Protein AF-A0A0K8PNS8-F1 (afdb_monomer)

Solvent-accessible surface area (backbone atoms only — not comparable to full-atom values): 30138 Å² total; per-residue (Å²): 143,80,75,57,78,74,36,60,70,41,68,29,70,86,8,56,53,12,18,63,29,20,33,17,57,90,58,46,83,38,71,58,72,56,70,67,72,65,56,41,35,29,40,21,40,28,71,42,43,46,58,61,46,48,50,50,52,48,34,74,49,35,30,79,59,27,63,41,48,80,43,61,38,68,50,62,66,28,46,67,71,12,61,88,32,63,40,40,35,37,41,60,56,47,48,51,49,50,53,47,39,56,42,27,68,30,79,44,65,60,47,51,44,51,49,69,50,29,48,54,53,53,45,46,24,15,46,36,33,87,81,43,39,60,66,55,29,44,53,53,36,54,70,56,58,77,45,43,66,81,82,78,63,90,88,65,69,82,88,46,59,59,60,46,51,50,53,46,52,39,50,47,45,56,71,73,50,80,81,69,89,83,68,59,44,63,57,52,45,51,52,50,51,50,52,54,53,70,73,40,54,74,69,54,41,51,54,45,32,59,55,30,9,66,32,87,90,14,86,61,35,29,71,52,13,47,52,48,38,31,48,26,37,51,70,36,73,71,45,19,53,53,33,52,33,49,43,52,49,29,47,49,52,28,53,38,51,52,42,70,34,76,68,19,56,76,42,43,58,58,30,42,34,44,32,31,27,51,17,72,28,74,56,21,44,49,57,51,50,33,53,37,52,41,44,72,72,67,53,72,53,65,67,42,40,37,30,31,18,31,20,84,86,59,46,73,81,30,45,75,80,58,56,75,92,77,52,78,79,51,53,70,36,48,72,87,78,54,76,78,68,92,77,76,67,75,81,62,93,66,65,92,72,66,47,50,32,50,41,34,33,39,34,44,55,61,63,42,49,74,67,56,48,48,50,51,37,50,64,43,31,69,80,39,84,96,72,59,75,66,62,52,52,51,51,53,50,29,42,48,60,50,28,69,28,27,49,44,47,38,50,52,48,26,57,13,48,27,80,49,78,79,58,96,86,56,58,64,68,59,60,36,64,18,57,28,76,55,92,89,52,81,89,58,66,39,36,36,41,62,54,48,49,38,66,49,41,69,75,50,59,46,89,84,58,58,77,91,46,62,88,48,44,67,58,53,51,23,68,36,35,77,18,42,37,60,66,49,26,38,54,51,41,58,61,75,46,61,92,52,96,74,83,74,49,36,68,56,51,52,50,44,41,41,59,42,21,51,53,79,42,92,72,21,53,50,30,38,66,31,61,27,52,49,24,43,53,47,28,34,66,72,30,77,94,24,48,50,44,54,49,54,51,50,56,60,69,76,102

Mean predicted aligned error: 8.62 Å

Radius of gyration: 27.16 Å; Cα contacts (8 Å, |Δi|>4): 884; chains: 1; bounding box: 78×51×81 Å

Sequence (559 aa):
MCEELGFEKLLGEEGFFARLLGRAPSGAGRDLLYGPDLPVVLLTGGPGMGKGRLLRAVRDRFAAKVPVIHLDCASPVYADRADPEPDARSAATEALVEVARRLCTWQGTGGSFAFPRLFAGLAVIATGVAEGTPEAVATEAERYEDLPQKQRLRGLGAGDFWRGVLRGTIRNLLTTLGQALDPYSAAVSNALLDALFESLAPRGRAELGRIYGAYPGAAGQPRIGLRILAADFRAGGEAREVAESFLFRALREDLEAAYAAPIGWLRRVGRPGLLLDHAESPLGEQLLRAVLTDRRGGQRDRVVIVGTARRPDGGAFLHGGLPPDEVTPPAEYRPADGAPPAWSRRTDEAADRAPLADGVLLLRMPLLTGDQLRRETVRRQQRAEPEGGTNRRRIDAAVARLSGGRPHTVVRLAEAAAAFRMPPDANDRDILDAPLRLPGDGTLERPVADVLLRELILDQLPVRLPTEHHAHWLDLLTHLSVAHDTECADVLLRHHQQGHLHHLTAHHVSRLLTDTGWPSCERHFIGDFGLRQLLVHRLYGLRPDGAAWYADHHLLRDH

Organism: Streptomyces azureus (NCBI:txid146537)

Foldseek 3Di:
DLLCQQCCQQQAQQHPLCQCQQAHLVRDGHHHLDDLQAFFEAAEFFFLLNQVSVLVSSCVSCCQNFPADEDALPDCVLVVVCVQFVQLGHSLLSRLLVSLLSQQCRCHWLHHFAQLQLLLLSLLSLCRGPVNALVSSLVSSVVSLSRPNPPDPVPDDGSVLSVPLSCVLNVVCCVVPVPDDDDRSVVSSVSSLVSSLVSDDPVSNVVLLVLQLPAVPNVSPNSSSSVQLSVLCNVDDPSVLSSSLSSLVSSQVSVQCSCPDPSNVVTHGTAHEYEYEPLVAPSNVSNLCSVLVCVLVVDTGRYHHYYYAHFQQRDPQQQVPDDPVPDDGAAEDEVVVPDGDRADQDDDVVSPRDGSSSSYYYYYSDFRDLVSLLVLLVVLQVVDDDDDPVQSVLLSVLLCQLCVRSSRSSNLLSNLVNPDGADPPHDSLVSQQRWHDDPPPPPDTGRSLVVCCCSNDLVQPQSPDDPVCSVCVLVLVLLLLPAQDQVLSQLSQCVVCPPPPDGDGLVNVLVSCNSSNQDDDNGGSRRDSNVSSSSPVVCCVVDPNSVSVVVSVVSSVVD

Nearest PDB structures (foldseek):
  5lu4-assembly2_A-3  TM=1.992E-01  e=4.095E+00  Flaveria trinervia
  5lu4-assembly2_B  TM=2.039E-01  e=7.007E+00  Flaveria trinervia
  1vbg-assembly1_A-2  TM=2.053E-01  e=9.585E+00  Zea mays

Structure (mmCIF, N/CA/C/O backbone):
data_AF-A0A0K8PNS8-F1
#
_entry.id   AF-A0A0K8PNS8-F1
#
loop_
_atom_site.group_PDB
_atom_site.id
_atom_site.type_symbol
_atom_site.label_atom_id
_atom_site.label_alt_id
_atom_site.label_comp_id
_atom_site.label_asym_id
_atom_site.label_entity_id
_atom_site.label_seq_id
_atom_site.pdbx_PDB_ins_code
_atom_site.Cartn_x
_atom_site.Cartn_y
_atom_site.Cartn_z
_atom_site.occupancy
_atom_site.B_iso_or_equiv
_atom_site.auth_seq_id
_atom_site.auth_comp_id
_atom_site.auth_asym_id
_atom_site.auth_atom_id
_atom_site.pdbx_PDB_model_num
ATOM 1 N N . MET A 1 1 ? 10.132 0.534 22.304 1.00 37.97 1 MET A N 1
ATOM 2 C CA . MET A 1 1 ? 9.988 -0.917 22.021 1.00 37.97 1 MET A CA 1
ATOM 3 C C . MET A 1 1 ? 8.564 -1.423 22.316 1.00 37.97 1 MET A C 1
ATOM 5 O O . MET A 1 1 ? 8.352 -2.192 23.253 1.00 37.97 1 MET A O 1
ATOM 9 N N . CYS A 1 2 ? 7.574 -0.968 21.537 1.00 46.12 2 CYS A N 1
ATOM 10 C CA . CYS A 1 2 ? 6.165 -1.420 21.544 1.00 46.12 2 CYS A CA 1
ATOM 11 C C . CYS A 1 2 ? 5.735 -1.864 20.120 1.00 46.12 2 CYS A C 1
ATOM 13 O O . CYS A 1 2 ? 4.564 -2.053 19.819 1.00 46.12 2 CYS A O 1
ATOM 15 N N . GLU A 1 3 ? 6.700 -2.006 19.206 1.00 55.62 3 GLU A N 1
ATOM 16 C CA . GLU A 1 3 ? 6.431 -2.013 17.763 1.00 55.62 3 GLU A CA 1
ATOM 17 C C . GLU A 1 3 ? 6.097 -3.400 17.192 1.00 55.62 3 GLU A C 1
ATOM 19 O O . GLU A 1 3 ? 5.656 -3.512 16.052 1.00 55.62 3 GLU A O 1
ATOM 24 N N . GLU A 1 4 ? 6.234 -4.459 17.990 1.00 66.81 4 GLU A N 1
ATOM 25 C CA . GLU A 1 4 ? 6.239 -5.843 17.490 1.00 66.81 4 GLU A CA 1
ATOM 26 C C . GLU A 1 4 ? 5.140 -6.731 18.084 1.00 66.81 4 GLU A C 1
ATOM 28 O O . GLU A 1 4 ? 5.115 -7.935 17.835 1.00 66.81 4 GLU A O 1
ATOM 33 N N . LEU A 1 5 ? 4.226 -6.150 18.866 1.00 72.62 5 LEU A N 1
ATOM 34 C CA . LEU A 1 5 ? 3.132 -6.888 19.493 1.00 72.62 5 LEU A CA 1
ATOM 35 C C . LEU A 1 5 ? 2.286 -7.597 18.422 1.00 72.62 5 LEU A C 1
ATOM 37 O O . LEU A 1 5 ? 1.712 -6.934 17.552 1.00 72.62 5 LEU A O 1
ATOM 41 N N . GLY A 1 6 ? 2.216 -8.930 18.498 1.00 76.00 6 GLY A N 1
ATOM 42 C CA . GLY A 1 6 ? 1.474 -9.769 17.552 1.00 76.00 6 GLY A CA 1
ATOM 43 C C . GLY A 1 6 ? 2.266 -10.238 16.326 1.00 76.00 6 GLY A C 1
ATOM 44 O O . GLY A 1 6 ? 1.699 -10.915 15.469 1.00 76.00 6 GLY A O 1
ATOM 45 N N . PHE A 1 7 ? 3.554 -9.892 16.204 1.00 86.06 7 PHE A N 1
ATOM 46 C CA . PHE A 1 7 ? 4.388 -10.224 15.038 1.00 86.06 7 PHE A CA 1
ATOM 47 C C . PHE A 1 7 ? 5.442 -11.305 15.313 1.00 86.06 7 PHE A C 1
ATOM 49 O O . PHE A 1 7 ? 6.325 -11.537 14.485 1.00 86.06 7 PHE A O 1
ATOM 56 N N . GLU A 1 8 ? 5.359 -12.003 16.445 1.00 84.56 8 GLU A N 1
ATOM 57 C CA . GLU A 1 8 ? 6.403 -12.912 16.928 1.00 84.56 8 GLU A CA 1
ATOM 58 C C . GLU A 1 8 ? 6.688 -14.048 15.929 1.00 84.56 8 GLU A C 1
ATOM 60 O O . GLU A 1 8 ? 7.844 -14.321 15.601 1.00 84.56 8 GLU A O 1
ATOM 65 N N . LYS A 1 9 ? 5.637 -14.650 15.354 1.00 84.50 9 LYS A N 1
ATOM 66 C CA . LYS A 1 9 ? 5.754 -15.703 14.324 1.00 84.50 9 LYS A CA 1
ATOM 67 C C . LYS A 1 9 ? 6.232 -15.189 12.957 1.00 84.50 9 LYS A C 1
ATOM 69 O O . LYS A 1 9 ? 6.630 -15.976 12.100 1.00 84.50 9 LYS A O 1
ATOM 74 N N . LEU A 1 10 ? 6.182 -13.878 12.727 1.00 90.69 10 LEU A N 1
ATOM 75 C CA . LEU A 1 10 ? 6.576 -13.257 11.461 1.00 90.69 10 LEU A CA 1
ATOM 76 C C . LEU A 1 10 ? 8.044 -12.818 11.486 1.00 90.69 10 LEU A C 1
ATOM 78 O O . LEU A 1 10 ? 8.768 -13.065 10.523 1.00 90.69 10 LEU A O 1
ATOM 82 N N . LEU A 1 11 ? 8.475 -12.206 12.594 1.00 90.62 11 LEU A N 1
ATOM 83 C CA . LEU A 1 11 ? 9.781 -11.552 12.753 1.00 90.62 11 LEU A CA 1
ATOM 84 C C . LEU A 1 11 ? 10.828 -12.387 13.505 1.00 90.62 11 LEU A C 1
ATOM 86 O O . LEU A 1 11 ? 11.959 -11.926 13.669 1.00 90.62 11 LEU A O 1
ATOM 90 N N . GLY A 1 12 ? 10.454 -13.562 14.018 1.00 87.31 12 GLY A N 1
ATOM 91 C CA . GLY A 1 12 ? 11.359 -14.450 14.746 1.00 87.31 12 GLY A CA 1
ATOM 92 C C . GLY A 1 12 ? 12.493 -15.023 13.888 1.00 87.31 12 GLY A C 1
ATOM 93 O O . GLY A 1 12 ? 12.503 -14.904 12.664 1.00 87.31 12 GLY A O 1
ATOM 94 N N . GLU A 1 13 ? 13.436 -15.701 14.543 1.00 88.75 13 GLU A N 1
ATOM 95 C CA . GLU A 1 13 ? 14.604 -16.333 13.905 1.00 88.75 13 GLU A CA 1
ATOM 96 C C . GLU A 1 13 ? 14.235 -17.368 12.832 1.00 88.75 13 GLU A C 1
ATOM 98 O O . GLU A 1 13 ? 14.899 -17.442 11.800 1.00 88.75 13 GLU A O 1
ATOM 103 N N . GLU A 1 14 ? 13.154 -18.114 13.066 1.00 87.75 14 GLU A N 1
ATOM 104 C CA . GLU A 1 14 ? 12.537 -19.067 12.126 1.00 87.75 14 GLU A CA 1
ATOM 105 C C . GLU A 1 14 ? 11.239 -18.511 11.512 1.00 87.75 14 GLU A C 1
ATOM 107 O O . GLU A 1 14 ? 10.415 -19.248 10.969 1.00 87.75 14 GLU A O 1
ATOM 112 N N . GLY A 1 15 ? 11.013 -17.203 11.657 1.00 90.12 15 GLY A N 1
ATOM 113 C CA . GLY A 1 15 ? 9.784 -16.545 11.241 1.00 90.12 15 GLY A CA 1
ATOM 114 C C . GLY A 1 15 ? 9.609 -16.514 9.725 1.00 90.12 15 GLY A C 1
ATOM 115 O O . GLY A 1 15 ? 10.541 -16.742 8.948 1.00 90.12 15 GLY A O 1
ATOM 116 N N . PHE A 1 16 ? 8.396 -16.168 9.296 1.00 93.69 16 PHE A N 1
ATOM 117 C CA . PHE A 1 16 ? 8.040 -16.070 7.878 1.00 93.69 16 PHE A CA 1
ATOM 118 C C . PHE A 1 16 ? 9.038 -15.223 7.068 1.00 93.69 16 PHE A C 1
ATOM 120 O O . PHE A 1 16 ? 9.544 -15.682 6.043 1.00 93.69 16 PHE A O 1
ATOM 127 N N . PHE A 1 17 ? 9.388 -14.021 7.545 1.00 95.00 17 PHE A N 1
ATOM 128 C CA . PHE A 1 17 ? 10.302 -13.129 6.820 1.00 95.00 17 PHE A CA 1
ATOM 129 C C . PHE A 1 17 ? 11.744 -13.639 6.801 1.00 95.00 17 PHE A C 1
ATOM 131 O O . PHE A 1 17 ? 12.435 -13.449 5.802 1.00 95.00 17 PHE A O 1
ATOM 138 N N . ALA A 1 18 ? 12.178 -14.346 7.848 1.00 94.06 18 ALA A N 1
ATOM 139 C CA . ALA A 1 18 ? 13.510 -14.936 7.893 1.00 94.06 18 ALA A CA 1
ATOM 140 C C . ALA A 1 18 ? 13.700 -15.989 6.789 1.00 94.06 18 ALA A C 1
ATOM 142 O O . ALA A 1 18 ? 14.723 -16.001 6.103 1.00 94.06 18 ALA A O 1
ATOM 143 N N . ARG A 1 19 ? 12.682 -16.827 6.561 1.00 93.69 19 ARG A N 1
ATOM 144 C CA . ARG A 1 19 ? 12.676 -17.845 5.495 1.00 93.69 19 ARG A CA 1
ATOM 145 C C . ARG A 1 19 ? 12.390 -17.260 4.113 1.00 93.69 19 ARG A C 1
ATOM 147 O O . ARG A 1 19 ? 12.910 -17.752 3.116 1.00 93.69 19 ARG A O 1
ATOM 154 N N . LEU A 1 20 ? 11.596 -16.193 4.028 1.00 94.88 20 LEU A N 1
ATOM 155 C CA . LEU A 1 20 ? 11.323 -15.512 2.761 1.00 94.88 20 LEU A CA 1
ATOM 156 C C . LEU A 1 20 ? 12.578 -14.807 2.219 1.00 94.88 20 LEU A C 1
ATOM 158 O O . LEU A 1 20 ? 12.888 -14.930 1.034 1.00 94.88 20 LEU A O 1
ATOM 162 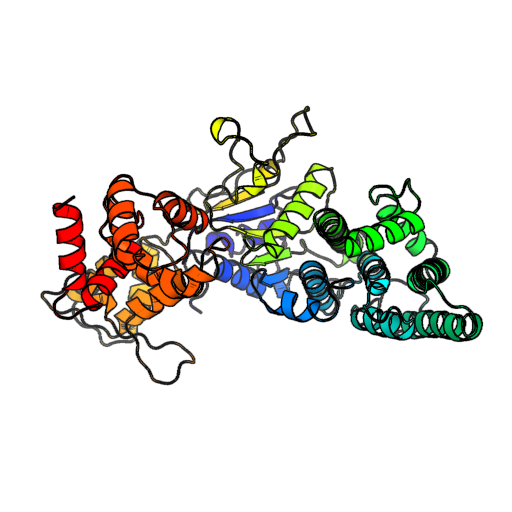N N . LEU A 1 21 ? 13.320 -14.125 3.099 1.00 94.94 21 LEU A N 1
ATOM 163 C CA . LEU A 1 21 ? 14.568 -13.424 2.778 1.00 94.94 21 LEU A CA 1
ATOM 164 C C . LEU A 1 21 ? 15.802 -14.344 2.808 1.00 94.94 21 LEU A C 1
ATOM 166 O O . LEU A 1 21 ? 16.870 -13.938 2.355 1.00 94.94 21 LEU A O 1
ATOM 170 N N . GLY A 1 22 ? 15.686 -15.569 3.334 1.00 93.62 22 GLY A N 1
ATOM 171 C CA . GLY A 1 22 ? 16.794 -16.528 3.471 1.00 93.62 22 GLY A CA 1
ATOM 172 C C . GLY A 1 22 ? 17.839 -16.144 4.524 1.00 93.62 22 GLY A C 1
ATOM 173 O O . GLY A 1 22 ? 18.978 -16.622 4.495 1.00 93.62 22 GLY A O 1
ATOM 174 N N . ARG A 1 23 ? 17.485 -15.237 5.437 1.00 93.00 23 ARG A N 1
ATOM 175 C CA . 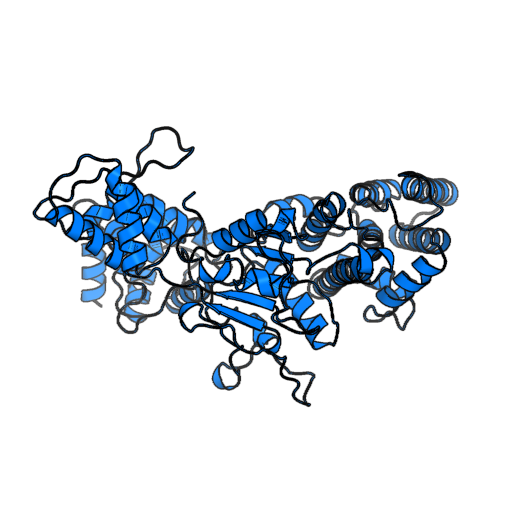ARG A 1 23 ? 18.367 -14.741 6.492 1.00 93.00 23 ARG A CA 1
ATOM 176 C C . ARG A 1 23 ? 17.553 -14.387 7.720 1.00 93.00 23 ARG A C 1
ATOM 178 O O . ARG A 1 23 ? 16.556 -13.695 7.593 1.00 93.00 23 ARG A O 1
ATOM 185 N N . ALA A 1 24 ? 17.995 -14.822 8.891 1.00 91.75 24 ALA A N 1
ATOM 186 C CA . ALA A 1 24 ? 17.377 -14.472 10.161 1.00 91.75 24 ALA A CA 1
ATOM 187 C C . ALA A 1 24 ? 17.759 -13.051 10.624 1.00 91.75 24 ALA A C 1
ATOM 189 O O . ALA A 1 24 ? 18.770 -12.519 10.150 1.00 91.75 24 ALA A O 1
ATOM 190 N N . PRO A 1 25 ? 17.020 -12.449 11.577 1.00 87.44 25 PRO A N 1
ATOM 191 C CA . PRO A 1 25 ? 17.380 -11.162 12.181 1.00 87.44 25 PRO A CA 1
ATOM 192 C C . PRO A 1 25 ? 18.780 -11.160 12.815 1.00 87.44 25 PRO A C 1
ATOM 194 O O . PRO A 1 25 ? 19.540 -10.207 12.637 1.00 87.44 25 PRO A O 1
ATOM 197 N N . SER A 1 26 ? 19.168 -12.259 13.477 1.00 88.00 26 SER A N 1
ATOM 198 C CA . SER A 1 26 ? 20.537 -12.485 13.973 1.00 88.00 26 SER A CA 1
ATOM 199 C C . SER A 1 26 ? 21.604 -12.429 12.874 1.00 88.00 26 SER A C 1
ATOM 201 O O . SER A 1 26 ? 22.790 -12.232 13.141 1.00 88.00 26 SER A O 1
ATOM 203 N N . GLY A 1 27 ? 21.193 -12.591 11.617 1.00 86.19 27 GLY A N 1
ATOM 204 C CA . GLY A 1 27 ? 22.072 -12.774 10.485 1.00 86.19 27 GLY A CA 1
ATOM 205 C C . GLY A 1 27 ? 22.487 -14.227 10.288 1.00 86.19 27 GLY A C 1
ATOM 206 O O . GLY A 1 27 ? 23.449 -14.433 9.562 1.00 86.19 27 GLY A O 1
ATOM 207 N N . ALA A 1 28 ? 21.821 -15.224 10.877 1.00 90.19 28 ALA A N 1
ATOM 208 C CA . ALA A 1 28 ? 22.003 -16.631 10.504 1.00 90.19 28 ALA A CA 1
ATOM 209 C C . ALA A 1 28 ? 21.381 -16.936 9.124 1.00 90.19 28 ALA A C 1
ATOM 211 O O . ALA A 1 28 ? 20.411 -16.296 8.715 1.00 90.19 28 ALA A O 1
ATOM 212 N N . GLY A 1 29 ? 21.945 -17.892 8.380 1.00 90.56 29 GLY A N 1
ATOM 213 C CA . GLY A 1 29 ? 21.342 -18.383 7.132 1.00 90.56 29 GLY A CA 1
ATOM 214 C C . GLY A 1 29 ? 20.057 -19.165 7.404 1.00 90.56 29 GLY A C 1
ATOM 215 O O . GLY A 1 29 ? 19.969 -19.844 8.424 1.00 90.56 29 GLY A O 1
ATOM 216 N N . ARG A 1 30 ? 19.070 -19.062 6.508 1.00 92.69 30 ARG A N 1
ATOM 217 C CA . ARG A 1 30 ? 17.800 -19.794 6.611 1.00 92.69 30 ARG A CA 1
ATOM 218 C C . ARG A 1 30 ? 17.403 -20.411 5.284 1.00 92.69 30 ARG A C 1
ATOM 220 O O . ARG A 1 30 ? 17.629 -19.812 4.232 1.00 92.69 30 ARG A O 1
ATOM 227 N N . ASP A 1 31 ? 16.757 -21.567 5.368 1.00 90.81 31 ASP A N 1
ATOM 228 C CA . ASP A 1 31 ? 16.188 -22.229 4.204 1.00 90.81 31 ASP A CA 1
ATOM 229 C C . ASP A 1 31 ? 15.064 -21.388 3.610 1.00 90.81 31 ASP A C 1
ATOM 231 O O . ASP A 1 31 ? 14.189 -20.864 4.312 1.00 90.81 31 ASP A O 1
ATOM 235 N N . LEU A 1 32 ? 15.114 -21.267 2.288 1.00 92.56 32 LEU A N 1
ATOM 236 C CA . LEU A 1 32 ? 14.182 -20.454 1.530 1.00 92.56 32 LEU A CA 1
ATOM 237 C C . LEU A 1 32 ? 12.792 -21.084 1.568 1.00 92.56 32 LEU A C 1
ATOM 239 O O . LEU A 1 32 ? 12.631 -22.275 1.315 1.00 92.56 32 LEU A O 1
ATOM 243 N N . LEU A 1 33 ? 11.784 -20.264 1.866 1.00 90.50 33 LEU A N 1
ATOM 244 C CA . LEU A 1 33 ? 10.399 -20.731 1.951 1.00 90.50 33 LEU A CA 1
ATOM 245 C C . LEU A 1 33 ? 9.842 -21.171 0.589 1.00 90.50 33 LEU A C 1
ATOM 247 O O . LEU A 1 33 ? 9.098 -22.142 0.505 1.00 90.50 33 LEU A O 1
ATOM 251 N N . TYR A 1 34 ? 10.224 -20.453 -0.467 1.00 91.75 34 TYR A N 1
ATOM 252 C CA . TYR A 1 34 ? 9.772 -20.676 -1.839 1.00 91.75 34 TYR A CA 1
ATOM 253 C C . TYR A 1 34 ? 10.963 -20.765 -2.788 1.00 91.75 34 TYR A C 1
ATOM 255 O O . TYR A 1 34 ? 12.011 -20.153 -2.537 1.00 91.75 34 TYR A O 1
ATOM 263 N N . GLY A 1 35 ? 10.778 -21.507 -3.882 1.00 86.94 35 GLY A N 1
ATOM 264 C CA . GLY A 1 35 ? 11.757 -21.696 -4.952 1.00 86.94 35 GLY A CA 1
ATOM 265 C C . GLY A 1 35 ? 12.047 -20.418 -5.760 1.00 86.94 35 GLY A C 1
ATOM 266 O O . GLY A 1 35 ? 11.922 -19.312 -5.237 1.00 86.94 35 GLY A O 1
ATOM 267 N N . PRO A 1 36 ? 12.499 -20.533 -7.020 1.00 84.94 36 PRO A N 1
ATOM 268 C CA . PRO A 1 36 ? 12.822 -19.370 -7.852 1.00 84.94 36 PRO A CA 1
ATOM 269 C C . PRO A 1 36 ? 11.584 -18.602 -8.345 1.00 84.94 36 PRO A C 1
ATOM 271 O O . PRO A 1 36 ? 11.699 -17.421 -8.655 1.00 84.94 36 PRO A O 1
ATOM 274 N N . ASP A 1 37 ? 10.410 -19.242 -8.413 1.00 90.12 37 ASP A N 1
ATOM 275 C CA . ASP A 1 37 ? 9.138 -18.527 -8.562 1.00 90.12 37 ASP A CA 1
ATOM 276 C C . ASP A 1 37 ? 8.706 -18.009 -7.192 1.00 90.12 37 ASP A C 1
ATOM 278 O O . ASP A 1 37 ? 8.431 -18.798 -6.286 1.00 90.12 37 ASP A O 1
ATOM 282 N N . LEU A 1 38 ? 8.688 -16.686 -7.034 1.00 93.62 38 LEU A N 1
ATOM 283 C CA . LEU A 1 38 ? 8.305 -16.036 -5.789 1.00 93.62 38 LEU A CA 1
ATOM 284 C C . LEU A 1 38 ? 6.884 -15.483 -5.881 1.00 93.62 38 LEU A C 1
ATOM 286 O O . LEU A 1 38 ? 6.576 -14.766 -6.846 1.00 93.62 38 LEU A O 1
ATOM 290 N N . PRO A 1 39 ? 6.046 -15.706 -4.852 1.00 95.56 39 PRO A N 1
ATOM 291 C CA . PRO A 1 39 ? 4.811 -14.960 -4.731 1.00 95.56 39 PRO A CA 1
ATOM 292 C C . PRO A 1 39 ? 5.119 -13.492 -4.439 1.00 95.56 39 PRO A C 1
ATOM 294 O O . PRO A 1 39 ? 6.137 -13.149 -3.827 1.00 95.56 39 PRO A O 1
ATOM 297 N N . VAL A 1 40 ? 4.203 -12.620 -4.840 1.00 97.06 40 VAL A N 1
ATOM 298 C CA . VAL A 1 40 ? 4.063 -11.312 -4.202 1.00 97.06 40 VAL A CA 1
ATOM 299 C C . VAL A 1 40 ? 3.256 -11.520 -2.927 1.00 97.06 40 VAL A C 1
ATOM 301 O O . VAL A 1 40 ? 2.165 -12.089 -2.965 1.00 97.06 40 VAL A O 1
ATOM 304 N N . VAL A 1 41 ? 3.797 -11.102 -1.785 1.00 97.69 41 VAL A N 1
ATOM 305 C CA . VAL A 1 41 ? 3.115 -11.264 -0.497 1.00 97.69 41 VAL A CA 1
ATOM 306 C C . VAL A 1 41 ? 2.298 -10.011 -0.213 1.00 97.69 41 VAL A C 1
ATOM 308 O O . VAL A 1 41 ? 2.863 -8.926 -0.123 1.00 97.69 41 VAL A O 1
ATOM 311 N N . LEU A 1 42 ? 0.985 -10.145 -0.038 1.00 97.75 42 LEU A N 1
ATOM 312 C CA . LEU A 1 42 ? 0.125 -9.029 0.357 1.00 97.75 42 LEU A CA 1
ATOM 313 C C . LEU A 1 42 ? -0.281 -9.169 1.821 1.00 97.75 42 LEU A C 1
ATOM 315 O O . LEU A 1 42 ? -0.967 -10.117 2.205 1.00 97.75 42 LEU A O 1
ATOM 319 N N . LEU A 1 43 ? 0.137 -8.210 2.645 1.00 96.94 43 LEU A N 1
ATOM 320 C CA . LEU A 1 43 ? -0.311 -8.069 4.025 1.00 96.94 43 LEU A CA 1
ATOM 321 C C . LEU A 1 43 ? -1.736 -7.525 4.010 1.00 96.94 43 LEU A C 1
ATOM 323 O O . LEU A 1 43 ? -1.942 -6.350 3.717 1.00 96.94 43 LEU A O 1
ATOM 327 N N . THR A 1 44 ? -2.714 -8.362 4.328 1.00 94.69 44 THR A N 1
ATOM 328 C CA . THR A 1 44 ? -4.133 -7.991 4.263 1.00 94.69 44 THR A CA 1
ATOM 329 C C . THR A 1 44 ? -4.707 -7.710 5.643 1.00 94.69 44 THR A C 1
ATOM 331 O O . THR A 1 44 ? -4.449 -8.430 6.611 1.00 94.69 44 THR A O 1
ATOM 334 N N . GLY A 1 45 ? -5.516 -6.659 5.731 1.00 91.81 45 GLY A N 1
ATOM 335 C CA . GLY A 1 45 ? -6.270 -6.310 6.929 1.00 91.81 45 GLY A CA 1
ATOM 336 C C . GLY A 1 45 ? -6.685 -4.844 6.921 1.00 91.81 45 GLY A C 1
ATOM 337 O O . GLY A 1 45 ? -6.007 -4.009 6.322 1.00 91.81 45 GLY A O 1
ATOM 338 N N . GLY A 1 46 ? -7.772 -4.522 7.620 1.00 90.56 46 GLY A N 1
ATOM 339 C CA . GLY A 1 46 ? -8.298 -3.160 7.704 1.00 90.56 46 GLY A CA 1
ATOM 340 C C . GLY A 1 46 ? -7.396 -2.159 8.447 1.00 90.56 46 GLY A C 1
ATOM 341 O O . GLY A 1 46 ? -6.245 -2.462 8.810 1.00 90.56 46 GLY A O 1
ATOM 342 N N . PRO A 1 47 ? -7.906 -0.944 8.700 1.00 90.88 47 PRO A N 1
ATOM 343 C CA . PRO A 1 47 ? -7.183 0.091 9.430 1.00 90.88 47 PRO A CA 1
ATOM 344 C C . PRO A 1 47 ? -6.825 -0.372 10.846 1.00 90.88 47 PRO A C 1
ATOM 346 O O . PRO A 1 47 ? -7.583 -1.082 11.508 1.00 90.88 47 PRO A O 1
ATOM 349 N N . GLY A 1 48 ? -5.635 -0.013 11.321 1.00 89.38 48 GLY A N 1
ATOM 350 C CA . GLY A 1 48 ? -5.180 -0.367 12.671 1.00 89.38 48 GLY A CA 1
ATOM 351 C C . GLY A 1 48 ? -4.659 -1.803 12.857 1.00 89.38 48 GLY A C 1
ATOM 352 O O . GLY A 1 48 ? -4.262 -2.169 13.963 1.00 89.38 48 GLY A O 1
ATOM 353 N N . MET A 1 49 ? -4.570 -2.603 11.787 1.00 92.12 49 MET A N 1
ATOM 354 C CA . MET A 1 49 ? -3.969 -3.951 11.828 1.00 92.12 49 MET A CA 1
ATOM 355 C C . MET A 1 49 ? -2.430 -3.957 11.909 1.00 92.12 49 MET A C 1
ATOM 357 O O . MET A 1 49 ? -1.810 -5.010 12.018 1.00 92.12 49 MET A O 1
ATOM 361 N N . GLY A 1 50 ? -1.784 -2.786 11.846 1.00 90.62 50 GLY A N 1
ATOM 362 C CA . GLY A 1 50 ? -0.331 -2.662 11.997 1.00 90.62 50 GLY A CA 1
ATOM 363 C C . GLY A 1 50 ? 0.491 -3.101 10.778 1.00 90.62 50 GLY A C 1
ATOM 364 O O . GLY A 1 50 ? 1.660 -3.432 10.942 1.00 90.62 50 GLY A O 1
ATOM 365 N N . LYS A 1 51 ? -0.085 -3.082 9.567 1.00 93.75 51 LYS A N 1
ATOM 366 C CA . LYS A 1 51 ? 0.591 -3.464 8.308 1.00 93.75 51 LYS A CA 1
ATOM 367 C C . LYS A 1 51 ? 1.901 -2.695 8.072 1.00 93.75 51 LYS A C 1
ATOM 369 O O . LYS A 1 51 ? 2.966 -3.304 8.047 1.00 93.75 51 LYS A O 1
ATOM 374 N N . GLY A 1 52 ? 1.844 -1.362 8.007 1.00 92.25 52 GLY A N 1
ATOM 375 C CA . GLY A 1 52 ? 3.038 -0.523 7.834 1.00 92.25 52 GLY A CA 1
ATOM 376 C C . GLY A 1 52 ? 4.032 -0.629 8.998 1.00 92.25 52 GLY A C 1
ATOM 377 O O . GLY A 1 52 ? 5.245 -0.590 8.809 1.00 92.25 52 GLY A O 1
ATOM 378 N N . ARG A 1 53 ? 3.539 -0.868 10.224 1.00 91.50 53 ARG A N 1
ATOM 379 C CA . ARG A 1 53 ? 4.395 -1.138 11.394 1.00 91.50 53 ARG A CA 1
ATOM 380 C C . ARG A 1 53 ? 5.189 -2.432 11.219 1.00 91.50 53 ARG A C 1
ATOM 382 O O . ARG A 1 53 ? 6.377 -2.448 11.519 1.00 91.50 53 ARG A O 1
ATOM 389 N N . LEU A 1 54 ? 4.555 -3.491 10.711 1.00 94.19 54 LEU A N 1
ATOM 390 C CA . LEU A 1 54 ? 5.235 -4.740 10.385 1.00 94.19 54 LEU A CA 1
ATOM 391 C C . LEU A 1 54 ? 6.296 -4.518 9.302 1.00 94.19 54 LEU A C 1
ATOM 393 O O . LEU A 1 54 ? 7.423 -4.960 9.488 1.00 94.19 54 LEU A O 1
ATOM 397 N N . LEU A 1 55 ? 5.985 -3.799 8.217 1.00 95.88 55 LEU A N 1
ATOM 398 C CA . LEU A 1 55 ? 6.971 -3.514 7.165 1.00 95.88 55 LEU A CA 1
ATOM 399 C C . LEU A 1 55 ? 8.175 -2.723 7.691 1.00 95.88 55 LEU A C 1
ATOM 401 O O . LEU A 1 55 ? 9.318 -3.075 7.395 1.00 95.88 55 LEU A O 1
ATOM 405 N N . ARG A 1 56 ? 7.948 -1.702 8.524 1.00 94.25 56 ARG A N 1
ATOM 406 C CA . ARG A 1 56 ? 9.033 -0.969 9.193 1.00 94.25 56 ARG A CA 1
ATOM 407 C C . ARG A 1 56 ? 9.855 -1.873 10.109 1.00 94.25 56 ARG A C 1
ATOM 409 O O . ARG A 1 56 ? 11.074 -1.862 10.006 1.00 94.25 56 ARG A O 1
ATOM 416 N N . ALA A 1 57 ? 9.214 -2.734 10.900 1.00 93.31 57 ALA A N 1
ATOM 417 C CA . ALA A 1 57 ? 9.915 -3.698 11.748 1.00 93.31 57 ALA A CA 1
ATOM 418 C C . ALA A 1 57 ? 10.743 -4.715 10.934 1.00 93.31 57 ALA A C 1
ATOM 420 O O . ALA A 1 57 ? 11.858 -5.058 11.328 1.00 93.31 57 ALA A O 1
ATOM 421 N N . VAL A 1 58 ? 10.246 -5.166 9.774 1.00 94.75 58 VAL A N 1
ATOM 422 C CA . VAL A 1 58 ? 11.020 -6.001 8.840 1.00 94.75 58 VAL A CA 1
ATOM 423 C C . VAL A 1 58 ? 12.227 -5.224 8.316 1.00 94.75 58 VAL A C 1
ATOM 425 O O . VAL A 1 58 ? 13.347 -5.724 8.371 1.00 94.75 58 VAL A O 1
ATOM 428 N N . ARG A 1 59 ? 12.048 -3.985 7.849 1.00 94.12 59 ARG A N 1
ATOM 429 C CA . ARG A 1 59 ? 13.183 -3.154 7.425 1.00 94.12 59 ARG A CA 1
ATOM 430 C C . ARG A 1 59 ? 14.207 -3.023 8.553 1.00 94.12 59 ARG A C 1
ATOM 432 O O . ARG A 1 59 ? 15.372 -3.327 8.340 1.00 94.12 59 ARG A O 1
ATOM 439 N N . ASP A 1 60 ? 13.789 -2.625 9.745 1.00 92.38 60 ASP A N 1
ATOM 440 C CA . ASP A 1 60 ? 14.708 -2.283 10.833 1.00 92.38 60 ASP A CA 1
ATOM 441 C C . ASP A 1 60 ? 15.493 -3.501 11.339 1.00 92.38 60 ASP A C 1
ATOM 443 O O . ASP A 1 60 ? 16.682 -3.392 11.643 1.00 92.38 60 ASP A O 1
ATOM 447 N N . ARG A 1 61 ? 14.875 -4.690 11.350 1.00 90.50 61 ARG A N 1
ATOM 448 C CA . ARG A 1 61 ? 15.550 -5.934 11.749 1.00 90.50 61 ARG A CA 1
ATOM 449 C C . ARG A 1 61 ? 16.440 -6.534 10.668 1.00 90.50 61 ARG A C 1
ATOM 451 O O . ARG A 1 61 ? 17.497 -7.076 10.985 1.00 90.50 61 ARG A O 1
ATOM 458 N N . PHE A 1 62 ? 16.007 -6.491 9.410 1.00 91.44 62 PHE A N 1
ATOM 459 C CA . PHE A 1 62 ? 16.660 -7.245 8.340 1.00 91.44 62 PHE A CA 1
ATOM 460 C C . PHE A 1 62 ? 17.568 -6.389 7.463 1.00 91.44 62 PHE A C 1
ATOM 462 O O . PHE A 1 62 ? 18.511 -6.951 6.904 1.00 91.44 62 PHE A O 1
ATOM 469 N N . ALA A 1 63 ? 17.354 -5.067 7.375 1.00 89.12 63 ALA A N 1
ATOM 470 C CA . ALA A 1 63 ? 18.107 -4.197 6.474 1.00 89.12 63 ALA A CA 1
ATOM 471 C C . ALA A 1 63 ? 19.605 -4.393 6.672 1.00 89.12 63 ALA A C 1
ATOM 473 O O . ALA A 1 63 ? 20.279 -4.738 5.722 1.00 89.12 63 ALA A O 1
ATOM 474 N N . ALA A 1 64 ? 20.125 -4.353 7.904 1.00 87.19 64 ALA A N 1
ATOM 475 C CA . ALA A 1 64 ? 21.555 -4.548 8.182 1.00 87.19 64 ALA A CA 1
ATOM 476 C C . ALA A 1 64 ? 22.167 -5.855 7.622 1.00 87.19 64 ALA A C 1
ATOM 478 O O . ALA A 1 64 ? 23.391 -5.963 7.534 1.00 87.19 64 ALA A O 1
ATOM 479 N N . LYS A 1 65 ? 21.351 -6.866 7.298 1.00 88.75 65 LYS A N 1
ATOM 480 C CA . LYS A 1 65 ? 21.783 -8.209 6.875 1.00 88.75 65 LYS A CA 1
ATOM 481 C C . LYS A 1 65 ? 21.482 -8.491 5.406 1.00 88.75 65 LYS A C 1
ATOM 483 O O . LYS A 1 65 ? 22.265 -9.174 4.751 1.00 88.75 65 LYS A O 1
ATOM 488 N N . VAL A 1 66 ? 20.370 -7.973 4.900 1.00 91.88 66 VAL A N 1
ATOM 489 C CA . VAL A 1 66 ? 19.906 -8.140 3.522 1.00 91.88 66 VAL A CA 1
ATOM 490 C C . VAL A 1 66 ? 19.366 -6.808 2.998 1.00 91.88 66 VAL A C 1
ATOM 492 O O . VAL A 1 66 ? 18.743 -6.068 3.753 1.00 91.88 66 VAL A O 1
ATOM 495 N N . PRO A 1 67 ? 19.575 -6.480 1.712 1.00 93.31 67 PRO A N 1
ATOM 496 C CA . PRO A 1 67 ? 19.123 -5.212 1.149 1.00 93.31 67 PRO A CA 1
ATOM 497 C C . PRO A 1 67 ? 17.590 -5.169 1.105 1.00 93.31 67 PRO A C 1
ATOM 499 O O . PRO A 1 67 ? 16.969 -5.760 0.224 1.00 93.31 67 PRO A O 1
ATOM 502 N N . VAL A 1 68 ? 16.989 -4.487 2.079 1.00 94.94 68 VAL A N 1
ATOM 503 C CA . VAL A 1 68 ? 15.536 -4.349 2.234 1.00 94.94 68 VAL A CA 1
ATOM 504 C C . VAL A 1 68 ? 15.171 -2.874 2.185 1.00 94.94 68 VAL A C 1
ATOM 506 O O . VAL A 1 68 ? 15.613 -2.088 3.022 1.00 94.94 68 VAL A O 1
ATOM 509 N N . ILE A 1 69 ? 14.351 -2.503 1.205 1.00 95.88 69 ILE A N 1
ATOM 510 C CA . ILE A 1 69 ? 13.891 -1.132 0.999 1.00 95.88 69 ILE A CA 1
ATOM 511 C C . ILE A 1 69 ? 12.417 -1.030 1.365 1.00 95.88 69 ILE A C 1
ATOM 513 O O . ILE A 1 69 ? 11.604 -1.811 0.892 1.00 95.88 69 ILE A O 1
ATOM 517 N N . HIS A 1 70 ? 12.088 -0.040 2.191 1.00 96.88 70 HIS A N 1
ATOM 518 C CA . HIS A 1 70 ? 10.715 0.356 2.489 1.00 96.88 70 HIS A CA 1
ATOM 519 C C . HIS A 1 70 ? 10.340 1.596 1.681 1.00 96.88 70 HIS A C 1
ATOM 521 O O . HIS A 1 70 ? 11.000 2.632 1.826 1.00 96.88 70 HIS A O 1
ATOM 527 N N . LEU A 1 71 ? 9.274 1.498 0.896 1.00 96.69 71 LEU A N 1
ATOM 528 C CA . LEU A 1 71 ? 8.682 2.575 0.112 1.00 96.69 71 LEU A CA 1
ATOM 529 C C . LEU A 1 71 ? 7.268 2.845 0.638 1.00 96.69 71 LEU A C 1
ATOM 531 O O . LEU A 1 71 ? 6.514 1.900 0.844 1.00 96.69 71 LEU A O 1
ATOM 535 N N . ASP A 1 72 ? 6.918 4.109 0.856 1.00 96.12 72 ASP A N 1
ATOM 536 C CA . ASP A 1 72 ? 5.544 4.501 1.177 1.00 96.12 72 ASP A CA 1
ATOM 537 C C . ASP A 1 72 ? 4.846 4.984 -0.097 1.00 96.12 72 ASP A C 1
ATOM 539 O O . ASP A 1 72 ? 5.066 6.110 -0.537 1.00 96.12 72 ASP A O 1
ATOM 543 N N . CYS A 1 73 ? 4.017 4.135 -0.703 1.00 96.06 73 CYS A N 1
ATOM 544 C CA . CYS A 1 73 ? 3.413 4.417 -2.004 1.00 96.06 73 CYS A CA 1
ATOM 545 C C . CYS A 1 73 ? 2.336 5.512 -1.949 1.00 96.06 73 CYS A C 1
ATOM 547 O O . CYS A 1 73 ? 1.882 5.954 -3.004 1.00 96.06 73 CYS A O 1
ATOM 549 N N . ALA A 1 74 ? 1.901 5.938 -0.759 1.00 92.69 74 ALA A N 1
ATOM 550 C CA . ALA A 1 74 ? 0.974 7.057 -0.584 1.00 92.69 74 ALA A CA 1
ATOM 551 C C . ALA A 1 74 ? 1.694 8.394 -0.336 1.00 92.69 74 ALA A C 1
ATOM 553 O O . ALA A 1 74 ? 1.036 9.423 -0.193 1.00 92.69 74 ALA A O 1
ATOM 554 N N . SER A 1 75 ? 3.032 8.402 -0.279 1.00 94.00 75 SER A N 1
ATOM 555 C CA . SER A 1 75 ? 3.790 9.627 -0.040 1.00 94.00 75 SER A CA 1
ATOM 556 C C . SER A 1 75 ? 3.623 10.620 -1.201 1.00 94.00 75 SER A C 1
ATOM 558 O O . SER A 1 75 ? 3.945 10.267 -2.342 1.00 94.00 75 SER A O 1
ATOM 560 N N . PRO A 1 76 ? 3.207 11.876 -0.937 1.00 92.62 76 PRO A N 1
ATOM 561 C CA . PRO A 1 76 ? 3.058 12.890 -1.985 1.00 92.62 76 PRO A CA 1
ATOM 562 C C . PRO A 1 76 ? 4.404 13.280 -2.607 1.00 92.62 76 PRO A C 1
ATOM 564 O O . PRO A 1 76 ? 4.454 13.691 -3.758 1.00 92.62 76 PRO A O 1
ATOM 567 N N . VAL A 1 77 ? 5.512 13.027 -1.899 1.00 95.06 77 VAL A N 1
ATOM 568 C CA . VAL A 1 77 ? 6.877 13.370 -2.317 1.00 95.06 77 VAL A CA 1
ATOM 569 C C . VAL A 1 77 ? 7.220 12.852 -3.718 1.00 95.06 77 VAL A C 1
ATOM 571 O O . VAL A 1 77 ? 7.986 13.497 -4.432 1.00 95.06 77 VAL A O 1
ATOM 574 N N . TYR A 1 78 ? 6.694 11.693 -4.128 1.00 95.31 78 TYR A N 1
ATOM 575 C CA . TYR A 1 78 ? 6.954 11.155 -5.467 1.00 95.31 78 TYR A CA 1
ATOM 576 C C . TYR A 1 78 ? 6.219 11.927 -6.562 1.00 95.31 78 TYR A C 1
ATOM 578 O O . TYR A 1 78 ? 6.796 12.157 -7.621 1.00 95.31 78 TYR A O 1
ATOM 586 N N . ALA A 1 79 ? 4.979 12.342 -6.302 1.00 93.31 79 ALA A N 1
ATOM 587 C CA . ALA A 1 79 ? 4.228 13.195 -7.215 1.00 93.31 79 ALA A CA 1
ATOM 588 C C . ALA A 1 79 ? 4.850 14.599 -7.264 1.00 93.31 79 ALA A C 1
ATOM 590 O O . ALA A 1 79 ? 5.161 15.077 -8.349 1.00 93.31 79 ALA A O 1
ATOM 591 N N . ASP A 1 80 ? 5.165 15.187 -6.107 1.00 94.69 80 ASP A N 1
ATOM 592 C CA . ASP A 1 80 ? 5.757 16.528 -5.996 1.00 94.69 80 ASP A CA 1
ATOM 593 C C . ASP A 1 80 ? 7.109 16.642 -6.726 1.00 94.69 80 ASP A C 1
ATOM 595 O O . ASP A 1 80 ? 7.441 17.677 -7.298 1.00 94.69 80 ASP A O 1
ATOM 599 N N . ARG A 1 81 ? 7.922 15.576 -6.722 1.00 92.44 81 ARG A N 1
ATOM 600 C CA . ARG A 1 81 ? 9.202 15.531 -7.459 1.00 92.44 81 ARG A CA 1
ATOM 601 C C . ARG A 1 81 ? 9.024 15.353 -8.968 1.00 92.44 81 ARG A C 1
ATOM 603 O O . ARG A 1 81 ? 9.912 15.752 -9.730 1.00 92.44 81 ARG A O 1
ATOM 610 N N . ALA A 1 82 ? 7.931 14.719 -9.385 1.00 92.81 82 ALA A N 1
ATOM 611 C CA . ALA A 1 82 ? 7.622 14.463 -10.786 1.00 92.81 82 ALA A CA 1
ATOM 612 C C . ALA A 1 82 ? 6.944 15.662 -11.466 1.00 92.81 82 ALA A C 1
ATOM 614 O O . ALA A 1 82 ? 7.218 15.911 -12.636 1.00 92.81 82 ALA A O 1
ATOM 615 N N . ASP A 1 83 ? 6.136 16.420 -10.718 1.00 92.19 83 ASP A N 1
ATOM 616 C CA . ASP A 1 83 ? 5.335 17.560 -11.188 1.00 92.19 83 ASP A CA 1
ATOM 617 C C . ASP A 1 83 ? 6.096 18.592 -12.044 1.00 92.19 83 ASP A C 1
ATOM 619 O O . ASP A 1 83 ? 5.544 19.024 -13.054 1.00 92.19 83 ASP A O 1
ATOM 623 N N . PRO A 1 84 ? 7.369 18.944 -11.758 1.00 90.56 84 PRO A N 1
ATOM 624 C CA . PRO A 1 84 ? 8.081 19.922 -12.578 1.00 90.56 84 PRO A CA 1
ATOM 625 C C . PRO A 1 84 ? 8.336 19.484 -14.028 1.00 90.56 84 PRO A C 1
ATOM 627 O O . PRO A 1 84 ? 8.530 20.341 -14.879 1.00 90.56 84 PRO A O 1
ATOM 630 N N . GLU A 1 85 ? 8.390 18.178 -14.311 1.00 90.56 85 GLU A N 1
ATOM 631 C CA . GLU A 1 85 ? 8.722 17.641 -15.641 1.00 90.56 85 GLU A CA 1
ATOM 632 C C . GLU A 1 85 ? 7.863 16.400 -15.951 1.00 90.56 85 GLU A C 1
ATOM 634 O O . GLU A 1 85 ? 8.382 15.279 -16.004 1.00 90.56 85 GLU A O 1
ATOM 639 N N . PRO A 1 86 ? 6.541 16.552 -16.147 1.00 89.38 86 PRO A N 1
ATOM 640 C CA . PRO A 1 86 ? 5.608 15.428 -16.235 1.00 89.38 86 PRO A CA 1
ATOM 641 C C . PRO A 1 86 ? 5.846 14.531 -17.455 1.00 89.38 86 PRO A C 1
ATOM 643 O O . PRO A 1 86 ? 5.442 13.372 -17.427 1.00 89.38 86 PRO A O 1
ATOM 646 N N . ASP A 1 87 ? 6.535 15.010 -18.491 1.00 89.25 87 ASP A N 1
ATOM 647 C CA . ASP A 1 87 ? 6.879 14.242 -19.697 1.00 89.25 87 ASP A CA 1
ATOM 648 C C . ASP A 1 87 ? 8.228 13.502 -19.585 1.00 89.25 87 ASP A C 1
ATOM 650 O O . ASP A 1 87 ? 8.538 12.638 -20.408 1.00 89.25 87 ASP A O 1
ATOM 654 N N . ALA A 1 88 ? 9.016 13.783 -18.539 1.00 89.62 88 ALA A N 1
ATOM 655 C CA . ALA A 1 88 ? 10.292 13.119 -18.238 1.00 89.62 88 ALA A CA 1
ATOM 656 C C . ALA A 1 88 ? 10.304 12.394 -16.878 1.00 89.62 88 ALA A C 1
ATOM 658 O O . ALA A 1 88 ? 11.188 11.573 -16.617 1.00 89.62 88 ALA A O 1
ATOM 659 N N . ARG A 1 89 ? 9.319 12.668 -16.013 1.00 93.25 89 ARG A N 1
ATOM 660 C CA . ARG A 1 89 ? 9.220 12.150 -14.646 1.00 93.25 89 ARG A CA 1
ATOM 661 C C . ARG A 1 89 ? 7.797 11.733 -14.306 1.00 93.25 89 ARG A C 1
ATOM 663 O O . ARG A 1 89 ? 6.827 12.350 -14.722 1.00 93.25 89 ARG A O 1
ATOM 670 N N . SER A 1 90 ? 7.692 10.690 -13.496 1.00 95.38 90 SER A N 1
ATOM 671 C CA . SER A 1 90 ? 6.457 10.171 -12.910 1.00 95.38 90 SER A CA 1
ATOM 672 C C . SER A 1 90 ? 6.697 9.787 -11.453 1.00 95.38 90 SER A C 1
ATOM 674 O O . SER A 1 90 ? 7.835 9.525 -11.051 1.00 95.38 90 SER A O 1
ATOM 676 N N . ALA A 1 91 ? 5.629 9.649 -10.667 1.00 95.81 91 ALA A N 1
ATOM 677 C CA . ALA A 1 91 ? 5.744 9.112 -9.312 1.00 95.81 91 ALA A CA 1
ATOM 678 C C . ALA A 1 91 ? 6.414 7.720 -9.298 1.00 95.81 91 ALA A C 1
ATOM 680 O O . ALA A 1 91 ? 7.210 7.422 -8.404 1.00 95.81 91 ALA A O 1
ATOM 681 N N . ALA A 1 92 ? 6.157 6.892 -10.320 1.00 96.62 92 ALA A N 1
ATOM 682 C CA . ALA A 1 92 ? 6.792 5.589 -10.484 1.00 96.62 92 ALA A CA 1
ATOM 683 C C . ALA A 1 92 ? 8.306 5.711 -10.694 1.00 96.62 92 ALA A C 1
ATOM 685 O O . ALA A 1 92 ? 9.079 5.078 -9.974 1.00 96.62 92 ALA A O 1
ATOM 686 N N . THR A 1 93 ? 8.762 6.559 -11.618 1.00 95.56 93 THR A N 1
ATOM 687 C CA . THR A 1 93 ? 10.199 6.750 -11.869 1.00 95.56 93 THR A CA 1
ATOM 688 C C . THR A 1 93 ? 10.908 7.351 -10.660 1.00 95.56 93 THR A C 1
ATOM 690 O O . THR A 1 93 ? 11.997 6.893 -10.322 1.00 95.56 93 THR A O 1
ATOM 693 N N . GLU A 1 94 ? 10.285 8.294 -9.945 1.00 95.88 94 GLU A N 1
ATOM 694 C CA . GLU A 1 94 ? 10.843 8.860 -8.708 1.00 95.88 94 GLU A CA 1
ATOM 695 C C . GLU A 1 94 ? 10.988 7.808 -7.599 1.00 95.88 94 GLU A C 1
ATOM 697 O O . GLU A 1 94 ? 12.014 7.759 -6.910 1.00 95.88 94 GLU A O 1
ATOM 702 N N . ALA A 1 95 ? 10.005 6.917 -7.453 1.00 96.81 95 ALA A N 1
ATOM 703 C CA . ALA A 1 95 ? 10.087 5.794 -6.527 1.00 96.81 95 ALA A CA 1
ATOM 704 C C . ALA A 1 95 ? 11.215 4.818 -6.906 1.00 96.81 95 ALA A C 1
ATOM 706 O O . ALA A 1 95 ? 11.997 4.409 -6.043 1.00 96.81 95 ALA A O 1
ATOM 707 N N . LEU A 1 96 ? 11.358 4.477 -8.193 1.00 96.44 96 LEU A N 1
ATOM 708 C CA . LEU A 1 96 ? 12.437 3.608 -8.682 1.00 96.44 96 LEU A CA 1
ATOM 709 C C . LEU A 1 96 ? 13.822 4.230 -8.461 1.00 96.44 96 LEU A C 1
ATOM 711 O O . LEU A 1 96 ? 14.745 3.534 -8.031 1.00 96.44 96 LEU A O 1
ATOM 715 N N . VAL A 1 97 ? 13.964 5.535 -8.699 1.00 93.75 97 VAL A N 1
ATOM 716 C CA . VAL A 1 97 ? 15.196 6.293 -8.433 1.00 93.75 97 VAL A CA 1
ATOM 717 C C . VAL A 1 97 ? 15.528 6.275 -6.945 1.00 93.75 97 VAL A C 1
ATOM 719 O O . VAL A 1 97 ? 16.685 6.075 -6.575 1.00 93.75 97 VAL A O 1
ATOM 722 N N . GLU A 1 98 ? 14.535 6.423 -6.068 1.00 94.31 98 GLU A N 1
ATOM 723 C CA . GLU A 1 98 ? 14.746 6.337 -4.625 1.00 94.31 98 GLU A CA 1
ATOM 724 C C . GLU A 1 98 ? 15.200 4.939 -4.179 1.00 94.31 98 GLU A C 1
ATOM 726 O O . GLU A 1 98 ? 16.147 4.820 -3.392 1.00 94.31 98 GLU A O 1
ATOM 731 N N . VAL A 1 99 ? 14.582 3.880 -4.710 1.00 95.19 99 VAL A N 1
ATOM 732 C CA . VAL A 1 99 ? 15.002 2.490 -4.464 1.00 95.19 99 VAL A CA 1
ATOM 733 C C . VAL A 1 99 ? 16.443 2.284 -4.927 1.00 95.19 99 VAL A C 1
ATOM 735 O O . VAL A 1 99 ? 17.278 1.807 -4.151 1.00 95.19 99 VAL A O 1
ATOM 738 N N . ALA A 1 100 ? 16.754 2.685 -6.161 1.00 93.25 100 ALA A N 1
ATOM 739 C CA . ALA A 1 100 ? 18.086 2.558 -6.731 1.00 93.25 100 ALA A CA 1
ATOM 740 C C . ALA A 1 100 ? 19.121 3.327 -5.895 1.00 93.25 100 ALA A C 1
ATOM 742 O O . ALA A 1 100 ? 20.133 2.746 -5.509 1.00 93.25 100 ALA A O 1
ATOM 743 N N . ARG A 1 101 ? 18.836 4.575 -5.495 1.00 90.75 101 ARG A N 1
ATOM 744 C CA . ARG A 1 101 ? 19.725 5.409 -4.666 1.00 90.75 101 ARG A CA 1
ATOM 745 C C . ARG A 1 101 ? 20.037 4.756 -3.318 1.00 90.75 101 ARG A C 1
ATOM 747 O O . ARG A 1 101 ? 21.198 4.713 -2.912 1.00 90.75 101 ARG A O 1
ATOM 754 N N . ARG A 1 102 ? 19.031 4.198 -2.637 1.00 91.62 102 ARG A N 1
ATOM 755 C CA . ARG A 1 102 ? 19.222 3.510 -1.345 1.00 91.62 102 ARG A CA 1
ATOM 756 C C . ARG A 1 102 ? 20.032 2.216 -1.481 1.00 91.62 102 ARG A C 1
ATOM 758 O O . ARG A 1 102 ? 20.835 1.894 -0.610 1.00 91.62 102 ARG A O 1
ATOM 765 N N . LEU A 1 103 ? 19.855 1.471 -2.570 1.00 91.00 103 LEU A N 1
ATOM 766 C CA . LEU A 1 103 ? 20.613 0.238 -2.831 1.00 91.00 103 LEU A CA 1
ATOM 767 C C . LEU A 1 103 ? 22.041 0.525 -3.306 1.00 91.00 103 LEU A C 1
ATOM 769 O O . LEU A 1 103 ? 22.987 -0.204 -3.014 1.00 91.00 103 LEU A O 1
ATOM 773 N N . CYS A 1 104 ? 22.227 1.632 -4.000 1.00 86.94 104 CYS A N 1
ATOM 774 C CA . CYS A 1 104 ? 23.519 2.144 -4.402 1.00 86.94 104 CYS A CA 1
ATOM 775 C C . CYS A 1 104 ? 24.416 2.550 -3.223 1.00 86.94 104 CYS A C 1
ATOM 777 O O . CYS A 1 104 ? 25.635 2.401 -3.297 1.00 86.94 104 CYS A O 1
ATOM 779 N N . THR A 1 105 ? 23.838 3.034 -2.126 1.00 85.94 105 THR A N 1
ATOM 780 C CA . THR A 1 105 ? 24.572 3.366 -0.894 1.00 85.94 105 THR A CA 1
ATOM 781 C C . THR A 1 105 ? 24.632 2.201 0.093 1.00 85.94 105 THR A C 1
ATOM 783 O O . THR A 1 105 ? 25.153 2.353 1.196 1.00 85.94 105 THR A O 1
ATOM 786 N N . TRP A 1 106 ? 24.147 1.019 -0.301 1.00 87.31 106 TRP A N 1
ATOM 787 C CA . TRP A 1 106 ? 24.123 -0.168 0.543 1.00 87.31 106 TRP A CA 1
ATOM 788 C C . TRP A 1 106 ? 25.533 -0.655 0.910 1.00 87.31 106 TRP A C 1
ATOM 790 O O . TRP A 1 106 ? 26.346 -0.957 0.035 1.00 87.31 106 TRP A O 1
ATOM 800 N N . GLN A 1 107 ? 25.808 -0.787 2.211 1.00 83.38 107 GLN A N 1
ATOM 801 C CA . GLN A 1 107 ? 27.123 -1.184 2.746 1.00 83.38 107 GLN A CA 1
ATOM 802 C C . GLN A 1 107 ? 27.150 -2.603 3.342 1.00 83.38 107 GLN A C 1
ATOM 804 O O . GLN A 1 107 ? 28.153 -3.014 3.921 1.00 83.38 107 GLN A O 1
ATOM 809 N N . GLY A 1 108 ? 26.061 -3.367 3.213 1.00 82.00 108 GLY A N 1
ATOM 810 C CA . GLY A 1 108 ? 25.991 -4.740 3.713 1.00 82.00 108 GLY A CA 1
ATOM 811 C C . GLY A 1 108 ? 26.780 -5.749 2.869 1.00 82.00 108 GLY A C 1
ATOM 812 O O . GLY A 1 108 ? 27.571 -5.406 1.987 1.00 82.00 108 GLY A O 1
ATOM 813 N N . THR A 1 109 ? 26.550 -7.039 3.120 1.00 78.50 109 THR A N 1
ATOM 814 C CA . THR A 1 109 ? 27.297 -8.124 2.470 1.00 78.50 109 THR A CA 1
ATOM 815 C C . THR A 1 109 ? 27.139 -8.088 0.941 1.00 78.50 109 THR A C 1
ATOM 817 O O . THR A 1 109 ? 26.032 -8.079 0.401 1.00 78.50 109 THR A O 1
ATOM 820 N N . GLY A 1 110 ? 28.271 -8.037 0.234 1.00 76.19 110 GLY A N 1
ATOM 821 C CA . GLY A 1 110 ? 28.334 -7.891 -1.224 1.00 76.19 110 GLY A CA 1
ATOM 822 C C . GLY A 1 110 ? 28.330 -6.449 -1.747 1.00 76.19 110 GLY A C 1
ATOM 823 O O . GLY A 1 110 ? 28.502 -6.269 -2.951 1.00 76.19 110 GLY A O 1
ATOM 824 N N . GLY A 1 111 ? 28.210 -5.448 -0.869 1.00 82.81 111 GLY A N 1
ATOM 825 C CA . GLY A 1 111 ? 28.379 -4.030 -1.190 1.00 82.81 111 GLY A CA 1
ATOM 826 C C . GLY A 1 111 ? 27.260 -3.429 -2.042 1.00 82.81 111 GLY A C 1
ATOM 827 O O . GLY A 1 111 ? 26.188 -4.027 -2.213 1.00 82.81 111 GLY A O 1
ATOM 828 N N . SER A 1 112 ? 27.538 -2.248 -2.590 1.00 85.31 112 SER A N 1
ATOM 829 C CA . SER A 1 112 ? 26.592 -1.435 -3.353 1.00 85.31 112 SER A CA 1
ATOM 830 C C . SER A 1 112 ? 26.084 -2.113 -4.625 1.00 85.31 112 SER A C 1
ATOM 832 O O . SER A 1 112 ? 26.699 -3.038 -5.171 1.00 85.31 112 SER A O 1
ATOM 834 N N . PHE A 1 113 ? 24.931 -1.647 -5.095 1.00 85.75 113 PHE A N 1
ATOM 835 C CA . PHE A 1 113 ? 24.328 -2.057 -6.359 1.00 85.75 113 PHE A CA 1
ATOM 836 C C . PHE A 1 113 ? 24.610 -1.034 -7.464 1.00 85.75 113 PHE A C 1
ATOM 838 O O . PHE A 1 113 ? 24.833 0.144 -7.189 1.00 85.75 113 PHE A O 1
ATOM 845 N N . ALA A 1 114 ? 24.608 -1.510 -8.708 1.00 83.81 114 ALA A N 1
ATOM 846 C CA . ALA A 1 114 ? 24.704 -0.689 -9.908 1.00 83.81 114 ALA A CA 1
ATOM 847 C C . ALA A 1 114 ? 23.488 -0.981 -10.787 1.00 83.81 114 ALA A C 1
ATOM 849 O O . ALA A 1 114 ? 23.064 -2.135 -10.861 1.00 83.81 114 ALA A O 1
ATOM 850 N N . PHE A 1 115 ? 22.972 0.051 -11.452 1.00 87.00 115 PHE A N 1
ATOM 851 C CA . PHE A 1 115 ? 21.704 -0.010 -12.182 1.00 87.00 115 PHE A CA 1
ATOM 852 C C . PHE A 1 115 ? 21.837 0.451 -13.643 1.00 87.00 115 PHE A C 1
ATOM 854 O O . PHE A 1 115 ? 21.207 1.432 -14.036 1.00 87.00 115 PHE A O 1
ATOM 861 N N . PRO A 1 116 ? 22.706 -0.181 -14.454 1.00 84.62 116 PRO A N 1
ATOM 862 C CA . PRO A 1 116 ? 22.955 0.262 -15.823 1.00 84.62 116 PRO A CA 1
ATOM 863 C C . PRO A 1 116 ? 21.733 0.131 -16.741 1.00 84.62 116 PRO A C 1
ATOM 865 O O . PRO A 1 116 ? 21.588 0.950 -17.646 1.00 84.62 116 PRO A O 1
ATOM 868 N N . ARG A 1 117 ? 20.862 -0.871 -16.534 1.00 89.81 117 ARG A N 1
ATOM 869 C CA . ARG A 1 117 ? 19.653 -1.039 -17.354 1.00 89.81 117 ARG A CA 1
ATOM 870 C C . ARG A 1 117 ? 18.661 0.050 -17.004 1.00 89.81 117 ARG A C 1
ATOM 872 O O . ARG A 1 117 ? 18.302 0.818 -17.882 1.00 89.81 117 ARG A O 1
ATOM 879 N N . LEU A 1 118 ? 18.297 0.174 -15.727 1.00 92.06 118 LEU A N 1
ATOM 880 C CA . LEU A 1 118 ? 17.371 1.217 -15.280 1.00 92.06 118 LEU A CA 1
ATOM 881 C C . LEU A 1 118 ? 17.855 2.612 -15.696 1.00 92.06 118 LEU A C 1
ATOM 883 O O . LEU A 1 118 ? 17.074 3.385 -16.241 1.00 92.06 118 LEU A O 1
ATOM 887 N N . PHE A 1 119 ? 19.140 2.909 -15.484 1.00 87.31 119 PHE A N 1
ATOM 888 C CA . PHE A 1 119 ? 19.723 4.195 -15.854 1.00 87.31 119 PHE A CA 1
ATOM 889 C C . PHE A 1 119 ? 19.564 4.490 -17.351 1.00 87.31 119 PHE A C 1
ATOM 891 O O . PHE A 1 119 ? 19.188 5.600 -17.703 1.00 87.31 119 PHE A O 1
ATOM 898 N N . ALA A 1 120 ? 19.804 3.515 -18.237 1.00 86.88 120 ALA A N 1
ATOM 899 C CA . ALA A 1 120 ? 19.642 3.712 -19.679 1.00 86.88 120 ALA A CA 1
ATOM 900 C C . ALA A 1 120 ? 18.205 4.113 -20.052 1.00 86.88 120 ALA A C 1
ATOM 902 O O . ALA A 1 120 ? 18.009 5.012 -20.865 1.00 86.88 120 ALA A O 1
ATOM 903 N N . GLY A 1 121 ? 17.206 3.486 -19.428 1.00 91.75 121 GLY A N 1
ATOM 904 C CA . GLY A 1 121 ? 15.805 3.863 -19.608 1.00 91.75 121 GLY A CA 1
ATOM 905 C C . GLY A 1 121 ? 15.494 5.260 -19.069 1.00 91.75 121 GLY A C 1
ATOM 906 O O . GLY A 1 121 ? 14.894 6.058 -19.783 1.00 91.75 121 GLY A O 1
ATOM 907 N N . LEU A 1 122 ? 15.961 5.577 -17.855 1.00 91.44 122 LEU A N 1
ATOM 908 C CA . LEU A 1 122 ? 15.793 6.898 -17.231 1.00 91.44 122 LEU A CA 1
ATOM 909 C C . LEU A 1 122 ? 16.450 8.023 -18.053 1.00 91.44 122 LEU A C 1
ATOM 911 O O . LEU A 1 122 ? 15.874 9.093 -18.225 1.00 91.44 122 LEU A O 1
ATOM 915 N N . ALA A 1 123 ? 17.632 7.772 -18.614 1.00 84.75 123 ALA A N 1
ATOM 916 C CA . ALA A 1 123 ? 18.329 8.732 -19.463 1.00 84.75 123 ALA A CA 1
ATOM 917 C C . ALA A 1 123 ? 17.564 9.012 -20.766 1.00 84.75 123 ALA A C 1
ATOM 919 O O . ALA A 1 123 ? 17.549 10.142 -21.241 1.00 84.75 123 ALA A O 1
ATOM 920 N N . VAL A 1 124 ? 16.905 8.007 -21.351 1.00 87.62 124 VAL A N 1
ATOM 921 C CA . VAL A 1 124 ? 16.154 8.200 -22.599 1.00 87.62 124 VAL A CA 1
ATOM 922 C C . VAL A 1 124 ? 14.813 8.900 -22.355 1.00 87.62 124 VAL A C 1
ATOM 924 O O . VAL A 1 124 ? 14.448 9.760 -23.156 1.00 87.62 124 VAL A O 1
ATOM 927 N N . ILE A 1 125 ? 14.118 8.646 -21.239 1.00 91.50 125 ILE A N 1
ATOM 928 C CA . ILE A 1 125 ? 12.914 9.432 -20.886 1.00 91.50 125 ILE A CA 1
ATOM 929 C C . ILE A 1 125 ? 13.246 10.884 -20.518 1.00 91.50 125 ILE A C 1
ATOM 931 O O . ILE A 1 125 ? 12.425 11.761 -20.759 1.00 91.50 125 ILE A O 1
ATOM 935 N N . ALA A 1 126 ? 14.466 11.175 -20.043 1.00 86.88 126 ALA A N 1
ATOM 936 C CA . ALA A 1 126 ? 14.929 12.546 -19.800 1.00 86.88 126 ALA A CA 1
ATOM 937 C C . ALA A 1 126 ? 14.910 13.423 -21.069 1.00 86.88 126 ALA A C 1
ATOM 939 O O . ALA A 1 126 ? 14.902 14.643 -20.979 1.00 86.88 126 ALA A O 1
ATOM 940 N N . THR A 1 127 ? 14.841 12.826 -22.266 1.00 84.06 127 THR A N 1
ATOM 941 C CA . THR A 1 127 ? 14.631 13.568 -23.525 1.00 84.06 127 THR A CA 1
ATOM 942 C C . THR A 1 127 ? 13.233 14.187 -23.655 1.00 84.06 127 THR A C 1
ATOM 944 O O . THR A 1 127 ? 12.966 14.897 -24.625 1.00 84.06 127 THR A O 1
ATOM 947 N N . GLY A 1 128 ? 12.331 13.897 -22.714 1.00 83.81 128 GLY A N 1
ATOM 948 C CA . GLY A 1 128 ? 10.994 14.473 -22.613 1.00 83.81 128 GLY A CA 1
ATOM 949 C C . GLY A 1 128 ? 10.893 15.745 -21.775 1.00 83.81 128 GLY A C 1
ATOM 950 O O . GLY A 1 128 ? 9.778 16.188 -21.554 1.00 83.81 128 GLY A O 1
ATOM 951 N N . VAL A 1 129 ? 12.001 16.328 -21.302 1.00 86.00 129 VAL A N 1
ATOM 952 C CA . VAL A 1 129 ? 11.961 17.611 -20.570 1.00 86.00 129 VAL A CA 1
ATOM 953 C C . VAL A 1 129 ? 11.307 18.714 -21.402 1.00 86.00 129 VAL A C 1
ATOM 955 O O . VAL A 1 129 ? 11.534 18.790 -22.614 1.00 86.00 129 VAL A O 1
ATOM 958 N N . ALA A 1 130 ? 10.537 19.587 -20.751 1.00 82.62 130 ALA A N 1
ATOM 959 C CA . ALA A 1 130 ? 9.707 20.590 -21.418 1.00 82.62 130 ALA A CA 1
ATOM 960 C C . ALA A 1 130 ? 10.517 21.556 -22.298 1.00 82.62 130 ALA A C 1
ATOM 962 O O . ALA A 1 130 ? 10.093 21.912 -23.398 1.00 82.62 130 ALA A O 1
ATOM 963 N N . GLU A 1 131 ? 11.711 21.950 -21.843 1.00 78.50 131 GLU A N 1
ATOM 964 C CA . GLU A 1 131 ? 12.599 22.832 -22.608 1.00 78.50 131 GLU A CA 1
ATOM 965 C C . GLU A 1 131 ? 13.156 22.161 -23.873 1.00 78.50 131 GLU A C 1
ATOM 967 O O . GLU A 1 131 ? 13.513 22.848 -24.829 1.00 78.50 131 GLU A O 1
ATOM 972 N N . GLY A 1 132 ? 13.270 20.827 -23.887 1.00 70.38 132 GLY A N 1
ATOM 973 C CA . GLY A 1 132 ? 13.787 20.049 -25.018 1.00 70.38 132 GLY A CA 1
ATOM 974 C C . GLY A 1 132 ? 15.224 20.383 -25.445 1.00 70.38 132 GLY A C 1
ATOM 975 O O . GLY A 1 132 ? 15.691 19.867 -26.465 1.00 70.38 132 GLY A O 1
ATOM 976 N N . THR A 1 133 ? 15.929 21.241 -24.698 1.00 72.94 133 THR A N 1
ATOM 977 C CA . THR A 1 133 ? 17.306 21.643 -24.992 1.00 72.94 133 THR A CA 1
ATOM 978 C C . THR A 1 133 ? 18.279 20.537 -24.591 1.00 72.94 133 THR A C 1
ATOM 980 O O . THR A 1 133 ? 18.036 19.813 -23.618 1.00 72.94 133 THR A O 1
ATOM 983 N N . PRO A 1 134 ? 19.410 20.388 -25.303 1.00 69.50 134 PRO A N 1
ATOM 984 C CA . PRO A 1 134 ? 20.452 19.455 -24.901 1.00 69.50 134 PRO A CA 1
ATOM 985 C C . PRO A 1 134 ? 20.902 19.659 -23.444 1.00 69.50 134 PRO A C 1
ATOM 987 O O . PRO A 1 134 ? 21.119 18.684 -22.737 1.00 69.50 134 PRO A O 1
ATOM 990 N N . GLU A 1 135 ? 20.996 20.897 -22.959 1.00 73.88 135 GLU A N 1
ATOM 991 C CA . GLU A 1 135 ? 21.379 21.236 -21.585 1.00 73.88 135 GLU A CA 1
ATOM 992 C C . GLU A 1 135 ? 20.323 20.848 -20.544 1.00 73.88 135 GLU A C 1
ATOM 994 O O . GLU A 1 135 ? 20.682 20.364 -19.469 1.00 73.88 135 GLU A O 1
ATOM 999 N N . ALA A 1 136 ? 19.034 21.010 -20.848 1.00 78.19 136 ALA A N 1
ATOM 1000 C CA . ALA A 1 136 ? 17.956 20.561 -19.969 1.00 78.19 136 ALA A CA 1
ATOM 1001 C C . ALA A 1 136 ? 17.927 19.032 -19.872 1.00 78.19 136 ALA A C 1
ATOM 1003 O O . ALA A 1 136 ? 17.868 18.478 -18.773 1.00 78.19 136 ALA A O 1
ATOM 1004 N N . VAL A 1 137 ? 18.081 18.340 -21.009 1.00 77.00 137 VAL A N 1
ATOM 1005 C CA . VAL A 1 137 ? 18.226 16.876 -21.043 1.00 77.00 137 VAL A CA 1
ATOM 1006 C C . VAL A 1 137 ? 19.473 16.450 -20.272 1.00 77.00 137 VAL A C 1
ATOM 1008 O O . VAL A 1 137 ? 19.438 15.452 -19.552 1.00 77.00 137 VAL A O 1
ATOM 1011 N N . ALA A 1 138 ? 20.564 17.218 -20.380 1.00 73.69 138 ALA A N 1
ATOM 1012 C CA . ALA A 1 138 ? 21.774 16.964 -19.615 1.00 73.69 138 ALA A CA 1
ATOM 1013 C C . ALA A 1 138 ? 21.519 17.040 -18.121 1.00 73.69 138 ALA A C 1
ATOM 1015 O O . ALA A 1 138 ? 21.845 16.111 -17.396 1.00 73.69 138 ALA A O 1
ATOM 1016 N N . THR A 1 139 ? 20.903 18.131 -17.685 1.00 81.25 139 THR A N 1
ATOM 1017 C CA . THR A 1 139 ? 20.610 18.406 -16.280 1.00 81.25 139 THR A CA 1
ATOM 1018 C C . THR A 1 139 ? 19.691 17.334 -15.698 1.00 81.25 139 THR A C 1
ATOM 1020 O O . THR A 1 139 ? 19.922 16.845 -14.591 1.00 81.25 139 THR A O 1
ATOM 1023 N N . GLU A 1 140 ? 18.685 16.905 -16.463 1.00 83.75 140 GLU A N 1
ATOM 1024 C CA . GLU A 1 140 ? 17.775 15.848 -16.030 1.00 83.75 140 GLU A CA 1
ATOM 1025 C C . GLU A 1 140 ? 18.450 14.475 -15.975 1.00 83.75 140 GLU A C 1
ATOM 1027 O O . GLU A 1 140 ? 18.243 13.727 -15.021 1.00 83.75 140 GLU A O 1
ATOM 1032 N N . ALA A 1 141 ? 19.306 14.141 -16.942 1.00 77.25 141 ALA A N 1
ATOM 1033 C CA . ALA A 1 141 ? 20.093 12.913 -16.890 1.00 77.25 141 ALA A CA 1
ATOM 1034 C C . ALA A 1 141 ? 21.141 12.943 -15.757 1.00 77.25 141 ALA A C 1
ATOM 1036 O O . ALA A 1 141 ? 21.351 11.928 -15.087 1.00 77.25 141 ALA A O 1
ATOM 1037 N N . GLU A 1 142 ? 21.754 14.107 -15.500 1.00 74.44 142 GLU A N 1
ATOM 1038 C CA . GLU A 1 142 ? 22.716 14.349 -14.415 1.00 74.44 142 GLU A CA 1
ATOM 1039 C C . GLU A 1 142 ? 22.070 14.110 -13.035 1.00 74.44 142 GLU A C 1
ATOM 1041 O O . GLU A 1 142 ? 22.713 13.582 -12.128 1.00 74.44 142 GLU A O 1
ATOM 1046 N N . ARG A 1 143 ? 20.761 14.356 -12.880 1.00 80.06 143 ARG A N 1
ATOM 1047 C CA . ARG A 1 143 ? 20.000 14.039 -11.653 1.00 80.06 143 ARG A CA 1
ATOM 1048 C C . ARG A 1 143 ? 20.061 12.556 -11.265 1.00 80.06 143 ARG A C 1
ATOM 1050 O O . ARG A 1 143 ? 19.947 12.208 -10.085 1.00 80.06 143 ARG A O 1
ATOM 1057 N N . TYR A 1 144 ? 20.248 11.675 -12.245 1.00 72.31 144 TYR A N 1
ATOM 1058 C CA . TYR A 1 144 ? 20.371 10.234 -12.040 1.00 72.31 144 TYR A CA 1
ATOM 1059 C C . TYR A 1 144 ? 21.828 9.771 -11.854 1.00 72.31 144 TYR A C 1
ATOM 1061 O O . TYR A 1 144 ? 22.053 8.594 -11.562 1.00 72.31 144 TYR A O 1
ATOM 1069 N N . GLU A 1 145 ? 22.827 10.656 -11.976 1.00 60.97 145 GLU A N 1
ATOM 1070 C CA . GLU A 1 145 ? 24.255 10.317 -11.820 1.00 60.97 145 GLU A CA 1
ATOM 1071 C C . GLU A 1 145 ? 24.639 9.925 -10.387 1.00 60.97 145 GLU A C 1
ATOM 1073 O O . GLU A 1 145 ? 25.586 9.157 -10.187 1.00 60.97 145 GLU A O 1
ATOM 1078 N N . ASP A 1 146 ? 23.859 10.359 -9.392 1.00 56.62 146 ASP A N 1
ATOM 1079 C CA . ASP A 1 146 ? 23.993 9.935 -7.993 1.00 56.62 146 ASP A CA 1
ATOM 1080 C C . ASP A 1 146 ? 23.723 8.433 -7.780 1.00 56.62 146 ASP A C 1
ATOM 1082 O O . ASP A 1 146 ? 23.905 7.924 -6.671 1.00 56.62 146 ASP A O 1
ATOM 1086 N N . LEU A 1 147 ? 23.304 7.698 -8.820 1.00 58.09 147 LEU A N 1
ATOM 1087 C CA . LEU A 1 147 ? 23.291 6.238 -8.853 1.00 58.09 147 LEU A CA 1
ATOM 1088 C C . LEU A 1 147 ? 24.716 5.721 -9.154 1.00 58.09 147 LEU A C 1
ATOM 1090 O O . LEU A 1 147 ? 25.107 5.652 -10.321 1.00 58.09 147 LEU A O 1
ATOM 1094 N N . PRO A 1 148 ? 25.539 5.334 -8.153 1.00 52.31 148 PRO A N 1
ATOM 1095 C CA . PRO A 1 148 ? 26.888 4.836 -8.364 1.00 52.31 148 PRO A CA 1
ATOM 1096 C C . PRO A 1 148 ? 26.928 3.680 -9.361 1.00 52.31 148 PRO A C 1
ATOM 1098 O O . PRO A 1 148 ? 26.621 2.530 -9.061 1.00 52.31 148 PRO A O 1
ATOM 1101 N N . GLN A 1 149 ? 27.503 3.971 -10.522 1.00 54.53 149 GLN A N 1
ATOM 1102 C CA . GLN A 1 149 ? 27.930 2.992 -11.528 1.00 54.53 149 GLN A CA 1
ATOM 1103 C C . GLN A 1 149 ? 29.249 2.295 -11.122 1.00 54.53 149 GLN A C 1
ATOM 1105 O O . GLN A 1 149 ? 29.906 1.621 -11.916 1.00 54.53 149 GLN A O 1
ATOM 1110 N N . LYS A 1 150 ? 29.662 2.474 -9.858 1.00 43.22 150 LYS A N 1
ATOM 1111 C CA . LYS A 1 150 ? 31.063 2.618 -9.444 1.00 43.22 150 LYS A CA 1
ATOM 1112 C C . LYS A 1 150 ? 31.963 1.388 -9.583 1.00 43.22 150 LYS A C 1
ATOM 1114 O O . LYS A 1 150 ? 33.165 1.574 -9.449 1.00 43.22 150 LYS A O 1
ATOM 1119 N N . GLN A 1 151 ? 31.486 0.157 -9.806 1.00 42.38 151 GLN A N 1
ATOM 1120 C CA . GLN A 1 151 ? 32.384 -1.002 -9.596 1.00 42.38 151 GLN A CA 1
ATOM 1121 C C . GLN A 1 151 ? 32.247 -2.238 -10.497 1.00 42.38 151 GLN A C 1
ATOM 1123 O O . GLN A 1 151 ? 32.865 -3.257 -10.189 1.00 42.38 151 GLN A O 1
ATOM 1128 N N . ARG A 1 152 ? 31.523 -2.208 -11.625 1.00 43.59 152 ARG A N 1
ATOM 1129 C CA . ARG A 1 152 ? 31.452 -3.406 -12.501 1.00 43.59 152 ARG A CA 1
ATOM 1130 C C . ARG A 1 152 ? 31.891 -3.234 -13.951 1.00 43.59 152 ARG A C 1
ATOM 1132 O O . ARG A 1 152 ? 32.114 -4.239 -14.621 1.00 43.59 152 ARG A O 1
ATOM 1139 N N . LEU A 1 153 ? 32.160 -2.011 -14.397 1.00 40.50 153 LEU A N 1
ATOM 1140 C CA . LEU A 1 153 ? 32.884 -1.755 -15.642 1.00 40.50 153 LEU A CA 1
ATOM 1141 C C . LEU A 1 153 ? 34.361 -1.520 -15.296 1.00 40.50 153 LEU A C 1
ATOM 1143 O O . LEU A 1 153 ? 34.794 -0.386 -15.114 1.00 40.50 153 LEU A O 1
ATOM 1147 N N . ARG A 1 154 ? 35.147 -2.599 -15.143 1.00 36.06 154 ARG A N 1
ATOM 1148 C CA . ARG A 1 154 ? 36.617 -2.481 -15.110 1.00 36.06 154 ARG A CA 1
ATOM 1149 C C . ARG A 1 154 ? 37.050 -1.785 -16.406 1.00 36.06 154 ARG A C 1
ATOM 1151 O O . ARG A 1 154 ? 36.962 -2.396 -17.466 1.00 36.06 154 ARG A O 1
ATOM 1158 N N . GLY A 1 155 ? 37.474 -0.527 -16.295 1.00 39.00 155 GLY A N 1
ATOM 1159 C CA . GLY A 1 155 ? 37.973 0.282 -17.410 1.00 39.00 155 GLY A CA 1
ATOM 1160 C C . GLY A 1 155 ? 37.550 1.753 -17.412 1.00 39.00 155 GLY A C 1
ATOM 1161 O O . GLY A 1 155 ? 38.104 2.508 -18.199 1.00 39.00 155 GLY A O 1
ATOM 1162 N N . LEU A 1 156 ? 36.619 2.187 -16.554 1.00 38.69 156 LEU A N 1
ATOM 1163 C CA . LEU A 1 156 ? 36.142 3.575 -16.546 1.00 38.69 156 LEU A CA 1
ATOM 1164 C C . LEU A 1 156 ? 36.436 4.252 -15.202 1.00 38.69 156 LEU A C 1
ATOM 1166 O O . LEU A 1 156 ? 36.068 3.740 -14.143 1.00 38.69 156 LEU A O 1
ATOM 1170 N N . GLY A 1 157 ? 37.142 5.385 -15.262 1.00 33.94 157 GLY A N 1
ATOM 1171 C CA . GLY A 1 157 ? 37.407 6.262 -14.124 1.00 33.94 157 GLY A CA 1
ATOM 1172 C C . GLY A 1 157 ? 36.114 6.736 -13.457 1.00 33.94 157 GLY A C 1
ATOM 1173 O O . GLY A 1 157 ? 35.062 6.841 -14.086 1.00 33.94 157 GLY A O 1
ATOM 1174 N N . ALA A 1 158 ? 36.197 6.960 -12.147 1.00 34.94 158 ALA A N 1
ATOM 1175 C CA . ALA A 1 158 ? 35.093 7.366 -11.287 1.00 34.94 158 ALA A CA 1
ATOM 1176 C C . ALA A 1 158 ? 34.368 8.613 -11.817 1.00 34.94 158 ALA A C 1
ATOM 1178 O O . ALA A 1 158 ? 35.031 9.577 -12.152 1.00 34.94 158 ALA A O 1
ATOM 1179 N N . GLY A 1 159 ? 33.030 8.624 -11.843 1.00 39.69 159 GLY A N 1
ATOM 1180 C CA . GLY A 1 159 ? 32.216 9.848 -11.997 1.00 39.69 159 GLY A CA 1
ATOM 1181 C C . GLY A 1 159 ? 32.334 10.624 -13.321 1.00 39.69 159 GLY A C 1
ATOM 1182 O O . GLY A 1 159 ? 31.495 11.476 -13.586 1.00 39.69 159 GLY A O 1
ATOM 1183 N N . ASP A 1 160 ? 33.316 10.305 -14.165 1.00 47.97 160 ASP A N 1
ATOM 1184 C CA . ASP A 1 160 ? 33.685 11.084 -15.352 1.00 47.97 160 ASP A CA 1
ATOM 1185 C C . ASP A 1 160 ? 33.077 10.547 -16.657 1.00 47.97 160 ASP A C 1
ATOM 1187 O O . ASP A 1 160 ? 33.135 11.218 -17.684 1.00 47.97 160 ASP A O 1
ATOM 1191 N N . PHE A 1 161 ? 32.473 9.352 -16.643 1.00 53.03 161 PHE A N 1
ATOM 1192 C CA . PHE A 1 161 ? 31.902 8.733 -17.844 1.00 53.03 161 PHE A CA 1
ATOM 1193 C C . PHE A 1 161 ? 30.708 9.520 -18.401 1.00 53.03 161 PHE A C 1
ATOM 1195 O O . PHE A 1 161 ? 30.770 9.955 -19.545 1.00 53.03 161 PHE A O 1
ATOM 1202 N N . TRP A 1 162 ? 29.654 9.760 -17.613 1.00 51.38 162 TRP A N 1
ATOM 1203 C CA . TRP A 1 162 ? 28.496 10.533 -18.086 1.00 51.38 162 TRP A CA 1
ATOM 1204 C C . TRP A 1 162 ? 28.815 12.021 -18.193 1.00 51.38 162 TRP A C 1
ATOM 1206 O O . TRP A 1 162 ? 28.559 12.604 -19.236 1.00 51.38 162 TRP A O 1
ATOM 1216 N N . ARG A 1 163 ? 29.552 12.609 -17.245 1.00 50.88 163 ARG A N 1
ATOM 1217 C CA . ARG A 1 163 ? 30.054 13.983 -17.394 1.00 50.88 163 ARG A CA 1
ATOM 1218 C C . ARG A 1 163 ? 30.845 14.195 -18.693 1.00 50.88 163 ARG A C 1
ATOM 1220 O O . ARG A 1 163 ? 30.721 15.248 -19.307 1.00 50.88 163 ARG A O 1
ATOM 1227 N N . GLY A 1 164 ? 31.654 13.222 -19.119 1.00 53.81 164 GLY A N 1
ATOM 1228 C CA . GLY A 1 164 ? 32.457 13.289 -20.343 1.00 53.81 164 GLY A CA 1
ATOM 1229 C C . GLY A 1 164 ? 31.679 12.956 -21.618 1.00 53.81 164 GLY A C 1
ATOM 1230 O O . GLY A 1 164 ? 31.808 13.671 -22.610 1.00 53.81 164 GLY A O 1
ATOM 1231 N N . VAL A 1 165 ? 30.855 11.904 -21.593 1.00 55.16 165 VAL A N 1
ATOM 1232 C CA . VAL A 1 165 ? 30.042 11.452 -22.734 1.00 55.16 165 VAL A CA 1
ATOM 1233 C C . VAL A 1 165 ? 28.865 12.392 -22.959 1.00 55.16 165 VAL A C 1
ATOM 1235 O O . VAL A 1 165 ? 28.663 12.848 -24.074 1.00 55.16 165 VAL A O 1
ATOM 1238 N N . LEU A 1 166 ? 28.125 12.757 -21.914 1.00 54.38 166 LEU A N 1
ATOM 1239 C CA . LEU A 1 166 ? 26.971 13.640 -22.017 1.00 54.38 166 LEU A CA 1
ATOM 1240 C C . LEU A 1 166 ? 27.414 15.065 -22.365 1.00 54.38 166 LEU A C 1
ATOM 1242 O O . LEU A 1 166 ? 26.997 15.561 -23.402 1.00 54.38 166 LEU A O 1
ATOM 1246 N N . ARG A 1 167 ? 28.354 15.691 -21.630 1.00 55.12 167 ARG A N 1
ATOM 1247 C CA . ARG A 1 167 ? 28.864 17.028 -22.022 1.00 55.12 167 ARG A CA 1
ATOM 1248 C C . ARG A 1 167 ? 29.624 17.006 -23.341 1.00 55.12 167 ARG A C 1
ATOM 1250 O O . ARG A 1 167 ? 29.639 18.018 -24.025 1.00 55.12 167 ARG A O 1
ATOM 1257 N N . GLY A 1 168 ? 30.275 15.902 -23.709 1.00 58.31 168 GLY A N 1
ATOM 1258 C CA . GLY A 1 168 ? 30.962 15.753 -24.993 1.00 58.31 168 GLY A CA 1
ATOM 1259 C C . GLY A 1 168 ? 29.987 15.704 -26.165 1.00 58.31 168 GLY A C 1
ATOM 1260 O O . GLY A 1 168 ? 30.107 16.502 -27.090 1.00 58.31 168 GLY A O 1
ATOM 1261 N N . THR A 1 169 ? 28.993 14.821 -26.092 1.00 55.66 169 THR A N 1
ATOM 1262 C CA . THR A 1 169 ? 27.978 14.616 -27.132 1.00 55.66 169 THR A CA 1
ATOM 1263 C C . THR A 1 169 ? 27.004 15.787 -27.217 1.00 55.66 169 THR A C 1
ATOM 1265 O O . THR A 1 169 ? 26.682 16.217 -28.317 1.00 55.66 169 THR A O 1
ATOM 1268 N N . ILE A 1 170 ? 26.592 16.361 -26.083 1.00 53.38 170 ILE A N 1
ATOM 1269 C CA . ILE A 1 170 ? 25.674 17.510 -26.025 1.00 53.38 170 ILE A CA 1
ATOM 1270 C C . ILE A 1 170 ? 26.360 18.781 -26.515 1.00 53.38 170 ILE A C 1
ATOM 1272 O O . ILE A 1 170 ? 25.809 19.480 -27.357 1.00 53.38 170 ILE A O 1
ATOM 1276 N N . ARG A 1 171 ? 27.608 19.035 -26.101 1.00 55.88 171 ARG A N 1
ATOM 1277 C CA . ARG A 1 171 ? 28.413 20.132 -26.658 1.00 55.88 171 ARG A CA 1
ATOM 1278 C C . ARG A 1 171 ? 28.682 19.942 -28.145 1.00 55.88 171 ARG A C 1
ATOM 1280 O O . ARG A 1 171 ? 28.596 20.915 -28.882 1.00 55.88 171 ARG A O 1
ATOM 1287 N N . ASN A 1 172 ? 28.959 18.716 -28.595 1.00 57.66 172 ASN A N 1
ATOM 1288 C CA . ASN A 1 172 ? 29.084 18.437 -30.023 1.00 57.66 172 ASN A CA 1
ATOM 1289 C C . ASN A 1 172 ? 27.767 18.735 -30.752 1.00 57.66 172 ASN A C 1
ATOM 1291 O O . ASN A 1 172 ? 27.810 19.419 -31.769 1.00 57.66 172 ASN A O 1
ATOM 1295 N N . LEU A 1 173 ? 26.612 18.350 -30.192 1.00 52.53 173 LEU A N 1
ATOM 1296 C CA . LEU A 1 173 ? 25.294 18.685 -30.739 1.00 52.53 173 LEU A CA 1
ATOM 1297 C C . LEU A 1 173 ? 25.078 20.196 -30.859 1.00 52.53 173 LEU A C 1
ATOM 1299 O O . LEU A 1 173 ? 24.677 20.667 -31.920 1.00 52.53 173 LEU A O 1
ATOM 1303 N N . LEU A 1 174 ? 25.403 20.947 -29.803 1.00 49.59 174 LEU A N 1
ATOM 1304 C CA . LEU A 1 174 ? 25.322 22.409 -29.756 1.00 49.59 174 LEU A CA 1
ATOM 1305 C C . LEU A 1 174 ? 26.240 23.067 -30.794 1.00 49.59 174 LEU A C 1
ATOM 1307 O O . LEU A 1 174 ? 25.856 24.054 -31.416 1.00 49.59 174 LEU A O 1
ATOM 1311 N N . THR A 1 175 ? 27.423 22.494 -31.047 1.00 54.91 175 THR A N 1
ATOM 1312 C CA . THR A 1 175 ? 28.317 22.975 -32.113 1.00 54.91 175 THR A CA 1
ATOM 1313 C C . THR A 1 175 ? 27.845 22.601 -33.519 1.00 54.91 175 THR A C 1
ATOM 1315 O O . THR A 1 175 ? 28.067 23.369 -34.449 1.00 54.91 175 THR A O 1
ATOM 1318 N N . THR A 1 176 ? 27.181 21.454 -33.698 1.00 50.91 176 THR A N 1
ATOM 1319 C CA . THR A 1 176 ? 26.731 20.974 -35.018 1.00 50.91 176 THR A CA 1
ATOM 1320 C C . THR A 1 176 ? 25.353 21.487 -35.437 1.00 50.91 176 THR A C 1
ATOM 1322 O O . THR A 1 176 ? 25.067 21.518 -36.629 1.00 50.91 176 THR A O 1
ATOM 1325 N N . LEU A 1 177 ? 24.493 21.885 -34.492 1.00 49.38 177 LEU A N 1
ATOM 1326 C CA . LEU A 1 177 ? 23.081 22.216 -34.745 1.00 49.38 177 LEU A CA 1
ATOM 1327 C C . LEU A 1 177 ? 22.713 23.678 -34.470 1.00 49.38 177 LEU A C 1
ATOM 1329 O O . LEU A 1 177 ? 21.539 24.032 -34.555 1.00 49.38 177 LEU A O 1
ATOM 1333 N N . GLY A 1 178 ? 23.692 24.555 -34.237 1.00 45.12 178 GLY A N 1
ATOM 1334 C CA . GLY A 1 178 ? 23.479 26.003 -34.116 1.00 45.12 178 GLY A CA 1
ATOM 1335 C C . GLY A 1 178 ? 22.895 26.704 -35.359 1.00 45.12 178 GLY A C 1
ATOM 1336 O O . GLY A 1 178 ? 22.915 27.930 -35.393 1.00 45.12 178 GLY A O 1
ATOM 1337 N N . GLN A 1 179 ? 22.402 25.978 -36.378 1.00 46.12 179 GLN A N 1
ATOM 1338 C CA . GLN A 1 179 ? 21.882 26.545 -37.633 1.00 46.12 179 GLN A CA 1
ATOM 1339 C C . GLN A 1 179 ? 20.625 25.886 -38.251 1.00 46.12 179 GLN A C 1
ATOM 1341 O O . GLN A 1 179 ? 20.291 26.229 -39.382 1.00 46.12 179 GLN A O 1
ATOM 1346 N N . ALA A 1 180 ? 19.874 25.003 -37.580 1.00 40.56 180 ALA A N 1
ATOM 1347 C CA . ALA A 1 180 ? 18.634 24.470 -38.177 1.00 40.56 180 ALA A CA 1
ATOM 1348 C C . ALA A 1 180 ? 17.478 24.350 -37.174 1.00 40.56 180 ALA A C 1
ATOM 1350 O O . ALA A 1 180 ? 17.629 23.743 -36.119 1.00 40.56 180 ALA A O 1
ATOM 1351 N N . LEU A 1 181 ? 16.335 24.941 -37.536 1.00 47.00 181 LEU A N 1
ATOM 1352 C CA . LEU A 1 181 ? 15.087 24.958 -36.774 1.00 47.00 181 LEU A CA 1
ATOM 1353 C C . LEU A 1 181 ? 14.248 23.698 -37.097 1.00 47.00 181 LEU A C 1
ATOM 1355 O O . LEU A 1 181 ? 13.823 23.540 -38.240 1.00 47.00 181 LEU A O 1
ATOM 1359 N N . ASP A 1 182 ? 13.992 22.893 -36.048 1.00 42.81 182 ASP A N 1
ATOM 1360 C CA . ASP A 1 182 ? 13.017 21.779 -35.868 1.00 42.81 182 ASP A CA 1
ATOM 1361 C C . ASP A 1 182 ? 13.447 20.331 -36.262 1.00 42.81 182 ASP A C 1
ATOM 1363 O O . ASP A 1 182 ? 14.081 20.170 -37.307 1.00 42.81 182 ASP A O 1
ATOM 1367 N N . PRO A 1 183 ? 13.110 19.224 -35.529 1.00 51.75 183 PRO A N 1
ATOM 1368 C CA . PRO A 1 183 ? 12.611 19.029 -34.155 1.00 51.75 183 PRO A CA 1
ATOM 1369 C C . PRO A 1 183 ? 13.699 18.463 -33.203 1.00 51.75 183 PRO A C 1
ATOM 1371 O O . PRO A 1 183 ? 14.191 17.337 -33.353 1.00 51.75 183 PRO A O 1
ATOM 1374 N N . TYR A 1 184 ? 14.063 19.231 -32.175 1.00 57.12 184 TYR A N 1
ATOM 1375 C CA . TYR A 1 184 ? 15.257 19.000 -31.344 1.00 57.12 184 TYR A CA 1
ATOM 1376 C C . TYR A 1 184 ? 15.252 17.682 -30.540 1.00 57.12 184 TYR A C 1
ATOM 1378 O O . TYR A 1 184 ? 16.302 17.063 -30.365 1.00 57.12 184 TYR A O 1
ATOM 1386 N N . SER A 1 185 ? 14.088 17.179 -30.119 1.00 60.06 185 SER A N 1
ATOM 1387 C CA . SER A 1 185 ? 13.992 16.017 -29.217 1.00 60.06 185 SER A CA 1
ATOM 1388 C C . SER A 1 185 ? 14.385 14.685 -29.871 1.00 60.06 185 SER A C 1
ATOM 1390 O O . SER A 1 185 ? 15.003 13.834 -29.229 1.00 60.06 185 SER A O 1
ATOM 1392 N N . ALA A 1 186 ? 14.090 14.495 -31.162 1.00 66.19 186 ALA A N 1
ATOM 1393 C CA . ALA A 1 186 ? 14.430 13.263 -31.875 1.00 66.19 186 ALA A CA 1
ATOM 1394 C C . ALA A 1 186 ? 15.931 13.184 -32.198 1.00 66.19 186 ALA A C 1
ATOM 1396 O O . ALA A 1 186 ? 16.536 12.118 -32.073 1.00 66.19 186 ALA A O 1
ATOM 1397 N N . ALA A 1 187 ? 16.542 14.313 -32.574 1.00 67.94 187 ALA A N 1
ATOM 1398 C CA . ALA A 1 187 ? 17.978 14.396 -32.835 1.00 67.94 187 ALA A CA 1
ATOM 1399 C C . ALA A 1 187 ? 18.796 14.193 -31.550 1.00 67.94 187 ALA A C 1
ATOM 1401 O O . ALA A 1 187 ? 19.738 13.399 -31.543 1.00 67.94 187 ALA A O 1
ATOM 1402 N N . VAL A 1 188 ? 18.386 14.838 -30.449 1.00 67.50 188 VAL A N 1
ATOM 1403 C CA . VAL A 1 188 ? 18.992 14.650 -29.122 1.00 67.50 188 VAL A CA 1
ATOM 1404 C C . VAL A 1 188 ? 18.854 13.198 -28.660 1.00 67.50 188 VAL A C 1
ATOM 1406 O O . VAL A 1 188 ? 19.832 12.608 -28.206 1.00 67.50 188 VAL A O 1
ATOM 1409 N N . SER A 1 189 ? 17.679 12.584 -28.838 1.00 70.44 189 SER A N 1
ATOM 1410 C CA . SER A 1 189 ? 17.451 11.175 -28.493 1.00 70.44 189 SER A CA 1
ATOM 1411 C C . SER A 1 189 ? 18.356 10.223 -29.284 1.00 70.44 189 SER A C 1
ATOM 1413 O O . SER A 1 189 ? 19.008 9.368 -28.687 1.00 70.44 189 SER A O 1
ATOM 1415 N N . ASN A 1 190 ? 18.474 10.394 -30.606 1.00 76.56 190 ASN A N 1
ATOM 1416 C CA . ASN A 1 190 ? 19.346 9.550 -31.431 1.00 76.56 190 ASN A CA 1
ATOM 1417 C C . ASN A 1 190 ? 20.822 9.687 -31.040 1.00 76.56 190 ASN A C 1
ATOM 1419 O O . ASN A 1 190 ? 21.503 8.679 -30.871 1.00 76.56 190 ASN A O 1
ATOM 1423 N N . ALA A 1 191 ? 21.301 10.912 -30.822 1.00 73.44 191 ALA A N 1
ATOM 1424 C CA . ALA A 1 191 ? 22.682 11.136 -30.416 1.00 73.44 191 ALA A CA 1
ATOM 1425 C C . ALA A 1 191 ? 22.981 10.609 -29.007 1.00 73.44 191 ALA A C 1
ATOM 1427 O O . ALA A 1 191 ? 24.055 10.056 -28.771 1.00 73.44 191 ALA A O 1
ATOM 1428 N N . LEU A 1 192 ? 22.026 10.722 -28.077 1.00 74.31 192 LEU A N 1
ATOM 1429 C CA . LEU A 1 192 ? 22.129 10.106 -26.757 1.00 74.31 192 LEU A CA 1
ATOM 1430 C C . LEU A 1 192 ? 22.205 8.580 -26.867 1.00 74.31 192 LEU A C 1
ATOM 1432 O O . LEU A 1 192 ? 23.030 7.963 -26.199 1.00 74.31 192 LEU A O 1
ATOM 1436 N N . LEU A 1 193 ? 21.379 7.968 -27.719 1.00 77.88 193 LEU A N 1
ATOM 1437 C CA . LEU A 1 193 ? 21.409 6.528 -27.972 1.00 77.88 193 LEU A CA 1
ATOM 1438 C C . LEU A 1 193 ? 22.735 6.087 -28.598 1.00 77.88 193 LEU A C 1
ATOM 1440 O O . LEU A 1 193 ? 23.306 5.086 -28.161 1.00 77.88 193 LEU A O 1
ATOM 1444 N N . ASP A 1 194 ? 23.243 6.815 -29.591 1.00 78.38 194 ASP A N 1
ATOM 1445 C CA . ASP A 1 194 ? 24.539 6.527 -30.207 1.00 78.38 194 ASP A CA 1
ATOM 1446 C C . ASP A 1 194 ? 25.658 6.611 -29.170 1.00 78.38 194 ASP A C 1
ATOM 1448 O O . ASP A 1 194 ? 26.382 5.634 -28.978 1.00 78.38 194 ASP A O 1
ATOM 1452 N N . ALA A 1 195 ? 25.709 7.698 -28.399 1.00 71.50 195 ALA A N 1
ATOM 1453 C CA . ALA A 1 195 ? 26.680 7.872 -27.328 1.00 71.50 195 ALA A CA 1
ATOM 1454 C C . ALA A 1 195 ? 26.569 6.780 -26.252 1.00 71.50 195 ALA A C 1
ATOM 1456 O O . ALA A 1 195 ? 27.584 6.228 -25.823 1.00 71.50 195 ALA A O 1
ATOM 1457 N N . LEU A 1 196 ? 25.352 6.414 -25.844 1.00 73.19 196 LEU A N 1
ATOM 1458 C CA . LEU A 1 196 ? 25.097 5.353 -24.873 1.00 73.19 196 LEU A CA 1
ATOM 1459 C C . LEU A 1 196 ? 25.614 4.007 -25.385 1.00 73.19 196 LEU A C 1
ATOM 1461 O O . LEU A 1 196 ? 26.323 3.314 -24.664 1.00 73.19 196 LEU A O 1
ATOM 1465 N N . PHE A 1 197 ? 25.324 3.625 -26.630 1.00 75.19 197 PHE A N 1
ATOM 1466 C CA . PHE A 1 197 ? 25.803 2.348 -27.156 1.00 75.19 197 PHE A CA 1
ATOM 1467 C C . PHE A 1 197 ? 27.301 2.364 -27.462 1.00 75.19 197 PHE A C 1
ATOM 1469 O O . PHE A 1 197 ? 27.974 1.394 -27.129 1.00 75.19 197 PHE A O 1
ATOM 1476 N N . GLU A 1 198 ? 27.859 3.422 -28.045 1.00 76.44 198 GLU A N 1
ATOM 1477 C CA . GLU A 1 198 ? 29.284 3.503 -28.395 1.00 76.44 198 GLU A CA 1
ATOM 1478 C C . GLU A 1 198 ? 30.197 3.488 -27.170 1.00 76.44 198 GLU A C 1
ATOM 1480 O O . GLU A 1 198 ? 31.249 2.848 -27.183 1.00 76.44 198 GLU A O 1
ATOM 1485 N N . SER A 1 199 ? 29.767 4.104 -26.076 1.00 66.25 199 SER A N 1
ATOM 1486 C CA . SER A 1 199 ? 30.562 4.226 -24.855 1.00 66.25 199 SER A CA 1
ATOM 1487 C C . SER A 1 199 ? 30.552 2.966 -23.970 1.00 66.25 199 SER A C 1
ATOM 1489 O O . SER A 1 199 ? 31.424 2.790 -23.115 1.00 66.25 199 SER A O 1
ATOM 1491 N N . LEU A 1 200 ? 29.614 2.038 -24.187 1.00 67.12 200 LEU A N 1
ATOM 1492 C CA . LEU A 1 200 ? 29.510 0.801 -23.409 1.00 67.12 200 LEU A CA 1
ATOM 1493 C C . LEU A 1 200 ? 30.513 -0.272 -23.845 1.00 67.12 200 LEU A C 1
ATOM 1495 O O . LEU A 1 200 ? 30.731 -0.523 -25.028 1.00 67.12 200 LEU A O 1
ATOM 1499 N N . ALA A 1 201 ? 31.051 -1.015 -22.876 1.00 70.06 201 ALA A N 1
ATOM 1500 C CA . ALA A 1 201 ? 31.811 -2.231 -23.159 1.00 70.06 201 ALA A CA 1
ATOM 1501 C C . ALA A 1 201 ? 30.929 -3.290 -23.866 1.00 70.06 201 ALA A C 1
ATOM 1503 O O . ALA A 1 201 ? 29.717 -3.325 -23.630 1.00 70.06 201 ALA A O 1
ATOM 1504 N N . PRO A 1 202 ? 31.501 -4.232 -24.647 1.00 74.00 202 PRO A N 1
ATOM 1505 C CA . PRO A 1 202 ? 30.732 -5.237 -25.396 1.00 74.00 202 PRO A CA 1
ATOM 1506 C C . PRO A 1 202 ? 29.729 -6.034 -24.550 1.00 74.00 202 PRO A C 1
ATOM 1508 O O . PRO A 1 202 ? 28.617 -6.307 -24.995 1.00 74.00 202 PRO A O 1
ATOM 1511 N N . ARG A 1 203 ? 30.089 -6.353 -23.298 1.00 72.38 203 ARG A N 1
ATOM 1512 C CA . ARG A 1 203 ? 29.182 -7.013 -22.344 1.00 72.38 203 ARG A CA 1
ATOM 1513 C C . ARG A 1 203 ? 27.997 -6.124 -21.955 1.00 72.38 203 ARG A C 1
ATOM 1515 O O . ARG A 1 203 ? 26.869 -6.594 -21.974 1.00 72.38 203 ARG A O 1
ATOM 1522 N N . GLY A 1 204 ? 28.237 -4.842 -21.675 1.00 71.56 204 GLY A N 1
ATOM 1523 C CA . GLY A 1 204 ? 27.179 -3.874 -21.365 1.00 71.56 204 GLY A CA 1
ATOM 1524 C C . GLY A 1 204 ? 26.234 -3.647 -22.547 1.00 71.56 204 GLY A C 1
ATOM 1525 O O . GLY A 1 204 ? 25.020 -3.637 -22.364 1.00 71.56 204 GLY A O 1
ATOM 1526 N N . ARG A 1 205 ? 26.769 -3.575 -23.775 1.00 76.50 205 ARG A N 1
ATOM 1527 C CA . ARG A 1 205 ? 25.954 -3.500 -25.001 1.00 76.50 205 ARG A CA 1
ATOM 1528 C C . ARG A 1 205 ? 25.069 -4.729 -25.182 1.00 76.50 205 ARG A C 1
ATOM 1530 O O . ARG A 1 205 ? 23.903 -4.575 -25.521 1.00 76.50 205 ARG A O 1
ATOM 1537 N N . ALA A 1 206 ? 25.596 -5.930 -24.945 1.00 82.12 206 ALA A N 1
ATOM 1538 C CA . ALA A 1 206 ? 24.815 -7.164 -25.031 1.00 82.12 206 ALA A CA 1
ATOM 1539 C C . ALA A 1 206 ? 23.711 -7.222 -23.959 1.00 82.12 206 ALA A C 1
ATOM 1541 O O . ALA A 1 206 ? 22.591 -7.641 -24.241 1.00 82.12 206 ALA A O 1
ATOM 1542 N N . GLU A 1 207 ? 24.005 -6.760 -22.741 1.00 81.44 207 GLU A N 1
ATOM 1543 C CA . GLU A 1 207 ? 23.040 -6.701 -21.642 1.00 81.44 207 GLU A CA 1
ATOM 1544 C C . GLU A 1 207 ? 21.885 -5.729 -21.918 1.00 81.44 207 GLU A C 1
ATOM 1546 O O . GLU A 1 207 ? 20.725 -6.118 -21.758 1.00 81.44 207 GLU A O 1
ATOM 1551 N N . LEU A 1 208 ? 22.190 -4.508 -22.376 1.00 83.56 208 LEU A N 1
ATOM 1552 C CA . LEU A 1 208 ? 21.172 -3.544 -22.809 1.00 83.56 208 LEU A CA 1
ATOM 1553 C C . LEU A 1 208 ? 20.441 -4.016 -24.067 1.00 83.56 208 LEU A C 1
ATOM 1555 O O . LEU A 1 208 ? 19.229 -3.846 -24.176 1.00 83.56 208 LEU A O 1
ATOM 1559 N N . GLY A 1 209 ? 21.170 -4.657 -24.982 1.00 86.25 209 GLY A N 1
ATOM 1560 C CA . GLY A 1 209 ? 20.638 -5.274 -26.190 1.00 86.25 209 GLY A CA 1
ATOM 1561 C C . GLY A 1 209 ? 19.537 -6.281 -25.889 1.00 86.25 209 GLY A C 1
ATOM 1562 O O . GLY A 1 209 ? 18.455 -6.209 -26.462 1.00 86.25 209 GLY A O 1
ATOM 1563 N N . ARG A 1 210 ? 19.793 -7.175 -24.930 1.00 89.19 210 ARG A N 1
ATOM 1564 C CA . ARG A 1 210 ? 18.843 -8.209 -24.514 1.00 89.19 210 ARG A CA 1
ATOM 1565 C C . ARG A 1 210 ? 17.582 -7.625 -23.881 1.00 89.19 210 ARG A C 1
ATOM 1567 O O . ARG A 1 210 ? 16.496 -8.081 -24.216 1.00 89.19 210 ARG A O 1
ATOM 1574 N N . ILE A 1 211 ? 17.715 -6.670 -22.956 1.00 90.75 211 ILE A N 1
ATOM 1575 C CA . ILE A 1 211 ? 16.541 -6.129 -22.258 1.00 90.75 211 ILE A CA 1
ATOM 1576 C C . ILE A 1 211 ? 15.737 -5.216 -23.184 1.00 90.75 211 ILE A C 1
ATOM 1578 O O . ILE A 1 211 ? 14.585 -5.515 -23.468 1.00 90.75 211 ILE A O 1
ATOM 1582 N N . TYR A 1 212 ? 16.342 -4.171 -23.747 1.00 93.06 212 TYR A N 1
ATOM 1583 C CA . TYR A 1 212 ? 15.610 -3.191 -24.552 1.00 93.06 212 TYR A CA 1
ATOM 1584 C C . TYR A 1 212 ? 15.227 -3.714 -25.937 1.00 93.06 212 TYR A C 1
ATOM 1586 O O . TYR A 1 212 ? 14.265 -3.228 -26.519 1.00 93.06 212 TYR A O 1
ATOM 1594 N N . GLY A 1 213 ? 15.899 -4.749 -26.449 1.00 92.31 213 GLY A N 1
ATOM 1595 C CA . GLY A 1 213 ? 15.431 -5.476 -27.631 1.00 92.31 213 GLY A CA 1
ATOM 1596 C C . GLY A 1 213 ? 14.137 -6.266 -27.388 1.00 92.31 213 GLY A C 1
ATOM 1597 O O . GLY A 1 213 ? 13.428 -6.562 -28.348 1.00 92.31 213 GLY A O 1
ATOM 1598 N N . ALA A 1 214 ? 13.810 -6.579 -26.128 1.00 92.06 214 ALA A N 1
ATOM 1599 C CA . ALA A 1 214 ? 12.571 -7.245 -25.725 1.00 92.06 214 ALA A CA 1
ATOM 1600 C C . ALA A 1 214 ? 11.443 -6.266 -25.345 1.00 92.06 214 ALA A C 1
ATOM 1602 O O . ALA A 1 214 ? 10.380 -6.710 -24.912 1.00 92.06 214 ALA A O 1
ATOM 1603 N N . TYR A 1 215 ? 11.660 -4.952 -25.482 1.00 93.94 215 TYR A N 1
ATOM 1604 C CA . TYR A 1 215 ? 10.598 -3.966 -25.289 1.00 93.94 215 TYR A CA 1
ATOM 1605 C C . TYR A 1 215 ? 9.481 -4.180 -26.334 1.00 93.94 215 TYR A C 1
ATOM 1607 O O . TYR A 1 215 ? 9.798 -4.508 -27.486 1.00 93.94 215 TYR A O 1
ATOM 1615 N N . PRO A 1 216 ? 8.190 -4.026 -25.981 1.00 92.06 216 PRO A N 1
ATOM 1616 C CA . PRO A 1 216 ? 7.091 -4.170 -26.937 1.00 92.06 216 PRO A CA 1
ATOM 1617 C C . PRO A 1 216 ? 7.316 -3.337 -28.210 1.00 92.06 216 PRO A C 1
ATOM 1619 O O . PRO A 1 216 ? 7.631 -2.155 -28.151 1.00 92.06 216 PRO A O 1
ATOM 1622 N N . GLY A 1 217 ? 7.227 -3.969 -29.384 1.00 89.56 217 GLY A N 1
ATOM 1623 C CA . GLY A 1 217 ? 7.468 -3.300 -30.672 1.00 89.56 217 GLY A CA 1
ATOM 1624 C C . GLY A 1 217 ? 8.941 -3.085 -31.060 1.00 89.56 217 GLY A C 1
ATOM 1625 O O . GLY A 1 217 ? 9.208 -2.636 -32.172 1.00 89.56 217 GLY A O 1
ATOM 1626 N N . ALA A 1 218 ? 9.916 -3.450 -30.218 1.00 90.62 218 ALA A N 1
ATOM 1627 C CA . ALA A 1 218 ? 11.342 -3.264 -30.520 1.00 90.62 218 ALA A CA 1
ATOM 1628 C C . ALA A 1 218 ? 11.909 -4.253 -31.553 1.00 90.62 218 ALA A C 1
ATOM 1630 O O . ALA A 1 218 ? 12.968 -3.997 -32.124 1.00 90.62 218 ALA A O 1
ATOM 1631 N N . ALA A 1 219 ? 11.243 -5.394 -31.777 1.00 90.44 219 ALA A N 1
ATOM 1632 C CA . ALA A 1 219 ? 11.657 -6.441 -32.722 1.00 90.44 219 ALA A CA 1
ATOM 1633 C C . ALA A 1 219 ? 13.135 -6.881 -32.571 1.00 90.44 219 ALA A C 1
ATOM 1635 O O . ALA A 1 219 ? 13.836 -7.108 -33.557 1.00 90.44 219 ALA A O 1
ATOM 1636 N N . GLY A 1 220 ? 13.639 -6.965 -31.332 1.00 88.56 220 GLY A N 1
ATOM 1637 C CA . GLY A 1 220 ? 15.030 -7.330 -31.041 1.00 88.56 220 GLY A CA 1
ATOM 1638 C C . GLY A 1 220 ? 16.042 -6.190 -31.205 1.00 88.56 220 GLY A C 1
ATOM 1639 O O . GLY A 1 220 ? 17.225 -6.387 -30.931 1.00 88.56 220 GLY A O 1
ATOM 1640 N N . GLN A 1 221 ? 15.608 -4.995 -31.617 1.00 89.69 221 GLN A N 1
ATOM 1641 C CA . GLN A 1 221 ? 16.473 -3.836 -31.828 1.00 89.69 221 GLN A CA 1
ATOM 1642 C C . GLN A 1 221 ? 16.429 -2.895 -30.614 1.00 89.69 221 GLN A C 1
ATOM 1644 O O . GLN A 1 221 ? 15.455 -2.166 -30.420 1.00 89.69 221 GLN A O 1
ATOM 1649 N N . PRO A 1 222 ? 17.490 -2.834 -29.795 1.00 88.88 222 PRO A N 1
ATOM 1650 C CA . PRO A 1 222 ? 17.433 -2.137 -28.512 1.00 88.88 222 PRO A CA 1
ATOM 1651 C C . PRO A 1 222 ? 17.345 -0.612 -28.633 1.00 88.88 222 PRO A C 1
ATOM 1653 O O . PRO A 1 222 ? 16.739 0.032 -27.782 1.00 88.88 222 PRO A O 1
ATOM 1656 N N . ARG A 1 223 ? 17.896 -0.024 -29.705 1.00 88.44 223 ARG A N 1
ATOM 1657 C CA . ARG A 1 223 ? 17.747 1.413 -29.995 1.00 88.44 223 ARG A CA 1
ATOM 1658 C C . ARG A 1 223 ? 16.293 1.774 -30.300 1.00 88.44 223 ARG A C 1
ATOM 1660 O O . ARG A 1 223 ? 15.804 2.786 -29.811 1.00 88.44 223 ARG A O 1
ATOM 1667 N N . ILE A 1 224 ? 15.598 0.923 -31.062 1.00 89.31 224 ILE A N 1
ATOM 1668 C CA . ILE A 1 224 ? 14.166 1.092 -31.325 1.00 89.31 224 ILE A CA 1
ATOM 1669 C C . ILE A 1 224 ? 13.389 0.949 -30.018 1.00 89.31 224 ILE A C 1
ATOM 1671 O O . ILE A 1 224 ? 12.570 1.811 -29.727 1.00 89.31 224 ILE A O 1
ATOM 1675 N N . GLY A 1 225 ? 13.689 -0.066 -29.203 1.00 92.69 225 GLY A N 1
ATOM 1676 C CA . GLY A 1 225 ? 13.013 -0.270 -27.919 1.00 92.69 225 GLY A CA 1
ATOM 1677 C C . GLY A 1 225 ? 13.127 0.916 -26.964 1.00 92.69 225 GLY A C 1
ATOM 1678 O O . GLY A 1 225 ? 12.120 1.352 -26.421 1.00 92.69 225 GLY A O 1
ATOM 1679 N N . LEU A 1 226 ? 14.318 1.503 -26.814 1.00 92.12 226 LEU A N 1
ATOM 1680 C CA . LEU A 1 226 ? 14.496 2.713 -26.001 1.00 92.12 226 LEU A CA 1
ATOM 1681 C C . LEU A 1 226 ? 13.733 3.923 -26.562 1.00 92.12 226 LEU A C 1
ATOM 1683 O O . LEU A 1 226 ? 13.182 4.710 -25.797 1.00 92.12 226 LEU A O 1
ATOM 1687 N N . ARG A 1 227 ? 13.665 4.065 -27.891 1.00 91.06 227 ARG A 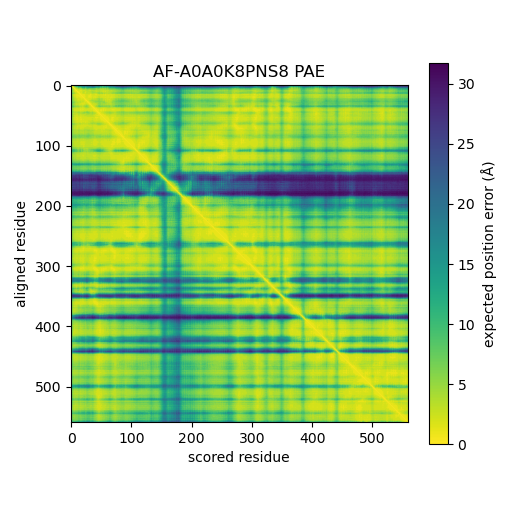N 1
ATOM 1688 C CA . ARG A 1 227 ? 12.900 5.139 -28.536 1.00 91.06 227 ARG A CA 1
ATOM 1689 C C . ARG A 1 227 ? 11.393 4.979 -28.325 1.00 91.06 227 ARG A C 1
ATOM 1691 O O . ARG A 1 227 ? 10.729 5.972 -28.049 1.00 91.06 227 ARG A O 1
ATOM 1698 N N . ILE A 1 228 ? 10.869 3.757 -28.458 1.00 94.00 228 ILE A N 1
ATOM 1699 C CA . ILE A 1 228 ? 9.455 3.466 -28.181 1.00 94.00 228 ILE A CA 1
ATOM 1700 C C . ILE A 1 228 ? 9.175 3.726 -26.701 1.00 94.00 228 ILE A C 1
ATOM 1702 O O . ILE A 1 228 ? 8.237 4.445 -26.405 1.00 94.00 228 ILE A O 1
ATOM 1706 N N . LEU A 1 229 ? 10.048 3.289 -25.788 1.00 95.62 229 LEU A N 1
ATOM 1707 C CA . LEU A 1 229 ? 9.900 3.557 -24.356 1.00 95.62 229 LEU A CA 1
ATOM 1708 C C . LEU A 1 229 ? 9.754 5.053 -24.041 1.00 95.62 229 LEU A C 1
ATOM 1710 O O . LEU A 1 229 ? 8.855 5.424 -23.292 1.00 95.62 229 LEU A O 1
ATOM 1714 N N . ALA A 1 230 ? 10.598 5.923 -24.608 1.00 92.62 230 ALA A N 1
ATOM 1715 C CA . ALA A 1 230 ? 10.447 7.370 -24.418 1.00 92.62 230 ALA A CA 1
ATOM 1716 C C . ALA A 1 230 ? 9.180 7.937 -25.071 1.00 92.62 230 ALA A C 1
ATOM 1718 O O . ALA A 1 230 ? 8.584 8.870 -24.536 1.00 92.62 230 ALA A O 1
ATOM 1719 N N . ALA A 1 231 ? 8.769 7.405 -26.223 1.00 91.81 231 ALA A N 1
ATOM 1720 C CA . ALA A 1 231 ? 7.526 7.816 -26.866 1.00 91.81 231 ALA A CA 1
ATOM 1721 C C . ALA A 1 231 ? 6.302 7.431 -26.020 1.00 91.81 231 ALA A C 1
ATOM 1723 O O . ALA A 1 231 ? 5.470 8.291 -25.752 1.00 91.81 231 ALA A O 1
ATOM 1724 N N . ASP A 1 232 ? 6.247 6.188 -25.547 1.00 95.00 232 ASP A N 1
ATOM 1725 C CA . ASP A 1 232 ? 5.174 5.644 -24.715 1.00 95.00 232 ASP A CA 1
ATOM 1726 C C . ASP A 1 232 ? 5.079 6.383 -23.376 1.00 95.00 232 ASP A C 1
ATOM 1728 O O . ASP A 1 232 ? 3.988 6.726 -22.927 1.00 95.00 232 ASP A O 1
ATOM 1732 N N . PHE A 1 233 ? 6.224 6.716 -22.770 1.00 94.94 233 PHE A N 1
ATOM 1733 C CA . PHE A 1 233 ? 6.263 7.501 -21.538 1.00 94.94 233 PHE A CA 1
ATOM 1734 C C . PHE A 1 233 ? 5.665 8.906 -21.718 1.00 94.94 233 PHE A C 1
ATOM 1736 O O . PHE A 1 233 ? 4.838 9.320 -20.906 1.00 94.94 233 PHE A O 1
ATOM 1743 N N . ARG A 1 234 ? 6.030 9.611 -22.801 1.00 91.38 234 ARG A N 1
ATOM 1744 C CA . ARG A 1 234 ? 5.481 10.942 -23.130 1.00 91.38 234 ARG A CA 1
ATOM 1745 C C . ARG A 1 234 ? 4.016 10.905 -23.550 1.00 91.38 234 ARG A C 1
ATOM 1747 O O . ARG A 1 234 ? 3.292 11.861 -23.315 1.00 91.38 234 ARG A O 1
ATOM 1754 N N . ALA A 1 235 ? 3.572 9.823 -24.188 1.00 90.69 235 ALA A N 1
ATOM 1755 C CA . ALA A 1 235 ? 2.189 9.690 -24.637 1.00 90.69 235 ALA A CA 1
ATOM 1756 C C . ALA A 1 235 ? 1.184 9.672 -23.468 1.00 90.69 235 ALA A C 1
ATOM 1758 O O . ALA A 1 235 ? 0.015 10.002 -23.665 1.00 90.69 235 ALA A O 1
ATOM 1759 N N . GLY A 1 236 ? 1.627 9.318 -22.256 1.00 90.38 236 GLY A N 1
ATOM 1760 C CA . GLY A 1 236 ? 0.762 9.240 -21.083 1.00 90.38 236 GLY A CA 1
ATOM 1761 C C . GLY A 1 236 ? -0.152 8.010 -21.091 1.00 90.38 236 GLY A C 1
ATOM 1762 O O . GLY A 1 236 ? -0.000 7.093 -21.902 1.00 90.38 236 GLY A O 1
ATOM 1763 N N . GLY A 1 237 ? -1.100 7.978 -20.150 1.00 91.25 237 GLY A N 1
ATOM 1764 C CA . GLY A 1 237 ? -2.105 6.913 -20.041 1.00 91.25 237 GLY A CA 1
ATOM 1765 C C . GLY A 1 237 ? -1.509 5.500 -19.971 1.00 91.25 237 GLY A C 1
ATOM 1766 O O . GLY A 1 237 ? -0.473 5.278 -19.348 1.00 91.25 237 GLY A O 1
ATOM 1767 N N . GLU A 1 238 ? -2.154 4.545 -20.644 1.00 91.69 238 GLU A N 1
ATOM 1768 C CA . GLU A 1 238 ? -1.742 3.132 -20.643 1.00 91.69 238 GLU A CA 1
ATOM 1769 C C . GLU A 1 238 ? -0.340 2.908 -21.239 1.00 91.69 238 GLU A C 1
ATOM 1771 O O . GLU A 1 238 ? 0.406 2.053 -20.763 1.00 91.69 238 GLU A O 1
ATOM 1776 N N . ALA A 1 239 ? 0.059 3.689 -22.253 1.00 93.50 239 ALA A N 1
ATOM 1777 C CA . ALA A 1 239 ? 1.389 3.575 -22.859 1.00 93.50 239 ALA A CA 1
ATOM 1778 C C . ALA A 1 239 ? 2.487 3.901 -21.834 1.00 93.50 239 ALA A C 1
ATOM 1780 O O . ALA A 1 239 ? 3.478 3.177 -21.690 1.00 93.50 239 ALA A O 1
ATOM 1781 N N . ARG A 1 240 ? 2.261 4.940 -21.028 1.00 94.94 240 ARG A N 1
ATOM 1782 C CA . ARG A 1 240 ? 3.165 5.313 -19.944 1.00 94.94 240 ARG A CA 1
ATOM 1783 C C . ARG A 1 240 ? 3.259 4.235 -18.869 1.00 94.94 240 ARG A C 1
ATOM 1785 O O . ARG A 1 240 ? 4.366 3.918 -18.432 1.00 94.94 240 ARG A O 1
ATOM 1792 N N . GLU A 1 241 ? 2.141 3.610 -18.503 1.00 93.81 241 GLU A N 1
ATOM 1793 C CA . GLU A 1 241 ? 2.140 2.492 -17.553 1.00 93.81 241 GLU A CA 1
ATOM 1794 C C . GLU A 1 241 ? 2.997 1.314 -18.048 1.00 93.81 241 GLU A C 1
ATOM 1796 O O . GLU A 1 241 ? 3.702 0.685 -17.250 1.00 93.81 241 GLU A O 1
ATOM 1801 N N . VAL A 1 242 ? 2.996 1.034 -19.360 1.00 94.69 242 VAL A N 1
ATOM 1802 C CA . VAL A 1 242 ? 3.865 0.018 -19.981 1.00 94.69 242 VAL A CA 1
ATOM 1803 C C . VAL A 1 242 ? 5.339 0.408 -19.854 1.00 94.69 242 VAL A C 1
ATOM 1805 O O . VAL A 1 242 ? 6.157 -0.417 -19.430 1.00 94.69 242 VAL A O 1
ATOM 1808 N N . ALA A 1 243 ? 5.694 1.657 -20.169 1.00 96.56 243 ALA A N 1
ATOM 1809 C CA . ALA A 1 243 ? 7.060 2.161 -20.024 1.00 96.56 243 ALA A CA 1
ATOM 1810 C C . ALA A 1 243 ? 7.552 2.088 -18.566 1.00 96.56 243 ALA A C 1
ATOM 1812 O O . ALA A 1 243 ? 8.639 1.572 -18.299 1.00 96.56 243 ALA A O 1
ATOM 1813 N N . GLU A 1 244 ? 6.740 2.527 -17.608 1.00 97.19 244 GLU A N 1
ATOM 1814 C CA . GLU A 1 244 ? 7.068 2.522 -16.178 1.00 97.19 244 GLU A CA 1
ATOM 1815 C C . GLU A 1 244 ? 7.184 1.098 -15.614 1.00 97.19 244 GLU A C 1
ATOM 1817 O O . GLU A 1 244 ? 8.134 0.788 -14.886 1.00 97.19 244 GLU A O 1
ATOM 1822 N N . SER A 1 245 ? 6.287 0.195 -16.021 1.00 95.88 245 SER A N 1
ATOM 1823 C CA . SER A 1 245 ? 6.371 -1.234 -15.690 1.00 95.88 245 SER A CA 1
ATOM 1824 C C . SER A 1 245 ? 7.677 -1.847 -16.199 1.00 95.88 245 SER A C 1
ATOM 1826 O O . SER A 1 245 ? 8.351 -2.596 -15.483 1.00 95.88 245 SER A O 1
ATOM 1828 N N . PHE A 1 246 ? 8.088 -1.480 -17.414 1.00 96.56 246 PHE A N 1
ATOM 1829 C CA . PHE A 1 246 ? 9.340 -1.943 -18.000 1.00 96.56 246 PHE A CA 1
ATOM 1830 C C . PHE A 1 246 ? 10.577 -1.382 -17.280 1.00 96.56 246 PHE A C 1
ATOM 1832 O O . PHE A 1 246 ? 11.563 -2.097 -17.090 1.00 96.56 246 PHE A O 1
ATOM 1839 N N . LEU A 1 247 ? 10.544 -0.128 -16.819 1.00 97.19 247 LEU A N 1
ATOM 1840 C CA . LEU A 1 247 ? 11.617 0.434 -15.989 1.00 97.19 247 LEU A CA 1
ATOM 1841 C C . LEU A 1 247 ? 11.729 -0.299 -14.647 1.00 97.19 247 LEU A C 1
ATOM 1843 O O . LEU A 1 247 ? 12.840 -0.593 -14.194 1.00 97.19 247 LEU A O 1
ATOM 1847 N N . PHE A 1 248 ? 10.604 -0.686 -14.038 1.00 97.69 248 PHE A N 1
ATOM 1848 C CA . PHE A 1 248 ? 10.641 -1.506 -12.829 1.00 97.69 248 PHE A CA 1
ATOM 1849 C C . PHE A 1 248 ? 11.246 -2.892 -13.094 1.00 97.69 248 PHE A C 1
ATOM 1851 O O . PHE A 1 248 ? 12.064 -3.378 -12.306 1.00 97.69 248 PHE A O 1
ATOM 1858 N N . ARG A 1 249 ? 10.934 -3.512 -14.238 1.00 96.31 249 ARG A N 1
ATOM 1859 C CA . ARG A 1 249 ? 11.619 -4.730 -14.693 1.00 96.31 249 ARG A CA 1
ATOM 1860 C C . ARG A 1 249 ? 13.127 -4.525 -14.826 1.00 96.31 249 ARG A C 1
ATOM 1862 O O . ARG A 1 249 ? 13.887 -5.351 -14.324 1.00 96.31 249 ARG A O 1
ATOM 1869 N N . ALA A 1 250 ? 13.565 -3.429 -15.447 1.00 95.56 250 ALA A N 1
ATOM 1870 C CA . ALA A 1 250 ? 14.983 -3.111 -15.606 1.00 95.56 250 ALA A CA 1
ATOM 1871 C C . ALA A 1 250 ? 15.712 -3.015 -14.256 1.00 95.56 250 ALA A C 1
ATOM 1873 O O . ALA A 1 250 ? 16.788 -3.598 -14.104 1.00 95.56 250 ALA A O 1
ATOM 1874 N N . LEU A 1 251 ? 15.091 -2.381 -13.252 1.00 96.00 251 LEU A N 1
ATOM 1875 C CA . LEU A 1 251 ? 15.605 -2.346 -11.878 1.00 96.00 251 LEU A CA 1
ATOM 1876 C C . LEU A 1 251 ? 15.774 -3.760 -11.300 1.00 96.00 251 LEU A C 1
ATOM 1878 O O . LEU A 1 251 ? 16.826 -4.078 -10.743 1.00 96.00 251 LEU A O 1
ATOM 1882 N N . ARG A 1 252 ? 14.763 -4.628 -11.431 1.00 96.06 252 ARG A N 1
ATOM 1883 C CA . ARG A 1 252 ? 14.808 -6.002 -10.891 1.00 96.06 252 ARG A CA 1
ATOM 1884 C C . ARG A 1 252 ? 15.841 -6.873 -11.607 1.00 96.06 252 ARG A C 1
ATOM 1886 O O . ARG A 1 252 ? 16.527 -7.654 -10.951 1.00 96.06 252 ARG A O 1
ATOM 1893 N N . GLU A 1 253 ? 16.005 -6.716 -12.920 1.00 93.81 253 GLU A N 1
ATOM 1894 C CA . GLU A 1 253 ? 17.047 -7.414 -13.681 1.00 93.81 253 GLU A CA 1
ATOM 1895 C C . GLU A 1 253 ? 18.460 -6.963 -13.281 1.00 93.81 253 GLU A C 1
ATOM 1897 O O . GLU A 1 253 ? 19.363 -7.797 -13.191 1.00 93.81 253 GLU A O 1
ATOM 1902 N N . ASP A 1 254 ? 18.660 -5.676 -12.979 1.00 91.94 254 ASP A N 1
ATOM 1903 C CA . ASP A 1 254 ? 19.929 -5.183 -12.432 1.00 91.94 254 ASP A CA 1
ATOM 1904 C C . ASP A 1 254 ? 20.224 -5.781 -11.041 1.00 91.94 254 ASP A C 1
ATOM 1906 O O . ASP A 1 254 ? 21.365 -6.163 -10.753 1.00 91.94 254 ASP A O 1
ATOM 1910 N N . LEU A 1 255 ? 19.200 -5.952 -10.194 1.00 92.88 255 LEU A N 1
ATOM 1911 C CA . LEU A 1 255 ? 19.341 -6.661 -8.916 1.00 92.88 255 LEU A CA 1
ATOM 1912 C C . LEU A 1 255 ? 19.696 -8.134 -9.113 1.00 92.88 255 LEU A C 1
ATOM 1914 O O . LEU A 1 255 ? 20.627 -8.621 -8.472 1.00 92.88 255 LEU A O 1
ATOM 1918 N N . GLU A 1 256 ? 19.020 -8.842 -10.016 1.00 92.50 256 GLU A N 1
ATOM 1919 C CA . GLU A 1 256 ? 19.338 -10.245 -10.295 1.00 92.50 256 GLU A CA 1
ATOM 1920 C C . GLU A 1 256 ? 20.769 -10.390 -10.837 1.00 92.50 256 GLU A C 1
ATOM 1922 O O . GLU A 1 256 ? 21.541 -11.213 -10.342 1.00 92.50 256 GLU A O 1
ATOM 1927 N N . ALA A 1 257 ? 21.192 -9.520 -11.760 1.00 88.94 257 ALA A N 1
ATOM 1928 C CA . ALA A 1 257 ? 22.563 -9.491 -12.271 1.00 88.94 257 ALA A CA 1
ATOM 1929 C C . ALA A 1 257 ? 23.599 -9.212 -11.161 1.00 88.94 257 ALA A C 1
ATOM 1931 O O . ALA A 1 257 ? 24.728 -9.728 -11.179 1.00 88.94 257 ALA A O 1
ATOM 1932 N N . ALA A 1 258 ? 23.232 -8.427 -10.143 1.00 88.19 258 ALA A N 1
ATOM 1933 C CA . ALA A 1 258 ? 24.085 -8.189 -8.986 1.00 88.19 258 ALA A CA 1
ATOM 1934 C C . ALA A 1 258 ? 24.370 -9.472 -8.186 1.00 88.19 258 ALA A C 1
ATOM 1936 O O . ALA A 1 258 ? 25.499 -9.622 -7.699 1.00 88.19 258 ALA A O 1
ATOM 1937 N N . TYR A 1 259 ? 23.393 -10.379 -8.091 1.00 88.75 259 TYR A N 1
ATOM 1938 C CA . TYR A 1 259 ? 23.483 -11.670 -7.397 1.00 88.75 259 TYR A CA 1
ATOM 1939 C C . TYR A 1 259 ? 24.051 -12.797 -8.270 1.00 88.75 259 TYR A C 1
ATOM 1941 O O . TYR A 1 259 ? 24.821 -13.610 -7.765 1.00 88.75 259 TYR A O 1
ATOM 1949 N N . ALA A 1 260 ? 23.724 -12.833 -9.562 1.00 87.19 260 ALA A N 1
ATOM 1950 C CA . ALA A 1 260 ? 24.172 -13.874 -10.489 1.00 87.19 260 ALA A CA 1
ATOM 1951 C C . ALA A 1 260 ? 25.653 -13.744 -10.891 1.00 87.19 260 ALA A C 1
ATOM 1953 O O . ALA A 1 260 ? 26.279 -14.721 -11.299 1.00 87.19 260 ALA A O 1
ATOM 1954 N N . ALA A 1 261 ? 26.242 -12.550 -10.777 1.00 82.12 261 ALA A N 1
ATOM 1955 C CA . ALA A 1 261 ? 27.653 -12.354 -11.101 1.00 82.12 261 ALA A CA 1
ATOM 1956 C C . ALA A 1 261 ? 28.583 -13.167 -10.176 1.00 82.12 261 ALA A C 1
ATOM 1958 O O . ALA A 1 261 ? 28.289 -13.276 -8.987 1.00 82.12 261 ALA A O 1
ATOM 1959 N N . PRO A 1 262 ? 29.767 -13.618 -10.639 1.00 77.56 262 PRO A N 1
ATOM 1960 C CA . PRO A 1 262 ? 30.654 -14.496 -9.862 1.00 77.56 262 PRO A CA 1
ATOM 1961 C C . PRO A 1 262 ? 31.013 -13.977 -8.458 1.00 77.56 262 PRO A C 1
ATOM 1963 O O . PRO A 1 262 ? 30.968 -14.713 -7.477 1.00 77.56 262 PRO A O 1
ATOM 1966 N N . ILE A 1 263 ? 31.321 -12.680 -8.337 1.00 74.94 263 ILE A N 1
ATOM 1967 C CA . ILE A 1 263 ? 31.612 -12.037 -7.042 1.00 74.94 263 ILE A CA 1
ATOM 1968 C C . ILE A 1 263 ? 30.339 -11.904 -6.192 1.00 74.94 263 ILE A C 1
ATOM 1970 O O . ILE A 1 263 ? 30.395 -12.011 -4.968 1.00 74.94 263 ILE A O 1
ATOM 1974 N N . GLY A 1 264 ? 29.198 -11.657 -6.840 1.00 71.00 264 GLY A N 1
ATOM 1975 C CA . GLY A 1 264 ? 27.892 -11.575 -6.193 1.00 71.00 264 GLY A CA 1
ATOM 1976 C C . GLY A 1 264 ? 27.482 -12.909 -5.585 1.00 71.00 264 GLY A C 1
ATOM 1977 O O . GLY A 1 264 ? 27.133 -12.943 -4.413 1.00 71.00 264 GLY A O 1
ATOM 1978 N N . TRP A 1 265 ? 27.633 -13.999 -6.332 1.00 77.19 265 TRP A N 1
ATOM 1979 C CA . TRP A 1 265 ? 27.316 -15.354 -5.889 1.00 77.19 265 TRP A CA 1
ATOM 1980 C C . TRP A 1 265 ? 28.114 -15.778 -4.646 1.00 77.19 265 TRP A C 1
ATOM 1982 O O . TRP A 1 265 ? 27.567 -16.420 -3.757 1.00 77.19 265 TRP A O 1
ATOM 1992 N N . LEU A 1 266 ? 29.381 -15.356 -4.539 1.00 77.12 266 LEU A N 1
ATOM 1993 C CA . LEU A 1 266 ? 30.234 -15.651 -3.380 1.00 77.12 266 LEU A CA 1
ATOM 1994 C C . LEU A 1 266 ? 29.959 -14.766 -2.157 1.00 77.12 266 LEU A C 1
ATOM 1996 O O . LEU A 1 266 ? 30.194 -15.192 -1.029 1.00 77.12 266 LEU A O 1
ATOM 2000 N N . ARG A 1 267 ? 29.555 -13.505 -2.363 1.00 80.81 267 ARG A N 1
ATOM 2001 C CA . ARG A 1 267 ? 29.509 -12.497 -1.287 1.00 80.81 267 ARG A CA 1
ATOM 2002 C C . ARG A 1 267 ? 28.107 -12.088 -0.870 1.00 80.81 267 ARG A C 1
ATOM 2004 O O . ARG A 1 267 ? 27.946 -11.599 0.240 1.00 80.81 267 ARG A O 1
ATOM 2011 N N . ARG A 1 268 ? 27.103 -12.197 -1.733 1.00 87.56 268 ARG A N 1
ATOM 2012 C CA . ARG A 1 268 ? 25.739 -11.773 -1.408 1.00 87.56 268 ARG A CA 1
ATOM 2013 C C . ARG A 1 268 ? 24.977 -12.931 -0.789 1.00 87.56 268 ARG A C 1
ATOM 2015 O O . ARG A 1 268 ? 25.023 -14.055 -1.275 1.00 87.56 268 ARG A O 1
ATOM 2022 N N . VAL A 1 269 ? 24.254 -12.627 0.282 1.00 87.69 269 VAL A N 1
ATOM 2023 C CA . VAL A 1 269 ? 23.440 -13.591 1.023 1.00 87.69 269 VAL A CA 1
ATOM 2024 C C . VAL A 1 269 ? 21.981 -13.156 1.021 1.00 87.69 269 VAL A C 1
ATOM 2026 O O . VAL A 1 269 ? 21.678 -11.968 0.895 1.00 87.69 269 VAL A O 1
ATOM 2029 N N . GLY A 1 270 ? 21.088 -14.135 1.162 1.00 90.69 270 GLY A N 1
ATOM 2030 C CA . GLY A 1 270 ? 19.647 -13.913 1.186 1.00 90.69 270 GLY A CA 1
ATOM 2031 C C . GLY A 1 270 ? 19.082 -13.349 -0.120 1.00 90.69 270 GLY A C 1
ATOM 2032 O O . GLY A 1 270 ? 19.710 -13.414 -1.179 1.00 90.69 270 GLY A O 1
ATOM 2033 N N . ARG A 1 271 ? 17.871 -12.804 -0.030 1.00 94.25 271 ARG A N 1
ATOM 2034 C CA . ARG A 1 271 ? 17.122 -12.192 -1.130 1.00 94.25 271 ARG A CA 1
ATOM 2035 C C . ARG A 1 271 ? 16.906 -10.697 -0.870 1.00 94.25 271 ARG A C 1
ATOM 2037 O O . ARG A 1 271 ? 16.614 -10.338 0.272 1.00 94.25 271 ARG A O 1
ATOM 2044 N N . PRO A 1 272 ? 17.041 -9.826 -1.888 1.00 95.19 272 PRO A N 1
ATOM 2045 C CA . PRO A 1 272 ? 16.682 -8.420 -1.749 1.00 95.19 272 PRO A CA 1
ATOM 2046 C C . PRO A 1 272 ? 15.173 -8.280 -1.524 1.00 95.19 272 PRO A C 1
ATOM 2048 O O . PRO A 1 272 ? 14.395 -9.020 -2.121 1.00 95.19 272 PRO A O 1
ATOM 2051 N N . GLY A 1 273 ? 14.766 -7.344 -0.669 1.00 96.50 273 GLY A N 1
ATOM 2052 C CA . GLY A 1 273 ? 13.366 -7.097 -0.326 1.00 96.50 273 GLY A CA 1
ATOM 2053 C C . GLY A 1 273 ? 12.903 -5.699 -0.727 1.00 96.50 273 GLY A C 1
ATOM 2054 O O . GLY A 1 273 ? 13.585 -4.715 -0.448 1.00 96.50 273 GLY A O 1
ATOM 2055 N N . LEU A 1 274 ? 11.721 -5.605 -1.328 1.00 97.94 274 LEU A N 1
ATOM 2056 C CA . LEU A 1 274 ? 11.002 -4.358 -1.562 1.00 97.94 274 LEU A CA 1
ATOM 2057 C C . LEU A 1 274 ? 9.670 -4.409 -0.808 1.00 97.94 274 LEU A C 1
ATOM 2059 O O . LEU A 1 274 ? 8.799 -5.227 -1.104 1.00 97.94 274 LEU A O 1
ATOM 2063 N N . LEU A 1 275 ? 9.553 -3.559 0.206 1.00 98.38 275 LEU A N 1
ATOM 2064 C CA . LEU A 1 275 ? 8.397 -3.437 1.082 1.00 98.38 275 LEU A CA 1
ATOM 2065 C C . LEU A 1 275 ? 7.600 -2.205 0.648 1.00 98.38 275 LEU A C 1
ATOM 2067 O O . LEU A 1 275 ? 8.086 -1.084 0.789 1.00 98.38 275 LEU A O 1
ATOM 2071 N N . LEU A 1 276 ? 6.410 -2.427 0.103 1.00 98.19 276 LEU A N 1
ATOM 2072 C CA . LEU A 1 276 ? 5.505 -1.403 -0.404 1.00 98.19 276 LEU A CA 1
ATOM 2073 C C . LEU A 1 276 ? 4.426 -1.142 0.653 1.00 98.19 276 LEU A C 1
ATOM 2075 O O . LEU A 1 276 ? 3.487 -1.926 0.805 1.00 98.19 276 LEU A O 1
ATOM 2079 N N . ASP A 1 277 ? 4.589 -0.069 1.423 1.00 96.38 277 ASP A N 1
ATOM 2080 C CA . ASP A 1 277 ? 3.530 0.437 2.294 1.00 96.38 277 ASP A CA 1
ATOM 2081 C C . ASP A 1 277 ? 2.509 1.233 1.473 1.00 96.38 277 ASP A C 1
ATOM 2083 O O . ASP A 1 277 ? 2.836 1.748 0.403 1.00 96.38 277 ASP A O 1
ATOM 2087 N N . HIS A 1 278 ? 1.270 1.279 1.959 1.00 94.00 278 HIS A N 1
ATOM 2088 C CA . HIS A 1 278 ? 0.092 1.764 1.229 1.00 94.00 278 HIS A CA 1
ATOM 2089 C C . HIS A 1 278 ? 0.019 1.289 -0.233 1.00 94.00 278 HIS A C 1
ATOM 2091 O O . HIS A 1 278 ? -0.215 2.089 -1.141 1.00 94.00 278 HIS A O 1
ATOM 2097 N N . ALA A 1 279 ? 0.248 -0.005 -0.488 1.00 94.88 279 ALA A N 1
ATOM 2098 C CA . ALA A 1 279 ? 0.341 -0.506 -1.860 1.00 94.88 279 ALA A CA 1
ATOM 2099 C C . ALA A 1 279 ? -1.009 -0.509 -2.607 1.00 94.88 279 ALA A C 1
ATOM 2101 O O . ALA A 1 279 ? -1.045 -0.772 -3.804 1.00 94.88 279 ALA A O 1
ATOM 2102 N N . GLU A 1 280 ? -2.108 -0.184 -1.922 1.00 90.38 280 GLU A N 1
ATOM 2103 C CA . GLU A 1 280 ? -3.405 0.131 -2.522 1.00 90.38 280 GLU A CA 1
ATOM 2104 C C . GLU A 1 280 ? -3.468 1.498 -3.229 1.00 90.38 280 GLU A C 1
ATOM 2106 O O . GLU A 1 280 ? -4.473 1.797 -3.876 1.00 90.38 280 GLU A O 1
ATOM 2111 N N . SER A 1 281 ? -2.455 2.357 -3.070 1.00 92.19 281 SER A N 1
ATOM 2112 C CA . SER A 1 281 ? -2.369 3.617 -3.815 1.00 92.19 281 SER A CA 1
ATOM 2113 C C . SER A 1 281 ? -2.113 3.353 -5.310 1.00 92.19 281 SER A C 1
ATOM 2115 O O . SER A 1 281 ? -1.621 2.276 -5.656 1.00 92.19 281 SER A O 1
ATOM 2117 N N . PRO A 1 282 ? -2.367 4.325 -6.211 1.00 92.00 282 PRO A N 1
ATOM 2118 C CA . PRO A 1 282 ? -2.109 4.151 -7.644 1.00 92.00 282 PRO A CA 1
ATOM 2119 C C . PRO A 1 282 ? -0.673 3.700 -7.957 1.00 92.00 282 PRO A C 1
ATOM 2121 O O . PRO A 1 282 ? -0.473 2.745 -8.702 1.00 92.00 282 PRO A O 1
ATOM 2124 N N . LEU A 1 283 ? 0.323 4.317 -7.310 1.00 94.94 283 LEU A N 1
ATOM 2125 C CA . LEU A 1 283 ? 1.735 3.943 -7.442 1.00 94.94 283 LEU A CA 1
ATOM 2126 C C . LEU A 1 283 ? 1.992 2.496 -6.989 1.00 94.94 283 LEU A C 1
ATOM 2128 O O . LEU A 1 283 ? 2.709 1.745 -7.651 1.00 94.94 283 LEU A O 1
ATOM 2132 N N . GLY A 1 284 ? 1.413 2.097 -5.856 1.00 95.38 284 GLY A N 1
ATOM 2133 C CA . GLY A 1 284 ? 1.553 0.746 -5.326 1.00 95.38 284 GLY A CA 1
ATOM 2134 C C . GLY A 1 284 ? 0.922 -0.306 -6.237 1.00 95.38 284 GLY A C 1
ATOM 2135 O O . GLY A 1 284 ? 1.585 -1.286 -6.587 1.00 95.38 284 GLY A O 1
ATOM 2136 N N . GLU A 1 285 ? -0.320 -0.076 -6.674 1.00 94.62 285 GLU A N 1
ATOM 2137 C CA . GLU A 1 285 ? -1.050 -0.971 -7.577 1.00 94.62 285 GLU A CA 1
ATOM 2138 C C . GLU A 1 285 ? -0.284 -1.150 -8.889 1.00 94.62 285 GLU A C 1
ATOM 2140 O O . GLU A 1 285 ? -0.119 -2.276 -9.361 1.00 94.62 285 GLU A O 1
ATOM 2145 N N . GLN A 1 286 ? 0.250 -0.061 -9.440 1.00 94.88 286 GLN A N 1
ATOM 2146 C CA . GLN A 1 286 ? 1.035 -0.085 -10.665 1.00 94.88 286 GLN A CA 1
ATOM 2147 C C . GLN A 1 286 ? 2.299 -0.950 -10.527 1.00 94.88 286 GLN A C 1
ATOM 2149 O O . GLN A 1 286 ? 2.542 -1.833 -11.355 1.00 94.88 286 GLN A O 1
ATOM 2154 N N . LEU A 1 287 ? 3.085 -0.765 -9.459 1.00 96.81 287 LEU A N 1
ATOM 2155 C CA . LEU A 1 287 ? 4.287 -1.572 -9.210 1.00 96.81 287 LEU A CA 1
ATOM 2156 C C . LEU A 1 287 ? 3.946 -3.055 -8.989 1.00 96.81 287 LEU A C 1
ATOM 2158 O O . LEU A 1 287 ? 4.653 -3.937 -9.486 1.00 96.81 287 LEU A O 1
ATOM 2162 N N . LEU A 1 288 ? 2.854 -3.347 -8.274 1.00 96.88 288 LEU A N 1
ATOM 2163 C CA . LEU A 1 288 ? 2.370 -4.712 -8.056 1.00 96.88 288 LEU A CA 1
ATOM 2164 C C . LEU A 1 288 ? 1.909 -5.364 -9.368 1.00 96.88 288 LEU A C 1
ATOM 2166 O O . LEU A 1 288 ? 2.295 -6.500 -9.657 1.00 96.88 288 LEU A O 1
ATOM 2170 N N . ARG A 1 289 ? 1.133 -4.650 -10.190 1.00 95.38 289 ARG A N 1
ATOM 2171 C CA . ARG A 1 289 ? 0.670 -5.115 -11.505 1.00 95.38 289 ARG A CA 1
ATOM 2172 C C . ARG A 1 289 ? 1.847 -5.411 -12.428 1.00 95.38 289 ARG A C 1
ATOM 2174 O O . ARG A 1 289 ? 1.853 -6.469 -13.061 1.00 95.38 289 ARG A O 1
ATOM 2181 N N . ALA A 1 290 ? 2.854 -4.538 -12.454 1.00 95.19 290 ALA A N 1
ATOM 2182 C CA . ALA A 1 290 ? 4.057 -4.706 -13.261 1.00 95.19 290 ALA A CA 1
ATOM 2183 C C . ALA A 1 290 ? 4.785 -6.020 -12.932 1.00 95.19 290 ALA A C 1
ATOM 2185 O O . ALA A 1 290 ? 4.998 -6.858 -13.810 1.00 95.19 290 ALA A O 1
ATOM 2186 N N . VAL A 1 291 ? 5.099 -6.268 -11.653 1.00 95.81 291 VAL A N 1
ATOM 2187 C CA . VAL A 1 291 ? 5.821 -7.495 -11.277 1.00 95.81 291 VAL A CA 1
ATOM 2188 C C . VAL A 1 291 ? 4.978 -8.762 -11.422 1.00 95.81 291 VAL A C 1
ATOM 2190 O O . VAL A 1 291 ? 5.506 -9.805 -11.815 1.00 95.81 291 VAL A O 1
ATOM 2193 N N . LEU A 1 292 ? 3.676 -8.704 -11.130 1.00 94.44 292 LEU A N 1
ATOM 2194 C CA . LEU A 1 292 ? 2.789 -9.856 -11.291 1.00 94.44 292 LEU A CA 1
ATOM 2195 C C . LEU A 1 292 ? 2.659 -10.243 -12.767 1.00 94.44 292 LEU A C 1
ATOM 2197 O O . LEU A 1 292 ? 2.733 -11.430 -13.087 1.00 94.44 292 LEU A O 1
ATOM 2201 N N . THR A 1 293 ? 2.544 -9.252 -13.654 1.00 92.44 293 THR A N 1
ATOM 2202 C CA . THR A 1 293 ? 2.485 -9.452 -15.108 1.00 92.44 293 THR A CA 1
ATOM 2203 C C . THR A 1 293 ? 3.787 -10.044 -15.635 1.00 92.44 293 THR A C 1
ATOM 2205 O O . THR A 1 293 ? 3.752 -11.054 -16.338 1.00 92.44 293 THR A O 1
ATOM 2208 N N . ASP A 1 294 ? 4.937 -9.500 -15.228 1.00 92.06 294 ASP A N 1
ATOM 2209 C CA . ASP A 1 294 ? 6.248 -10.028 -15.615 1.00 92.06 294 ASP A CA 1
ATOM 2210 C C . ASP A 1 294 ? 6.436 -11.486 -15.172 1.00 92.06 294 ASP A C 1
ATOM 2212 O O . ASP A 1 294 ? 6.869 -12.334 -15.956 1.00 92.06 294 ASP A O 1
ATOM 2216 N N . ARG A 1 295 ? 6.094 -11.802 -13.915 1.00 92.44 295 ARG A N 1
ATOM 2217 C CA . ARG A 1 295 ? 6.241 -13.163 -13.379 1.00 92.44 295 ARG A CA 1
ATOM 2218 C C . ARG A 1 295 ? 5.260 -14.151 -13.999 1.00 92.44 295 ARG A C 1
ATOM 2220 O O . ARG A 1 295 ? 5.621 -15.314 -14.172 1.00 92.44 295 ARG A O 1
ATOM 2227 N N . ARG A 1 296 ? 4.053 -13.702 -14.359 1.00 89.94 296 ARG A N 1
ATOM 2228 C CA . ARG A 1 296 ? 3.105 -14.486 -15.167 1.00 89.94 296 ARG A CA 1
ATOM 2229 C C . ARG A 1 296 ? 3.683 -14.771 -16.555 1.00 89.94 296 ARG A C 1
ATOM 2231 O O . ARG A 1 296 ? 3.621 -15.908 -16.999 1.00 89.94 296 ARG A O 1
ATOM 2238 N N . GLY A 1 297 ? 4.343 -13.790 -17.173 1.00 87.00 297 GLY A N 1
ATOM 2239 C CA . GLY A 1 297 ? 5.093 -13.939 -18.428 1.00 87.00 297 GLY A CA 1
ATOM 2240 C C . GLY A 1 297 ? 6.400 -14.740 -18.316 1.00 87.00 297 GLY A C 1
ATOM 2241 O O . GLY A 1 297 ? 7.228 -14.697 -19.225 1.00 87.00 297 GLY A O 1
ATOM 2242 N N . GLY A 1 298 ? 6.628 -15.441 -17.200 1.00 88.31 298 GLY A N 1
ATOM 2243 C CA . GLY A 1 298 ? 7.775 -16.327 -17.001 1.00 88.31 298 GLY A CA 1
ATOM 2244 C C . GLY A 1 298 ? 9.059 -15.642 -16.531 1.00 88.31 298 GLY A C 1
ATOM 2245 O O . GLY A 1 298 ? 10.066 -16.329 -16.351 1.00 88.31 298 GLY A O 1
ATOM 2246 N N . GLN A 1 299 ? 9.059 -14.327 -16.283 1.00 89.06 299 GLN A N 1
ATOM 2247 C CA . GLN A 1 299 ? 10.230 -13.654 -15.716 1.00 89.06 299 GLN A CA 1
ATOM 2248 C C . GLN A 1 299 ? 10.446 -14.103 -14.271 1.00 89.06 299 GLN A C 1
ATOM 2250 O O . GLN A 1 299 ? 9.537 -14.039 -13.442 1.00 89.06 299 GLN A O 1
ATOM 2255 N N . ARG A 1 300 ? 11.659 -14.560 -13.957 1.00 90.06 300 ARG A N 1
ATOM 2256 C CA . ARG A 1 300 ? 12.038 -15.019 -12.615 1.00 90.06 300 ARG A CA 1
ATOM 2257 C C . ARG A 1 300 ? 13.145 -14.137 -12.063 1.00 90.06 300 ARG A C 1
ATOM 2259 O O . ARG A 1 300 ? 14.088 -13.802 -12.773 1.00 90.06 300 ARG A O 1
ATOM 2266 N N . ASP A 1 301 ? 13.028 -13.792 -10.791 1.00 92.94 301 ASP A N 1
ATOM 2267 C CA . ASP A 1 301 ? 13.951 -12.918 -10.081 1.00 92.94 301 ASP A CA 1
ATOM 2268 C C . ASP A 1 301 ? 13.944 -13.257 -8.588 1.00 92.94 301 ASP A C 1
ATOM 2270 O O . ASP A 1 301 ? 12.971 -13.795 -8.056 1.00 92.94 301 ASP A O 1
ATOM 2274 N N . ARG A 1 302 ? 15.033 -12.928 -7.893 1.00 93.56 302 ARG A N 1
ATOM 2275 C CA . ARG A 1 302 ? 15.162 -13.181 -6.453 1.00 93.56 302 ARG A CA 1
ATOM 2276 C C . ARG A 1 302 ? 14.559 -12.084 -5.572 1.00 93.56 302 ARG A C 1
ATOM 2278 O O . ARG A 1 302 ? 14.740 -12.156 -4.358 1.00 93.56 302 ARG A O 1
ATOM 2285 N N . VAL A 1 303 ? 13.888 -11.073 -6.130 1.00 96.19 303 VAL A N 1
ATOM 2286 C CA . VAL A 1 303 ? 13.388 -9.926 -5.360 1.00 96.19 303 VAL A CA 1
ATOM 2287 C C . VAL A 1 303 ? 12.121 -10.315 -4.604 1.00 96.19 303 VAL A C 1
ATOM 2289 O O . VAL A 1 303 ? 11.089 -10.652 -5.176 1.00 96.19 303 VAL A O 1
ATOM 2292 N N . VAL A 1 304 ? 12.174 -10.258 -3.281 1.00 97.69 304 VAL A N 1
ATOM 2293 C CA . VAL A 1 304 ? 11.003 -10.440 -2.427 1.00 97.69 304 VAL A CA 1
ATOM 2294 C C . VAL A 1 304 ? 10.193 -9.150 -2.444 1.00 97.69 304 VAL A C 1
ATOM 2296 O O . VAL A 1 304 ? 10.712 -8.100 -2.079 1.00 97.69 304 VAL A O 1
ATOM 2299 N N . ILE A 1 305 ? 8.925 -9.222 -2.845 1.00 98.19 305 ILE A N 1
ATOM 2300 C CA . ILE A 1 305 ? 8.023 -8.065 -2.862 1.00 98.19 305 ILE A CA 1
ATOM 2301 C C . ILE A 1 305 ? 6.904 -8.311 -1.866 1.00 98.19 305 ILE A C 1
ATOM 2303 O O . ILE A 1 305 ? 6.237 -9.349 -1.912 1.00 98.19 305 ILE A O 1
ATOM 2307 N N . VAL A 1 306 ? 6.730 -7.353 -0.961 1.00 98.50 306 VAL A N 1
ATOM 2308 C CA . VAL A 1 306 ? 5.721 -7.403 0.093 1.00 98.50 306 VAL A CA 1
ATOM 2309 C C . VAL A 1 306 ? 4.942 -6.101 0.064 1.00 98.50 306 VAL A C 1
ATOM 2311 O O . VAL A 1 306 ? 5.519 -5.052 0.329 1.00 98.50 306 VAL A O 1
ATOM 2314 N N . GLY A 1 307 ? 3.659 -6.164 -0.270 1.00 97.88 307 GLY A N 1
ATOM 2315 C CA . GLY A 1 307 ? 2.764 -5.009 -0.302 1.00 97.88 307 GLY A CA 1
ATOM 2316 C C . GLY A 1 307 ? 1.766 -5.026 0.846 1.00 97.88 307 GLY A C 1
ATOM 2317 O O . GLY A 1 307 ? 1.446 -6.088 1.381 1.00 97.88 307 GLY A O 1
ATOM 2318 N N . THR A 1 308 ? 1.250 -3.867 1.231 1.00 96.62 308 THR A N 1
ATOM 2319 C CA . THR A 1 308 ? 0.061 -3.783 2.085 1.00 96.62 308 THR A CA 1
ATOM 2320 C C . THR A 1 308 ? -1.206 -3.751 1.238 1.00 96.62 308 THR A C 1
ATOM 2322 O O . THR A 1 308 ? -1.232 -3.202 0.145 1.00 96.62 308 THR A O 1
ATOM 2325 N N . ALA A 1 309 ? -2.269 -4.376 1.732 1.00 94.50 309 ALA A N 1
ATOM 2326 C CA . ALA A 1 309 ? -3.580 -4.348 1.108 1.00 94.50 309 ALA A CA 1
ATOM 2327 C C . ALA A 1 309 ? -4.652 -4.172 2.186 1.00 94.50 309 ALA A C 1
ATOM 2329 O O . ALA A 1 309 ? -4.604 -4.781 3.261 1.00 94.50 309 ALA A O 1
ATOM 2330 N N . ARG A 1 310 ? -5.629 -3.306 1.913 1.00 90.25 310 ARG A N 1
ATOM 2331 C CA . ARG A 1 310 ? -6.758 -3.068 2.822 1.00 90.25 310 ARG A CA 1
ATOM 2332 C C . ARG A 1 310 ? -7.817 -4.158 2.703 1.00 90.25 310 ARG A C 1
ATOM 2334 O O . ARG A 1 310 ? -8.264 -4.692 3.718 1.00 90.25 310 ARG A O 1
ATOM 2341 N N . ARG A 1 311 ? -8.170 -4.520 1.467 1.00 88.38 311 ARG A N 1
ATOM 2342 C CA . ARG A 1 311 ? -9.179 -5.542 1.178 1.00 88.38 311 ARG A CA 1
ATOM 2343 C C . ARG A 1 311 ? -8.694 -6.947 1.541 1.00 88.38 311 ARG A C 1
ATOM 2345 O O . ARG A 1 311 ? -7.508 -7.253 1.385 1.00 88.38 311 ARG A O 1
ATOM 2352 N N . PRO A 1 312 ? -9.605 -7.837 1.965 1.00 85.94 312 PRO A N 1
ATOM 2353 C CA . PRO A 1 312 ? -9.256 -9.221 2.234 1.00 85.94 312 PRO A CA 1
ATOM 2354 C C . PRO A 1 312 ? -8.916 -10.014 0.959 1.00 85.94 312 PRO A C 1
ATOM 2356 O O . PRO A 1 312 ? -8.141 -10.957 1.018 1.00 85.94 312 PRO A O 1
ATOM 2359 N N . ASP A 1 313 ? -9.410 -9.659 -0.214 1.00 87.00 313 ASP A N 1
ATOM 2360 C CA . ASP A 1 313 ? -9.021 -10.343 -1.458 1.00 87.00 313 ASP A CA 1
ATOM 2361 C C . ASP A 1 313 ? -7.665 -9.871 -2.022 1.00 87.00 313 ASP A C 1
ATOM 2363 O O . ASP A 1 313 ? -7.142 -10.469 -2.955 1.00 87.00 313 ASP A O 1
ATOM 2367 N N . GLY A 1 314 ? -7.060 -8.833 -1.432 1.00 86.12 314 GLY A N 1
ATOM 2368 C CA . GLY A 1 314 ? -5.813 -8.233 -1.912 1.00 86.12 314 GLY A CA 1
ATOM 2369 C C . GLY A 1 314 ? -6.006 -7.117 -2.945 1.00 86.12 314 GLY A C 1
ATOM 2370 O O . GLY A 1 314 ? -5.037 -6.426 -3.249 1.00 86.12 314 GLY A O 1
ATOM 2371 N N . GLY A 1 315 ? -7.235 -6.880 -3.421 1.00 87.19 315 GLY A N 1
ATOM 2372 C CA . GLY A 1 315 ? -7.566 -5.801 -4.354 1.00 87.19 315 GLY A CA 1
ATOM 2373 C C . GLY A 1 315 ? -8.209 -6.282 -5.656 1.00 87.19 315 GLY A C 1
ATOM 2374 O O . GLY A 1 315 ? -7.829 -7.301 -6.225 1.00 87.19 315 GLY A O 1
ATOM 2375 N N . ALA A 1 316 ? -9.155 -5.495 -6.178 1.00 83.56 316 ALA A N 1
ATOM 2376 C CA . ALA A 1 316 ? -9.905 -5.836 -7.393 1.00 83.56 316 ALA A CA 1
ATOM 2377 C C . ALA A 1 316 ? -9.016 -6.007 -8.643 1.00 83.56 316 ALA A C 1
ATOM 2379 O O . ALA A 1 316 ? -9.341 -6.788 -9.537 1.00 83.56 316 ALA A O 1
ATOM 2380 N N . PHE A 1 317 ? -7.876 -5.312 -8.695 1.00 86.88 317 PHE A N 1
ATOM 2381 C CA . PHE A 1 317 ? -6.934 -5.367 -9.814 1.00 86.88 317 PHE A CA 1
ATOM 2382 C C . PHE A 1 317 ? -6.340 -6.764 -10.051 1.00 86.88 317 PHE A C 1
ATOM 2384 O O . PHE A 1 317 ? -5.927 -7.073 -11.169 1.00 86.88 317 PHE A O 1
ATOM 2391 N N . LEU A 1 318 ? -6.336 -7.625 -9.026 1.00 88.44 318 LEU A N 1
ATOM 2392 C CA . LEU A 1 318 ? -5.814 -8.989 -9.111 1.00 88.44 318 LEU A CA 1
ATOM 2393 C C . LEU A 1 318 ? -6.671 -9.914 -9.978 1.00 88.44 318 LEU A C 1
ATOM 2395 O O . LEU A 1 318 ? -6.169 -10.915 -10.492 1.00 88.44 318 LEU A O 1
ATOM 2399 N N . HIS A 1 319 ? -7.948 -9.578 -10.144 1.00 83.50 319 HIS A N 1
ATOM 2400 C CA . HIS A 1 319 ? -8.953 -10.462 -10.730 1.00 83.50 319 HIS A CA 1
ATOM 2401 C C . HIS A 1 319 ? -9.359 -10.066 -12.150 1.00 83.50 319 HIS A C 1
ATOM 2403 O O . HIS A 1 319 ? -10.167 -10.753 -12.760 1.00 83.50 319 HIS A O 1
ATOM 2409 N N . GLY A 1 320 ? -8.818 -8.969 -12.696 1.00 72.12 320 GLY A N 1
ATOM 2410 C CA . GLY A 1 320 ? -9.058 -8.577 -14.091 1.00 72.12 320 GLY A CA 1
ATOM 2411 C C . GLY A 1 320 ? -10.529 -8.312 -14.441 1.00 72.12 320 GLY A C 1
ATOM 2412 O O . GLY A 1 320 ? -10.896 -8.420 -15.604 1.00 72.12 320 GLY A O 1
ATOM 2413 N N . GLY A 1 321 ? -11.370 -7.997 -13.449 1.00 67.94 321 GLY A N 1
ATOM 2414 C CA . GLY A 1 321 ? -12.809 -7.793 -13.646 1.00 67.94 321 GLY A CA 1
ATOM 2415 C C . GLY A 1 321 ? -13.637 -9.078 -13.757 1.00 67.94 321 GLY A C 1
ATOM 2416 O O . GLY A 1 321 ? -14.828 -8.983 -14.041 1.00 67.94 321 GLY A O 1
ATOM 2417 N N . LEU A 1 322 ? -13.041 -10.253 -13.518 1.00 68.25 322 LEU A N 1
ATOM 2418 C CA . LEU A 1 322 ? -13.779 -11.514 -13.441 1.00 68.25 322 LEU A CA 1
ATOM 2419 C C . LEU A 1 322 ? -14.800 -11.474 -12.288 1.00 68.25 322 LEU A C 1
ATOM 2421 O O . LEU A 1 322 ? -14.494 -10.922 -11.221 1.00 68.25 322 LEU A O 1
ATOM 2425 N N . PRO A 1 323 ? -16.005 -12.041 -12.478 1.00 63.81 323 PRO A N 1
ATOM 2426 C CA . PRO A 1 323 ? -16.999 -12.115 -11.418 1.00 63.81 323 PRO A CA 1
ATOM 2427 C C . PRO A 1 323 ? -16.476 -12.971 -10.250 1.00 63.81 323 PRO A C 1
ATOM 2429 O O . PRO A 1 323 ? -15.740 -13.931 -10.484 1.00 63.81 323 PRO A O 1
ATOM 2432 N N . PRO A 1 324 ? -16.851 -12.662 -8.992 1.00 63.66 324 PRO A N 1
ATOM 2433 C CA . PRO A 1 324 ? -16.330 -13.347 -7.803 1.00 63.66 324 PRO A CA 1
ATOM 2434 C C . PRO A 1 324 ? -16.466 -14.875 -7.845 1.00 63.66 324 PRO A C 1
ATOM 2436 O O . PRO A 1 324 ? -15.606 -15.576 -7.322 1.00 63.66 324 PRO A O 1
ATOM 2439 N N . ASP A 1 325 ? -17.511 -15.375 -8.505 1.00 61.91 325 ASP A N 1
ATOM 2440 C CA . ASP A 1 325 ? -17.838 -16.802 -8.592 1.00 61.91 325 ASP A CA 1
ATOM 2441 C C . ASP A 1 325 ? -16.905 -17.578 -9.543 1.00 61.91 325 ASP A C 1
ATOM 2443 O O . ASP A 1 325 ? -16.767 -18.794 -9.426 1.00 61.91 325 ASP A O 1
ATOM 2447 N N . GLU A 1 326 ? -16.230 -16.879 -10.460 1.00 64.00 326 GLU A N 1
ATOM 2448 C CA . GLU A 1 326 ? -15.241 -17.446 -11.391 1.00 64.00 326 GLU A CA 1
ATOM 2449 C C . GLU A 1 326 ? -13.800 -17.270 -10.885 1.00 64.00 326 GLU A C 1
ATOM 2451 O O . GLU A 1 326 ? -12.843 -17.792 -11.463 1.00 64.00 326 GLU A O 1
ATOM 2456 N N . VAL A 1 327 ? -13.623 -16.536 -9.785 1.00 67.50 327 VAL A N 1
ATOM 2457 C CA . VAL A 1 327 ? -12.318 -16.227 -9.214 1.00 67.50 327 VAL A CA 1
ATOM 2458 C C . VAL A 1 327 ? -11.952 -17.281 -8.181 1.00 67.50 327 VAL A C 1
ATOM 2460 O O . VAL A 1 327 ? -12.492 -17.329 -7.077 1.00 67.50 327 VAL A O 1
ATOM 2463 N N . THR A 1 328 ? -10.938 -18.088 -8.490 1.00 73.56 328 THR A N 1
ATOM 2464 C CA . THR A 1 328 ? -10.325 -18.913 -7.448 1.00 73.56 328 THR A CA 1
ATOM 2465 C C . THR A 1 328 ? -9.526 -18.008 -6.502 1.00 73.56 328 THR A C 1
ATOM 2467 O O . THR A 1 328 ? -8.674 -17.247 -6.972 1.00 73.56 328 THR A O 1
ATOM 2470 N N . PRO A 1 329 ? -9.748 -18.071 -5.176 1.00 76.25 329 PRO A N 1
ATOM 2471 C CA . PRO A 1 329 ? -9.044 -17.205 -4.244 1.00 76.25 329 PRO A CA 1
ATOM 2472 C C . PRO A 1 329 ? -7.530 -17.488 -4.260 1.00 76.25 329 PRO A C 1
ATOM 2474 O O . PRO A 1 329 ? -7.118 -18.647 -4.443 1.00 76.25 329 PRO A O 1
ATOM 2477 N N . PRO A 1 330 ? -6.690 -16.455 -4.052 1.00 85.56 330 PRO A N 1
ATOM 2478 C CA . PRO A 1 330 ? -5.258 -16.647 -3.871 1.00 85.56 330 PRO A CA 1
ATOM 2479 C C . PRO A 1 330 ? -4.959 -17.524 -2.651 1.00 85.56 330 PRO A C 1
ATOM 2481 O O . PRO A 1 330 ? -5.769 -17.643 -1.729 1.00 85.56 330 PRO A O 1
ATOM 2484 N N . ALA A 1 331 ? -3.752 -18.089 -2.607 1.00 89.75 331 ALA A N 1
ATOM 2485 C CA . ALA A 1 331 ? -3.289 -18.802 -1.423 1.00 89.75 331 ALA A CA 1
ATOM 2486 C C . ALA A 1 331 ? -3.271 -17.866 -0.205 1.00 89.75 331 ALA A C 1
ATOM 2488 O O . ALA A 1 331 ? -2.802 -16.729 -0.286 1.00 89.75 331 ALA A O 1
ATOM 2489 N N . GLU A 1 332 ? -3.743 -18.364 0.934 1.00 92.38 332 GLU A N 1
ATOM 2490 C CA . GLU A 1 332 ? -3.850 -17.599 2.172 1.00 92.38 332 GLU A CA 1
ATOM 2491 C C . GLU A 1 332 ? -2.956 -18.197 3.260 1.00 92.38 332 GLU A C 1
ATOM 2493 O O . GLU A 1 332 ? -2.883 -19.412 3.438 1.00 92.38 332 GLU A O 1
ATOM 2498 N N . TYR A 1 333 ? -2.284 -17.329 4.012 1.00 92.50 333 TYR A N 1
ATOM 2499 C CA . TYR A 1 333 ? -1.525 -17.683 5.201 1.00 92.50 333 TYR A CA 1
ATOM 2500 C C . TYR A 1 333 ? -2.000 -16.855 6.392 1.00 92.50 333 TYR A C 1
ATOM 2502 O O . TYR A 1 333 ? -1.879 -15.626 6.407 1.00 92.50 333 TYR A O 1
ATOM 2510 N N . ARG A 1 334 ? -2.488 -17.539 7.429 1.00 90.44 334 ARG A N 1
ATOM 2511 C CA . ARG A 1 334 ? -2.743 -16.938 8.739 1.00 90.44 334 ARG A CA 1
ATOM 2512 C C . ARG A 1 334 ? -1.658 -17.406 9.702 1.00 90.44 334 ARG A C 1
ATOM 2514 O O . ARG A 1 334 ? -1.529 -18.606 9.924 1.00 90.44 334 ARG A O 1
ATOM 2521 N N . PRO A 1 335 ? -0.921 -16.498 10.360 1.00 86.44 335 PRO A N 1
ATOM 2522 C CA . PRO A 1 335 ? 0.082 -16.894 11.354 1.00 86.44 335 PRO A CA 1
ATOM 2523 C C . PRO A 1 335 ? -0.487 -17.722 12.521 1.00 86.44 335 PRO A C 1
ATOM 2525 O O . PRO A 1 335 ? 0.245 -18.449 13.200 1.00 86.44 335 PRO A O 1
ATOM 2528 N N . ALA A 1 336 ? -1.793 -17.617 12.783 1.00 80.00 336 ALA A N 1
ATOM 2529 C CA . ALA A 1 336 ? -2.485 -18.444 13.766 1.00 80.00 336 ALA A CA 1
ATOM 2530 C C . ALA A 1 336 ? -2.475 -19.938 13.389 1.00 80.00 336 ALA A C 1
ATOM 2532 O O . ALA A 1 336 ? -2.268 -20.764 14.275 1.00 80.00 336 ALA A O 1
ATOM 2533 N N . ASP A 1 337 ? -2.569 -20.258 12.095 1.00 79.44 337 ASP A N 1
ATOM 2534 C CA . ASP A 1 337 ? -2.770 -21.618 11.569 1.00 79.44 337 ASP A CA 1
ATOM 2535 C C . ASP A 1 337 ? -1.484 -22.467 11.565 1.00 79.44 337 ASP A C 1
ATOM 2537 O O . ASP A 1 337 ? -1.509 -23.654 11.253 1.00 79.44 337 ASP A O 1
ATOM 2541 N N . GLY A 1 338 ? -0.346 -21.883 11.955 1.00 78.88 338 GLY A N 1
ATOM 2542 C CA . GLY A 1 338 ? 0.918 -22.599 12.112 1.00 78.88 338 GLY A CA 1
ATOM 2543 C C . GLY A 1 338 ? 1.925 -22.256 11.023 1.00 78.88 338 GLY A C 1
ATOM 2544 O O . GLY A 1 338 ? 2.383 -21.117 10.953 1.00 78.88 338 GLY A O 1
ATOM 2545 N N . ALA A 1 339 ? 2.347 -23.255 10.247 1.00 82.00 339 ALA A N 1
ATOM 2546 C CA . ALA A 1 339 ? 3.385 -23.087 9.235 1.00 82.00 339 ALA A CA 1
ATOM 2547 C C . ALA A 1 339 ? 2.832 -22.432 7.952 1.00 82.00 339 ALA A C 1
ATOM 2549 O O . ALA A 1 339 ? 1.672 -22.659 7.607 1.00 82.00 339 ALA A O 1
ATOM 2550 N N . PRO A 1 340 ? 3.647 -21.653 7.215 1.00 84.69 340 PRO A N 1
ATOM 2551 C CA . PRO A 1 340 ? 3.232 -21.114 5.924 1.00 84.69 340 PRO A CA 1
ATOM 2552 C C . PRO A 1 340 ? 2.901 -22.234 4.926 1.00 84.69 340 PRO A C 1
ATOM 2554 O O . PRO A 1 340 ? 3.581 -23.266 4.937 1.00 84.69 340 PRO A O 1
ATOM 2557 N N . PRO A 1 341 ? 1.906 -22.038 4.042 1.00 86.06 341 PRO A N 1
ATOM 2558 C CA . PRO A 1 341 ? 1.535 -23.040 3.056 1.00 86.06 341 PRO A CA 1
ATOM 2559 C C . PRO A 1 341 ? 2.657 -23.237 2.033 1.00 86.06 341 PRO A C 1
ATOM 2561 O O . PRO A 1 341 ? 3.388 -22.296 1.692 1.00 86.06 341 PRO A O 1
ATOM 2564 N N . ALA A 1 342 ? 2.747 -24.455 1.495 1.00 85.38 342 ALA A N 1
ATOM 2565 C CA . ALA A 1 342 ? 3.451 -24.671 0.240 1.00 85.38 342 ALA A CA 1
ATOM 2566 C C . ALA A 1 342 ? 2.760 -23.834 -0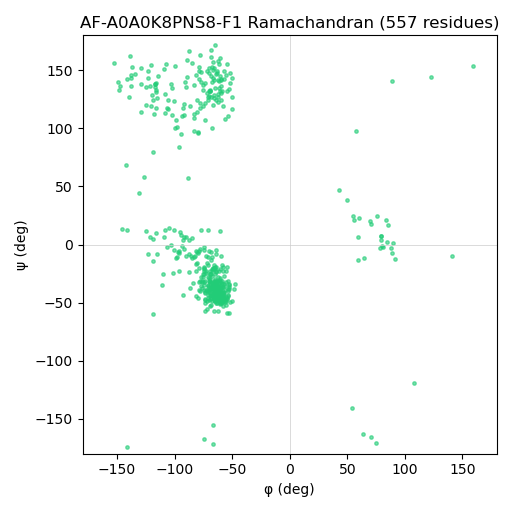.845 1.00 85.38 342 ALA A C 1
ATOM 2568 O O . ALA A 1 342 ? 1.534 -23.827 -0.943 1.00 85.38 342 ALA A O 1
ATOM 2569 N N . TRP A 1 343 ? 3.545 -23.102 -1.630 1.00 90.88 343 TRP A N 1
ATOM 2570 C CA . TRP A 1 343 ? 3.027 -22.238 -2.684 1.00 90.88 343 TRP A CA 1
ATOM 2571 C C . TRP A 1 343 ? 3.752 -22.520 -3.991 1.00 90.88 343 TRP A C 1
ATOM 2573 O O . TRP A 1 343 ? 4.978 -22.652 -4.029 1.00 90.88 343 TRP A O 1
ATOM 2583 N N . SER A 1 344 ? 2.970 -22.556 -5.058 1.00 86.12 344 SER A N 1
ATOM 2584 C CA . SER A 1 344 ? 3.411 -22.613 -6.442 1.00 86.12 344 SER A CA 1
ATOM 2585 C C . SER A 1 344 ? 2.370 -21.898 -7.284 1.00 86.12 344 SER A C 1
ATOM 2587 O O . SER A 1 344 ? 1.170 -22.068 -7.051 1.00 86.12 344 SER A O 1
ATOM 2589 N N . ARG A 1 345 ? 2.818 -21.130 -8.273 1.00 85.94 345 ARG A N 1
ATOM 2590 C CA . ARG A 1 345 ? 1.918 -20.479 -9.220 1.00 85.94 345 ARG A CA 1
ATOM 2591 C C . ARG A 1 345 ? 1.119 -21.529 -9.983 1.00 85.94 345 ARG A C 1
ATOM 2593 O O . ARG A 1 345 ? 1.694 -22.504 -10.467 1.00 85.94 345 ARG A O 1
ATOM 2600 N N . ARG A 1 346 ? -0.186 -21.305 -10.114 1.00 77.19 346 ARG A N 1
ATOM 2601 C CA . ARG A 1 346 ? -1.035 -22.104 -10.997 1.00 77.19 346 ARG A CA 1
ATOM 2602 C C . ARG A 1 346 ? -0.688 -21.774 -12.444 1.00 77.19 346 ARG A C 1
ATOM 2604 O O . ARG A 1 346 ? -0.625 -20.607 -12.822 1.00 77.19 346 ARG A O 1
ATOM 2611 N N . THR A 1 347 ? -0.406 -22.799 -13.231 1.00 65.56 347 THR A N 1
ATOM 2612 C CA . THR A 1 347 ? -0.141 -22.683 -14.665 1.00 65.56 347 THR A CA 1
ATOM 2613 C C . THR A 1 347 ? -1.200 -23.495 -15.388 1.00 65.56 347 THR A C 1
ATOM 2615 O O . THR A 1 347 ? -0.947 -24.639 -15.753 1.00 65.56 347 THR A O 1
ATOM 2618 N N . ASP A 1 348 ? -2.399 -22.936 -15.533 1.00 60.53 348 ASP A N 1
ATOM 2619 C CA . ASP A 1 348 ? -3.396 -23.531 -16.419 1.00 60.53 348 ASP A CA 1
ATOM 2620 C C . ASP A 1 348 ? -3.039 -23.201 -17.875 1.00 60.53 348 ASP A C 1
ATOM 2622 O O . ASP A 1 348 ? -2.595 -22.095 -18.192 1.00 60.53 348 ASP A O 1
ATOM 2626 N N . GLU A 1 349 ? -3.217 -24.177 -18.768 1.00 48.62 349 GLU A N 1
ATOM 2627 C CA . GLU A 1 349 ? -2.786 -24.130 -20.176 1.00 48.62 349 GLU A CA 1
ATOM 2628 C C . GLU A 1 349 ? -3.500 -23.041 -21.014 1.00 48.62 349 GLU A C 1
ATOM 2630 O O . GLU A 1 349 ? -3.067 -22.723 -22.120 1.00 48.62 349 GLU A O 1
ATOM 2635 N N . ALA A 1 350 ? -4.530 -22.382 -20.468 1.00 53.50 350 ALA A N 1
ATOM 2636 C CA . ALA A 1 350 ? -5.169 -21.186 -21.027 1.00 53.50 350 ALA A CA 1
ATOM 2637 C C . ALA A 1 350 ? -4.479 -19.887 -20.539 1.00 53.50 350 ALA A C 1
ATOM 2639 O O . ALA A 1 350 ? -5.092 -19.014 -19.919 1.00 53.50 350 ALA A O 1
ATOM 2640 N N . ALA A 1 351 ? -3.173 -19.775 -20.798 1.00 53.06 351 ALA A N 1
ATOM 2641 C CA . ALA A 1 351 ? -2.252 -18.823 -20.164 1.00 53.06 351 ALA A CA 1
ATOM 2642 C C . ALA A 1 351 ? -2.565 -17.319 -20.358 1.00 53.06 351 ALA A C 1
ATOM 2644 O O . ALA A 1 351 ? -2.135 -16.500 -19.542 1.00 53.06 351 ALA A O 1
ATOM 2645 N N . ASP A 1 352 ? -3.340 -16.934 -21.376 1.00 54.72 352 ASP A N 1
ATOM 2646 C CA . ASP A 1 352 ? -3.569 -15.515 -21.701 1.00 54.72 352 ASP A CA 1
ATOM 2647 C C . ASP A 1 352 ? -4.669 -14.835 -20.865 1.00 54.72 352 ASP A C 1
ATOM 2649 O O . ASP A 1 352 ? -4.785 -13.609 -20.882 1.00 54.72 352 ASP A O 1
ATOM 2653 N N . ARG A 1 353 ? -5.460 -15.596 -20.090 1.00 61.06 353 ARG A N 1
ATOM 2654 C CA . ARG A 1 353 ? -6.533 -15.052 -19.226 1.00 61.06 353 ARG A CA 1
ATOM 2655 C C . ARG A 1 353 ? -6.356 -15.326 -17.731 1.00 61.06 353 ARG A C 1
ATOM 2657 O O . ARG A 1 353 ? -7.231 -14.960 -16.950 1.00 61.06 353 ARG A O 1
ATOM 2664 N N . ALA A 1 354 ? -5.240 -15.927 -17.314 1.00 72.81 354 ALA A N 1
ATOM 2665 C CA . ALA A 1 354 ? -5.012 -16.235 -15.903 1.00 72.81 354 ALA A CA 1
ATOM 2666 C C . ALA A 1 354 ? -4.956 -14.945 -15.046 1.00 72.81 354 ALA A C 1
ATOM 2668 O O . ALA A 1 354 ? -4.221 -14.005 -15.403 1.00 72.81 354 ALA A O 1
ATOM 2669 N N . PRO A 1 355 ? -5.710 -14.870 -13.931 1.00 84.62 355 PRO A N 1
ATOM 2670 C CA . PRO A 1 355 ? -5.744 -13.694 -13.069 1.00 84.62 355 PRO A CA 1
ATOM 2671 C C . PRO A 1 355 ? -4.385 -13.459 -12.393 1.00 84.62 355 PRO A C 1
ATOM 2673 O O . PRO A 1 355 ? -3.624 -14.385 -12.111 1.00 84.62 355 PRO A O 1
ATOM 2676 N N . LEU A 1 356 ? -4.068 -12.200 -12.074 1.00 89.00 356 LEU A N 1
ATOM 2677 C CA . LEU A 1 356 ? -2.823 -11.864 -11.363 1.00 89.00 356 LEU A CA 1
ATOM 2678 C C . LEU A 1 356 ? -2.797 -12.444 -9.936 1.00 89.00 356 LEU A C 1
ATOM 2680 O O . LEU A 1 356 ? -1.719 -12.651 -9.374 1.00 89.00 356 LEU A O 1
ATOM 2684 N N . ALA A 1 357 ? -3.977 -12.748 -9.389 1.00 89.38 357 ALA A N 1
ATOM 2685 C CA . ALA A 1 357 ? -4.204 -13.457 -8.133 1.00 89.38 357 ALA A CA 1
ATOM 2686 C C . ALA A 1 357 ? -3.365 -14.741 -7.968 1.00 89.38 357 ALA A C 1
ATOM 2688 O O . ALA A 1 357 ? -2.902 -15.021 -6.863 1.00 89.38 357 ALA A O 1
ATOM 2689 N N . ASP A 1 358 ? -3.089 -15.484 -9.046 1.00 88.81 358 ASP A N 1
ATOM 2690 C CA . ASP A 1 358 ? -2.306 -16.730 -8.979 1.00 88.81 358 ASP A CA 1
ATOM 2691 C C . ASP A 1 358 ? -0.836 -16.504 -8.594 1.00 88.81 358 ASP A C 1
ATOM 2693 O O . ASP A 1 358 ? -0.144 -17.420 -8.145 1.00 88.81 358 ASP A O 1
ATOM 2697 N N . GLY A 1 359 ? -0.340 -15.275 -8.765 1.00 91.81 359 GLY A N 1
ATOM 2698 C CA . GLY A 1 359 ? 1.000 -14.852 -8.366 1.00 91.81 359 GLY A CA 1
ATOM 2699 C C . GLY A 1 359 ? 1.112 -14.359 -6.923 1.00 91.81 359 GLY A C 1
ATOM 2700 O O . GLY A 1 359 ? 2.185 -13.879 -6.547 1.00 91.81 359 GLY A O 1
ATOM 2701 N N . VAL A 1 360 ? 0.032 -14.422 -6.139 1.00 94.69 360 VAL A N 1
ATOM 2702 C CA . VAL A 1 360 ? -0.080 -13.765 -4.833 1.00 94.69 360 VAL A CA 1
ATOM 2703 C C . VAL A 1 360 ? -0.187 -14.774 -3.689 1.00 94.69 360 VAL A C 1
ATOM 2705 O O . VAL A 1 360 ? -0.813 -15.828 -3.804 1.00 94.69 360 VAL A O 1
ATOM 2708 N N . LEU A 1 361 ? 0.414 -14.411 -2.555 1.00 95.50 361 LEU A N 1
ATOM 2709 C CA . LEU A 1 361 ? 0.165 -15.012 -1.248 1.00 95.50 361 LEU A CA 1
ATOM 2710 C C . LEU A 1 361 ? -0.439 -13.951 -0.320 1.00 95.50 361 LEU A C 1
ATOM 2712 O O . LEU A 1 361 ? 0.216 -12.956 0.000 1.00 95.50 361 LEU A O 1
ATOM 2716 N N . LEU A 1 362 ? -1.668 -14.170 0.143 1.00 95.50 362 LEU A N 1
ATOM 2717 C CA . LEU A 1 362 ? -2.333 -13.291 1.103 1.00 95.50 362 LEU A CA 1
ATOM 2718 C C . LEU A 1 362 ? -1.891 -13.657 2.519 1.00 95.50 362 LEU A C 1
ATOM 2720 O O . LEU A 1 362 ? -2.241 -14.713 3.039 1.00 95.50 362 LEU A O 1
ATOM 2724 N N . LEU A 1 363 ? -1.149 -12.770 3.173 1.00 95.62 363 LEU A N 1
ATOM 2725 C CA . LEU A 1 363 ? -0.809 -12.900 4.585 1.00 95.62 363 LEU A CA 1
ATOM 2726 C C . LEU A 1 363 ? -1.849 -12.130 5.402 1.00 95.62 363 LEU A C 1
ATOM 2728 O O . LEU A 1 363 ? -1.902 -10.899 5.352 1.00 95.62 363 LEU A O 1
ATOM 2732 N N . ARG A 1 364 ? -2.694 -12.845 6.152 1.00 93.56 364 ARG A N 1
ATOM 2733 C CA . ARG A 1 364 ? -3.686 -12.222 7.041 1.00 93.56 364 ARG A CA 1
ATOM 2734 C C . ARG A 1 364 ? -3.005 -11.633 8.259 1.00 93.56 364 ARG A C 1
ATOM 2736 O O . ARG A 1 364 ? -2.376 -12.363 9.028 1.00 93.56 364 ARG A O 1
ATOM 2743 N N . MET A 1 365 ? -3.168 -10.330 8.467 1.00 92.62 365 MET A N 1
ATOM 2744 C CA . MET A 1 365 ? -2.684 -9.702 9.689 1.00 92.62 365 MET A CA 1
ATOM 2745 C C . MET A 1 365 ? -3.397 -10.304 10.908 1.00 92.62 365 MET A C 1
ATOM 2747 O O . MET A 1 365 ? -4.629 -10.337 10.933 1.00 92.62 365 MET A O 1
ATOM 2751 N N . PRO A 1 366 ? -2.651 -10.794 11.915 1.00 89.12 366 PRO A N 1
ATOM 2752 C CA . PRO A 1 366 ? -3.254 -11.421 13.078 1.00 89.12 366 PRO A CA 1
ATOM 2753 C C . PRO A 1 366 ? -3.895 -10.372 13.993 1.00 89.12 366 PRO A C 1
ATOM 2755 O O . PRO A 1 366 ? -3.313 -9.319 14.263 1.00 89.12 366 PRO A O 1
ATOM 2758 N N . LEU A 1 367 ? -5.071 -10.701 14.523 1.00 89.31 367 LEU A N 1
ATOM 2759 C CA . LEU A 1 367 ? -5.610 -10.024 15.699 1.00 89.31 367 LEU A CA 1
ATOM 2760 C C . LEU A 1 367 ? -4.783 -10.401 16.931 1.00 89.31 367 LEU A C 1
ATOM 2762 O O . LEU A 1 367 ? -4.225 -11.499 17.012 1.00 89.31 367 LEU A O 1
ATOM 2766 N N . LEU A 1 368 ? -4.731 -9.504 17.913 1.00 88.31 368 LEU A N 1
ATOM 2767 C CA . LEU A 1 368 ? -4.123 -9.816 19.198 1.00 88.31 368 LEU A CA 1
ATOM 2768 C C . LEU A 1 368 ? -4.991 -10.810 19.967 1.00 88.31 368 LEU A C 1
ATOM 2770 O O . LEU A 1 368 ? -6.197 -10.630 20.123 1.00 88.31 368 LEU A O 1
ATOM 2774 N N . THR A 1 369 ? -4.345 -11.845 20.493 1.00 86.38 369 THR A N 1
ATOM 2775 C CA . THR A 1 369 ? -4.978 -12.791 21.418 1.00 86.38 369 THR A CA 1
ATOM 2776 C C . THR A 1 369 ? -5.338 -12.107 22.738 1.00 86.38 369 THR A C 1
ATOM 2778 O O . THR A 1 369 ? -4.709 -11.119 23.127 1.00 86.38 369 THR A O 1
ATOM 2781 N N . GLY A 1 370 ? -6.302 -12.667 23.479 1.00 84.12 370 GLY A N 1
ATOM 2782 C CA . GLY A 1 370 ? -6.684 -12.166 24.808 1.00 84.12 370 GLY A CA 1
ATOM 2783 C C . GLY A 1 370 ? -5.497 -12.028 25.772 1.00 84.12 370 GLY A C 1
ATOM 2784 O O . GLY A 1 370 ? -5.426 -11.069 26.540 1.00 84.12 370 GLY A O 1
ATOM 2785 N N . ASP A 1 371 ? -4.515 -12.927 25.674 1.00 85.00 371 ASP A N 1
ATOM 2786 C CA . ASP A 1 371 ? -3.296 -12.875 26.485 1.00 85.00 371 ASP A CA 1
ATOM 2787 C C . ASP A 1 371 ? -2.322 -11.782 26.039 1.00 85.00 371 ASP A C 1
ATOM 2789 O O . ASP A 1 371 ? -1.627 -11.203 26.873 1.00 85.00 371 ASP A O 1
ATOM 2793 N N . GLN A 1 372 ? -2.216 -11.501 24.737 1.00 87.44 372 GLN A N 1
ATOM 2794 C CA . GLN A 1 372 ? -1.397 -10.391 24.228 1.00 87.44 372 GLN A CA 1
ATOM 2795 C C . GLN A 1 372 ? -2.014 -9.040 24.598 1.00 87.44 372 GLN A C 1
ATOM 2797 O O . GLN A 1 372 ? -1.301 -8.165 25.083 1.00 87.44 372 GLN A O 1
ATOM 2802 N N . LEU A 1 373 ? -3.335 -8.912 24.440 1.00 87.31 373 LEU A N 1
ATOM 2803 C CA . LEU A 1 373 ? -4.137 -7.772 24.894 1.00 87.31 373 LEU A CA 1
ATOM 2804 C C . LEU A 1 373 ? -3.887 -7.481 26.375 1.00 87.31 373 LEU A C 1
ATOM 2806 O O . LEU A 1 373 ? -3.402 -6.409 26.728 1.00 87.31 373 LEU A O 1
ATOM 2810 N N . ARG A 1 374 ? -4.146 -8.475 27.237 1.00 84.69 374 ARG A N 1
ATOM 2811 C CA . ARG A 1 374 ? -3.984 -8.341 28.688 1.00 84.69 374 ARG A CA 1
ATOM 2812 C C . ARG A 1 374 ? -2.551 -7.983 29.064 1.00 84.69 374 ARG A C 1
ATOM 2814 O O . ARG A 1 374 ? -2.347 -7.119 29.907 1.00 84.69 374 ARG A O 1
ATOM 2821 N N . ARG A 1 375 ? -1.549 -8.623 28.448 1.00 85.25 375 ARG A N 1
ATOM 2822 C CA . ARG A 1 375 ? -0.134 -8.311 28.706 1.00 85.25 375 ARG A CA 1
ATOM 2823 C C . ARG A 1 375 ? 0.208 -6.864 28.364 1.00 85.25 375 ARG A C 1
ATOM 2825 O O . ARG A 1 375 ? 0.914 -6.233 29.147 1.00 85.25 375 ARG A O 1
ATOM 2832 N N . GLU A 1 376 ? -0.290 -6.334 27.249 1.00 85.06 376 GLU A N 1
ATOM 2833 C CA . GLU A 1 376 ? -0.029 -4.940 26.876 1.00 85.06 376 GLU A CA 1
ATOM 2834 C C . GLU A 1 376 ? -0.732 -3.961 27.825 1.00 85.06 376 GLU A C 1
ATOM 2836 O O . GLU A 1 376 ? -0.071 -3.062 28.346 1.00 85.06 376 GLU A O 1
ATOM 2841 N N . THR A 1 377 ? -2.010 -4.173 28.155 1.00 82.62 377 THR A N 1
ATOM 2842 C CA . THR A 1 377 ? -2.714 -3.328 29.136 1.00 82.62 377 THR A CA 1
ATOM 2843 C C . THR A 1 377 ? -2.021 -3.361 30.499 1.00 82.62 377 THR A C 1
ATOM 2845 O O . THR A 1 377 ? -1.750 -2.318 31.099 1.00 82.62 377 THR A O 1
ATOM 2848 N N . VAL A 1 378 ? -1.629 -4.555 30.960 1.00 81.25 378 VAL A N 1
ATOM 2849 C CA . VAL A 1 378 ? -0.906 -4.739 32.222 1.00 81.25 378 VAL A CA 1
ATOM 2850 C C . VAL A 1 378 ? 0.408 -3.964 32.231 1.00 81.25 378 VAL A C 1
ATOM 2852 O O . VAL A 1 378 ? 0.689 -3.252 33.195 1.00 81.25 378 VAL A O 1
ATOM 2855 N N . ARG A 1 379 ? 1.196 -4.081 31.160 1.00 81.88 379 ARG A N 1
ATOM 2856 C CA . ARG A 1 379 ? 2.493 -3.415 31.007 1.00 81.88 379 ARG A CA 1
ATOM 2857 C C . ARG A 1 379 ? 2.375 -1.891 31.058 1.00 81.88 379 ARG A C 1
ATOM 2859 O O . ARG A 1 379 ? 3.262 -1.238 31.604 1.00 81.88 379 ARG A O 1
ATOM 2866 N N . ARG A 1 380 ? 1.314 -1.318 30.482 1.00 79.25 380 ARG A N 1
ATOM 2867 C CA . ARG A 1 380 ? 1.090 0.138 30.464 1.00 79.25 380 ARG A CA 1
ATOM 2868 C C . ARG A 1 380 ? 0.605 0.667 31.814 1.00 79.25 380 ARG A C 1
ATOM 2870 O O . ARG A 1 380 ? 1.077 1.712 32.249 1.00 79.25 380 ARG A O 1
ATOM 2877 N N . GLN A 1 381 ? -0.233 -0.097 32.511 1.00 73.56 381 GLN A N 1
ATOM 2878 C CA . GLN A 1 381 ? -0.748 0.255 33.838 1.00 73.56 381 GLN A CA 1
ATOM 2879 C C . GLN A 1 381 ? 0.265 0.087 34.977 1.00 73.56 381 GLN A C 1
ATOM 2881 O O . GLN A 1 381 ? 0.152 0.777 35.977 1.00 73.56 381 GLN A O 1
ATOM 2886 N N . GLN A 1 382 ? 1.276 -0.784 34.848 1.00 61.25 382 GLN A N 1
ATOM 2887 C CA . GLN A 1 382 ? 2.328 -0.973 35.870 1.00 61.25 382 GLN A CA 1
ATOM 2888 C C . GLN A 1 382 ? 3.140 0.297 36.192 1.00 61.25 382 GLN A C 1
ATOM 2890 O O . GLN A 1 382 ? 3.922 0.296 37.137 1.00 61.25 382 GLN A O 1
ATOM 2895 N N . ARG A 1 383 ? 2.984 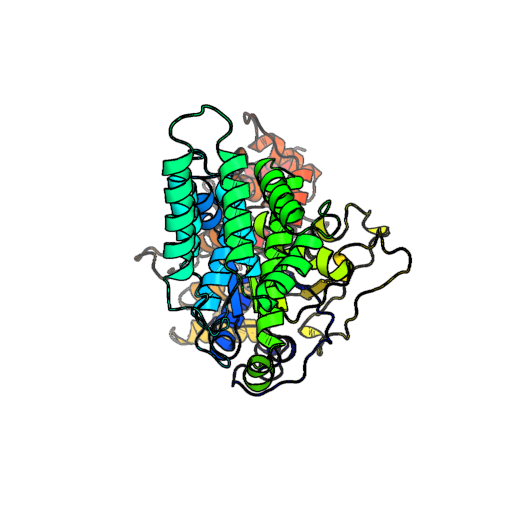1.368 35.404 1.00 56.91 383 ARG A N 1
ATOM 2896 C CA . ARG A 1 383 ? 3.590 2.681 35.662 1.00 56.91 383 ARG A CA 1
ATOM 2897 C C . ARG A 1 383 ? 2.759 3.567 36.602 1.00 56.91 383 ARG A C 1
ATOM 2899 O O . ARG A 1 383 ? 3.268 4.600 37.020 1.00 56.91 383 ARG A O 1
ATOM 2906 N N . ALA A 1 384 ? 1.523 3.181 36.917 1.00 55.09 384 ALA A N 1
ATOM 2907 C CA . ALA A 1 384 ? 0.636 3.847 37.868 1.00 55.09 384 ALA A CA 1
ATOM 2908 C C . ALA A 1 384 ? 0.476 2.985 39.138 1.00 55.09 384 ALA A C 1
ATOM 2910 O O . ALA A 1 384 ? 0.622 1.762 39.079 1.00 55.09 384 ALA A O 1
ATOM 2911 N N . GLU A 1 385 ? 0.225 3.616 40.292 1.00 50.66 385 GLU A N 1
ATOM 2912 C CA . GLU A 1 385 ? 0.130 2.927 41.589 1.00 50.66 385 GLU A CA 1
ATOM 2913 C C . GLU A 1 385 ? -0.902 1.777 41.592 1.00 50.66 385 GLU A C 1
ATOM 2915 O O . GLU A 1 385 ? -1.932 1.849 40.913 1.00 50.66 385 GLU A O 1
ATOM 2920 N N . PRO A 1 386 ? -0.641 0.691 42.345 1.00 51.19 386 PRO A N 1
ATOM 2921 C CA . PRO A 1 386 ? -1.437 -0.525 42.275 1.00 51.19 386 PRO A CA 1
ATOM 2922 C C . PRO A 1 386 ? -2.735 -0.395 43.085 1.00 51.19 386 PRO A C 1
ATOM 2924 O O . PRO A 1 386 ? -2.753 -0.690 44.275 1.00 51.19 386 PRO A O 1
ATOM 2927 N N . GLU A 1 387 ? -3.852 -0.042 42.444 1.00 54.12 387 GLU A N 1
ATOM 2928 C CA . GLU A 1 387 ? -5.182 -0.127 43.070 1.00 54.12 387 GLU A CA 1
ATOM 2929 C C . GLU A 1 387 ? -6.167 -1.025 42.302 1.00 54.12 387 GLU A C 1
ATOM 2931 O O . GLU A 1 387 ? -6.285 -0.978 41.079 1.00 54.12 387 GLU A O 1
ATOM 2936 N N . GLY A 1 388 ? -6.901 -1.840 43.073 1.00 60.22 388 GLY A N 1
ATOM 2937 C CA . GLY A 1 388 ? -8.175 -2.485 42.735 1.00 60.22 388 GLY A CA 1
ATOM 2938 C C . GLY A 1 388 ? -8.214 -3.397 41.501 1.00 60.22 388 GLY A C 1
ATOM 2939 O O . GLY A 1 388 ? -8.504 -2.957 40.390 1.00 60.22 388 GLY A O 1
ATOM 2940 N N . GLY A 1 389 ? -8.101 -4.717 41.703 1.00 69.06 389 GLY A N 1
ATOM 2941 C CA . GLY A 1 389 ? -8.229 -5.717 40.628 1.00 69.06 389 GLY A CA 1
ATOM 2942 C C . GLY A 1 389 ? -9.538 -5.649 39.817 1.00 69.06 389 GLY A C 1
ATOM 2943 O O . GLY A 1 389 ? -9.562 -6.084 38.667 1.00 69.06 389 GLY A O 1
ATOM 2944 N N . THR A 1 390 ? -10.612 -5.080 40.373 1.00 78.38 390 THR A N 1
ATOM 2945 C CA . THR A 1 390 ? -11.916 -4.941 39.702 1.00 78.38 390 THR A CA 1
ATOM 2946 C C . THR A 1 390 ? -11.920 -3.858 38.620 1.00 78.38 390 THR A C 1
ATOM 2948 O O . THR A 1 390 ? -12.370 -4.128 37.508 1.00 78.38 390 THR A O 1
ATOM 2951 N N . ASN A 1 391 ? -11.381 -2.663 38.900 1.00 79.62 391 ASN A N 1
ATOM 2952 C CA . ASN A 1 391 ? -11.286 -1.579 37.910 1.00 79.62 391 ASN A CA 1
ATOM 2953 C C . ASN A 1 391 ? -10.399 -2.009 36.732 1.00 79.62 391 ASN A C 1
ATOM 2955 O O . ASN A 1 391 ? -10.768 -1.887 35.567 1.00 79.62 391 ASN A O 1
ATOM 2959 N N . ARG A 1 392 ? -9.277 -2.664 37.043 1.00 78.81 392 ARG A N 1
ATOM 2960 C CA . ARG A 1 392 ? -8.378 -3.233 36.039 1.00 78.81 392 ARG A CA 1
ATOM 2961 C C . ARG A 1 392 ? -9.073 -4.210 35.090 1.00 78.81 392 ARG A C 1
ATOM 2963 O O . ARG A 1 392 ? -8.934 -4.089 33.879 1.00 78.81 392 ARG A O 1
ATOM 2970 N N . ARG A 1 393 ? -9.852 -5.154 35.630 1.00 83.81 393 ARG A N 1
ATOM 2971 C CA . ARG A 1 393 ? -10.607 -6.127 34.821 1.00 83.81 393 ARG A CA 1
ATOM 2972 C C . ARG A 1 393 ? -11.653 -5.455 33.931 1.00 83.81 393 ARG A C 1
ATOM 2974 O O . ARG A 1 393 ? -11.885 -5.934 32.825 1.00 83.81 393 ARG A O 1
ATOM 2981 N N . ARG A 1 394 ? -12.271 -4.363 34.396 1.00 85.50 394 ARG A N 1
ATOM 2982 C CA . ARG A 1 394 ? -13.195 -3.558 33.582 1.00 85.50 394 ARG A CA 1
ATOM 2983 C C . ARG A 1 394 ? -12.471 -2.875 32.427 1.00 85.50 394 ARG A C 1
ATOM 2985 O O . ARG A 1 394 ? -12.934 -2.992 31.300 1.00 85.50 394 ARG A O 1
ATOM 2992 N N . ILE A 1 395 ? -11.315 -2.258 32.683 1.00 86.19 395 ILE A N 1
ATOM 2993 C CA . ILE A 1 395 ? -10.465 -1.676 31.632 1.00 86.19 395 ILE A CA 1
ATOM 2994 C C . ILE A 1 395 ? -10.061 -2.743 30.612 1.00 86.19 395 ILE A C 1
ATOM 2996 O O . ILE A 1 395 ? -10.268 -2.542 29.421 1.00 86.19 395 ILE A O 1
ATOM 3000 N N . ASP A 1 396 ? -9.559 -3.896 31.057 1.00 87.75 396 ASP A N 1
ATOM 3001 C CA . ASP A 1 396 ? -9.168 -4.988 30.157 1.00 87.75 396 ASP A CA 1
ATOM 3002 C C . ASP A 1 396 ? -10.338 -5.439 29.264 1.00 87.75 396 ASP A C 1
ATOM 3004 O O . ASP A 1 396 ? -10.160 -5.654 28.063 1.00 87.75 396 ASP A O 1
ATOM 3008 N N . ALA A 1 397 ? -11.543 -5.553 29.834 1.00 88.50 397 ALA A N 1
ATOM 3009 C CA . ALA A 1 397 ? -12.747 -5.928 29.097 1.00 88.50 397 ALA A CA 1
ATOM 3010 C C . ALA A 1 397 ? -13.188 -4.845 28.096 1.00 88.50 397 ALA A C 1
ATOM 3012 O O . ALA A 1 397 ? -13.496 -5.177 26.950 1.00 88.50 397 ALA A O 1
ATOM 3013 N N . ALA A 1 398 ? -13.176 -3.570 28.497 1.00 90.88 398 ALA A N 1
ATOM 3014 C CA . ALA A 1 398 ? -13.514 -2.444 27.628 1.00 90.88 398 ALA A CA 1
ATOM 3015 C C . ALA A 1 398 ? -12.526 -2.329 26.456 1.00 90.88 398 ALA A C 1
ATOM 3017 O O . ALA A 1 398 ? -12.945 -2.263 25.301 1.00 90.88 398 ALA A O 1
ATOM 3018 N N . VAL A 1 399 ? -11.216 -2.420 26.725 1.00 91.88 399 VAL A N 1
ATOM 3019 C CA . VAL A 1 399 ? -10.166 -2.433 25.692 1.00 91.88 399 VAL A CA 1
ATOM 3020 C C . VAL A 1 399 ? -10.370 -3.602 24.730 1.00 91.88 399 VAL A C 1
ATOM 3022 O O . VAL A 1 399 ? -10.336 -3.406 23.515 1.00 91.88 399 VAL A O 1
ATOM 3025 N N . ALA A 1 400 ? -10.612 -4.815 25.236 1.00 90.62 400 ALA A N 1
ATOM 3026 C CA . ALA A 1 400 ? -10.825 -5.988 24.391 1.00 90.62 400 ALA A CA 1
ATOM 3027 C C . ALA A 1 400 ? -12.057 -5.834 23.481 1.00 90.62 400 ALA A C 1
ATOM 3029 O O . ALA A 1 400 ? -11.971 -6.125 22.287 1.00 90.62 400 ALA A O 1
ATOM 3030 N N . ARG A 1 401 ? -13.180 -5.332 24.017 1.00 91.44 401 ARG A N 1
ATOM 3031 C CA . ARG A 1 401 ? -14.426 -5.139 23.258 1.00 91.44 401 ARG A CA 1
ATOM 3032 C C . ARG A 1 401 ? -14.324 -4.019 22.225 1.00 91.44 401 ARG A C 1
ATOM 3034 O O . ARG A 1 401 ? -14.691 -4.234 21.074 1.00 91.44 401 ARG A O 1
ATOM 3041 N N . LEU A 1 402 ? -13.811 -2.851 22.609 1.00 93.19 402 LEU A N 1
ATOM 3042 C CA . LEU A 1 402 ? -13.736 -1.681 21.727 1.00 93.19 402 LEU A CA 1
ATOM 3043 C C . LEU A 1 402 ? -12.658 -1.812 20.651 1.00 93.19 402 LEU A C 1
ATOM 3045 O O . LEU A 1 402 ? -12.819 -1.287 19.554 1.00 93.19 402 LEU A O 1
ATOM 3049 N N . SER A 1 403 ? -11.561 -2.516 20.936 1.00 91.88 403 SER A N 1
ATOM 3050 C CA . SER A 1 403 ? -10.495 -2.709 19.947 1.00 91.88 403 SER A CA 1
ATOM 3051 C C . SER A 1 403 ? -10.767 -3.828 18.948 1.00 91.88 403 SER A C 1
ATOM 3053 O O . SER A 1 403 ? -10.123 -3.860 17.898 1.00 91.88 403 SER A O 1
ATOM 3055 N N . GLY A 1 404 ? -11.625 -4.797 19.292 1.00 87.56 404 GLY A N 1
ATOM 3056 C CA . GLY A 1 404 ? -11.790 -6.030 18.516 1.00 87.56 404 GLY A CA 1
ATOM 3057 C C . GLY A 1 404 ? -10.481 -6.811 18.321 1.00 87.56 404 GLY A C 1
ATOM 3058 O O . GLY A 1 404 ? -10.360 -7.571 17.365 1.00 87.56 404 GLY A O 1
ATOM 3059 N N . GLY A 1 405 ? -9.468 -6.582 19.168 1.00 89.19 405 GLY A N 1
ATOM 3060 C CA . GLY A 1 405 ? -8.133 -7.173 19.032 1.00 89.19 405 GLY A CA 1
ATOM 3061 C C . GLY A 1 405 ? -7.220 -6.502 17.997 1.00 89.19 405 GLY A C 1
ATOM 3062 O O . GLY A 1 405 ? -6.126 -7.010 17.749 1.00 89.19 405 GLY A O 1
ATOM 3063 N N . ARG A 1 406 ? -7.613 -5.368 17.395 1.00 91.12 406 ARG A N 1
ATOM 3064 C CA . ARG A 1 406 ? -6.770 -4.632 16.435 1.00 91.12 406 ARG A CA 1
ATOM 3065 C C . ARG A 1 406 ? -5.542 -4.037 17.136 1.00 91.12 406 ARG A C 1
ATOM 3067 O O . ARG A 1 406 ? -5.715 -3.196 18.020 1.00 91.12 406 ARG A O 1
ATOM 3074 N N . PRO A 1 407 ? -4.304 -4.390 16.738 1.00 91.19 407 PRO A N 1
ATOM 3075 C CA . PRO A 1 407 ? -3.107 -3.994 17.473 1.00 91.19 407 PRO A CA 1
ATOM 3076 C C . PRO A 1 407 ? -2.967 -2.489 17.728 1.00 91.19 407 PRO A C 1
ATOM 3078 O O . PRO A 1 407 ? -2.526 -2.099 18.804 1.00 91.19 407 PRO A O 1
ATOM 3081 N N . HIS A 1 408 ? -3.315 -1.639 16.758 1.00 90.69 408 HIS A N 1
ATOM 3082 C CA . HIS A 1 408 ? -3.204 -0.184 16.913 1.00 90.69 408 HIS A CA 1
ATOM 3083 C C . HIS A 1 408 ? -4.190 0.363 17.947 1.00 90.69 408 HIS A C 1
ATOM 3085 O O . HIS A 1 408 ? -3.792 1.065 18.875 1.00 90.69 408 HIS A O 1
ATOM 3091 N N . THR A 1 409 ? -5.460 -0.032 17.838 1.00 92.56 409 THR A N 1
ATOM 3092 C CA . THR A 1 409 ? -6.519 0.387 18.762 1.00 92.56 409 THR A CA 1
ATOM 3093 C C . THR A 1 409 ? -6.231 -0.077 20.186 1.00 92.56 409 THR A C 1
ATOM 3095 O O . THR A 1 409 ? -6.404 0.688 21.128 1.00 92.56 409 THR A O 1
ATOM 3098 N N . VAL A 1 410 ? -5.715 -1.299 20.347 1.00 92.31 410 VAL A N 1
ATOM 3099 C CA . VAL A 1 410 ? -5.281 -1.826 21.649 1.00 92.31 410 VAL A CA 1
ATOM 3100 C C . VAL A 1 410 ? -4.207 -0.956 22.273 1.00 92.31 410 VAL A C 1
ATOM 3102 O O . VAL A 1 410 ? -4.336 -0.584 23.433 1.00 92.31 410 VAL A O 1
ATOM 3105 N N . VAL A 1 411 ? -3.158 -0.622 21.518 1.00 90.50 411 VAL A N 1
ATOM 3106 C CA . VAL A 1 411 ? -2.046 0.183 22.037 1.00 90.50 411 VAL A CA 1
ATOM 3107 C C . VAL A 1 411 ? -2.537 1.559 22.480 1.00 90.50 411 VAL A C 1
ATOM 3109 O O . VAL A 1 411 ? -2.184 1.987 23.574 1.00 90.50 411 VAL A O 1
ATOM 3112 N N . ARG A 1 412 ? -3.381 2.225 21.682 1.00 91.56 412 ARG A N 1
ATOM 3113 C CA . ARG A 1 412 ? -3.925 3.551 22.013 1.00 91.56 412 ARG A CA 1
ATOM 3114 C C . ARG A 1 412 ? -4.846 3.527 23.228 1.00 91.56 412 ARG A C 1
ATOM 3116 O O . ARG A 1 412 ? -4.657 4.330 24.137 1.00 91.56 412 ARG A O 1
ATOM 3123 N N . LEU A 1 413 ? -5.782 2.579 23.288 1.00 92.00 413 LEU A N 1
ATOM 3124 C CA . LEU A 1 413 ? -6.678 2.441 24.437 1.00 92.00 413 LEU A CA 1
ATOM 3125 C C . LEU A 1 413 ? -5.913 2.047 25.707 1.00 92.00 413 LEU A C 1
ATOM 3127 O O . LEU A 1 413 ? -6.164 2.614 26.762 1.00 92.00 413 LEU A O 1
ATOM 3131 N N . ALA A 1 414 ? -4.947 1.127 25.622 1.00 89.69 414 ALA A N 1
ATOM 3132 C CA . ALA A 1 414 ? -4.115 0.740 26.764 1.00 89.69 414 ALA A CA 1
ATOM 3133 C C . ALA A 1 414 ? -3.215 1.886 27.256 1.00 89.69 414 ALA A C 1
ATOM 3135 O O . ALA A 1 414 ? -2.937 1.983 28.450 1.00 89.69 414 ALA A O 1
ATOM 3136 N N . GLU A 1 415 ? -2.744 2.745 26.349 1.00 89.31 415 GLU A N 1
ATOM 3137 C CA . GLU A 1 415 ? -1.953 3.930 26.681 1.00 89.31 415 GLU A CA 1
ATOM 3138 C C . GLU A 1 415 ? -2.798 5.006 27.369 1.00 89.31 415 GLU A C 1
ATOM 3140 O O . GLU A 1 415 ? -2.396 5.495 28.423 1.00 89.31 415 GLU A O 1
ATOM 3145 N N . ALA A 1 416 ? -3.990 5.304 26.846 1.00 89.38 416 ALA A N 1
ATOM 3146 C CA . ALA A 1 416 ? -4.930 6.233 27.476 1.00 89.38 416 ALA A CA 1
ATOM 3147 C C . ALA A 1 416 ? -5.415 5.709 28.840 1.00 89.38 416 ALA A C 1
ATOM 3149 O O . ALA A 1 416 ? -5.509 6.442 29.825 1.00 89.38 416 ALA A O 1
ATOM 3150 N N . ALA A 1 417 ? -5.632 4.396 28.941 1.00 86.12 417 ALA A N 1
ATOM 3151 C CA . ALA A 1 417 ? -6.076 3.745 30.165 1.00 86.12 417 ALA A CA 1
ATOM 3152 C C . ALA A 1 417 ? -4.993 3.604 31.248 1.00 86.12 417 ALA A C 1
ATOM 3154 O O . ALA A 1 417 ? -5.279 3.080 32.325 1.00 86.12 417 ALA A O 1
ATOM 3155 N N . ALA A 1 418 ? -3.754 4.036 30.988 1.00 82.94 418 ALA A N 1
ATOM 3156 C CA . ALA A 1 418 ? -2.662 3.915 31.952 1.00 82.94 418 ALA A CA 1
ATOM 3157 C C . ALA A 1 418 ? -2.882 4.779 33.206 1.00 82.94 418 ALA A C 1
ATOM 3159 O O . ALA A 1 418 ? -2.523 4.352 34.300 1.00 82.94 418 ALA A O 1
ATOM 3160 N N . ALA A 1 419 ? -3.478 5.967 33.048 1.00 75.75 419 ALA A N 1
ATOM 3161 C CA . ALA A 1 419 ? -3.792 6.892 34.144 1.00 75.75 419 ALA A CA 1
ATOM 3162 C C . ALA A 1 419 ? -5.303 7.114 34.342 1.00 75.75 419 ALA A C 1
ATOM 3164 O O . ALA A 1 419 ? -5.714 7.732 35.325 1.00 75.75 419 ALA A O 1
ATOM 3165 N N . PHE A 1 420 ? -6.136 6.610 33.428 1.00 82.62 420 PHE A N 1
ATOM 3166 C CA . PHE A 1 420 ? -7.583 6.772 33.494 1.00 82.62 420 PHE A CA 1
ATOM 3167 C C . PHE A 1 420 ? -8.207 5.866 34.557 1.00 82.62 420 PHE A C 1
ATOM 3169 O O . PHE A 1 420 ? -7.940 4.663 34.622 1.00 82.62 420 PHE A O 1
ATOM 3176 N N . ARG A 1 421 ? -9.093 6.441 35.370 1.00 78.25 421 ARG A N 1
ATOM 3177 C CA . ARG A 1 421 ? -9.889 5.700 36.348 1.00 78.25 421 ARG A CA 1
ATOM 3178 C C . ARG A 1 421 ? -11.330 5.665 35.869 1.00 78.25 421 ARG A C 1
ATOM 3180 O O . ARG A 1 421 ? -11.981 6.703 35.851 1.00 78.25 421 ARG A O 1
ATOM 3187 N N . MET A 1 422 ? -11.826 4.477 35.520 1.00 77.19 422 MET A N 1
ATOM 3188 C CA . MET A 1 422 ? -13.243 4.320 35.203 1.00 77.19 422 MET A CA 1
ATOM 3189 C C . MET A 1 422 ? -14.097 4.563 36.456 1.00 77.19 422 MET A C 1
ATOM 3191 O O . MET A 1 422 ? -13.844 3.928 37.489 1.00 77.19 422 MET A O 1
ATOM 3195 N N . PRO A 1 423 ? -15.115 5.438 36.378 1.00 80.56 423 PRO A N 1
ATOM 3196 C CA . PRO A 1 423 ? -16.114 5.568 37.430 1.00 80.56 423 PRO A CA 1
ATOM 3197 C C . PRO A 1 423 ? -16.801 4.227 37.784 1.00 80.56 423 PRO A C 1
ATOM 3199 O O . PRO A 1 423 ? -16.866 3.314 36.957 1.00 80.56 423 PRO A O 1
ATOM 3202 N N . PRO A 1 424 ? -17.349 4.070 39.004 1.00 74.19 424 PRO A N 1
ATOM 3203 C CA . PRO A 1 424 ? -18.034 2.840 39.423 1.00 74.19 424 PRO A CA 1
ATOM 3204 C C . PRO A 1 424 ? -19.239 2.465 38.547 1.00 74.19 424 PRO A C 1
ATOM 3206 O O . PRO A 1 424 ? -19.464 1.276 38.305 1.00 74.19 424 PRO A O 1
ATOM 3209 N N . ASP A 1 425 ? -19.940 3.465 38.015 1.00 79.12 425 ASP A N 1
ATOM 3210 C CA . ASP A 1 425 ? -21.120 3.300 37.155 1.00 79.12 425 ASP A CA 1
ATOM 3211 C C . ASP A 1 425 ? -20.789 3.471 35.664 1.00 79.12 425 ASP A C 1
ATOM 3213 O O . ASP A 1 425 ? -21.682 3.593 34.827 1.00 79.12 425 ASP A O 1
ATOM 3217 N N . ALA A 1 426 ? -19.494 3.477 35.333 1.00 76.69 426 ALA A N 1
ATOM 3218 C CA . ALA A 1 426 ? -19.023 3.695 33.980 1.00 76.69 426 ALA A CA 1
ATOM 3219 C C . ALA A 1 426 ? -19.391 2.545 33.040 1.00 76.69 426 ALA A C 1
ATOM 3221 O O . ALA A 1 426 ? -19.275 1.360 33.382 1.00 76.69 426 ALA A O 1
ATOM 3222 N N . ASN A 1 427 ? -19.783 2.911 31.826 1.00 85.25 427 ASN A N 1
ATOM 3223 C CA . ASN A 1 427 ? -19.916 2.004 30.702 1.00 85.25 427 ASN A CA 1
ATOM 3224 C C . ASN A 1 427 ? -18.568 1.880 29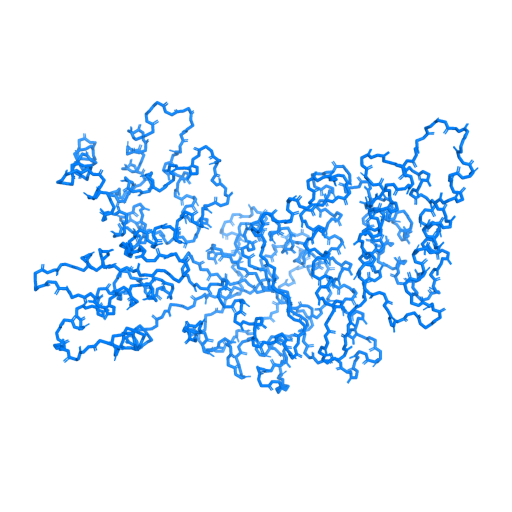.962 1.00 85.25 427 ASN A C 1
ATOM 3226 O O . ASN A 1 427 ? -17.650 2.676 30.151 1.00 85.25 427 ASN A O 1
ATOM 3230 N N . ASP A 1 428 ? -18.440 0.885 29.080 1.00 85.44 428 ASP A N 1
ATOM 3231 C CA . ASP A 1 428 ? -17.180 0.657 28.359 1.00 85.44 428 ASP A CA 1
ATOM 3232 C C . ASP A 1 428 ? -16.721 1.857 27.520 1.00 85.44 428 ASP A C 1
ATOM 3234 O O . ASP A 1 428 ? -15.521 2.026 27.341 1.00 85.44 428 ASP A O 1
ATOM 3238 N N . ARG A 1 429 ? -17.646 2.668 26.987 1.00 87.81 429 ARG A N 1
ATOM 3239 C CA . ARG A 1 429 ? -17.340 3.830 26.141 1.00 87.81 429 ARG A CA 1
ATOM 3240 C C . ARG A 1 429 ? -16.714 4.970 26.927 1.00 87.81 429 ARG A C 1
ATOM 3242 O O . ARG A 1 429 ? -16.063 5.791 26.304 1.00 87.81 429 ARG A O 1
ATOM 3249 N N . ASP A 1 430 ? -16.826 4.999 28.250 1.00 88.12 430 ASP A N 1
ATOM 3250 C CA . ASP A 1 430 ? -16.240 6.082 29.049 1.00 88.12 430 ASP A CA 1
ATOM 3251 C C . ASP A 1 430 ? -14.702 6.073 28.969 1.00 88.12 430 ASP A C 1
ATOM 3253 O O . ASP A 1 430 ? -14.050 7.092 29.170 1.00 88.12 430 ASP A O 1
ATOM 3257 N N . ILE A 1 431 ? -14.092 4.940 28.592 1.00 90.62 431 ILE A N 1
ATOM 3258 C CA . ILE A 1 431 ? -12.656 4.872 28.277 1.00 90.62 431 ILE A CA 1
ATOM 3259 C C . ILE A 1 431 ? -12.277 5.676 27.022 1.00 90.62 431 ILE A C 1
ATOM 3261 O O . ILE A 1 431 ? -11.099 5.949 26.817 1.00 90.62 431 ILE A O 1
ATOM 3265 N N . LEU A 1 432 ? -13.236 6.028 26.162 1.00 92.94 432 LEU A N 1
ATOM 3266 C CA . LEU A 1 432 ? -12.998 6.796 24.939 1.00 92.94 432 LEU A CA 1
ATOM 3267 C C . LEU A 1 432 ? -12.692 8.272 25.227 1.00 92.94 432 LEU A C 1
ATOM 3269 O O . LEU A 1 432 ? -11.961 8.899 24.456 1.00 92.94 432 LEU A O 1
ATOM 3273 N N . ASP A 1 433 ? -13.156 8.769 26.374 1.00 91.50 433 ASP A N 1
ATOM 3274 C CA . ASP A 1 433 ? -12.840 10.096 26.907 1.00 91.50 433 ASP A CA 1
ATOM 3275 C C . ASP A 1 433 ? -11.491 10.135 27.639 1.00 91.50 433 ASP A C 1
ATOM 3277 O O . ASP A 1 433 ? -11.032 11.199 28.060 1.00 91.50 433 ASP A O 1
ATOM 3281 N N . ALA A 1 434 ? -10.830 8.982 27.805 1.00 90.50 434 ALA A N 1
ATOM 3282 C CA . ALA A 1 434 ? -9.556 8.914 28.501 1.00 90.50 434 ALA A CA 1
ATOM 3283 C C . ALA A 1 434 ? -8.505 9.797 27.799 1.00 90.50 434 ALA A C 1
ATOM 3285 O O . ALA A 1 434 ? -8.316 9.672 26.580 1.00 90.50 434 ALA A O 1
ATOM 3286 N N . PRO A 1 435 ? -7.792 10.660 28.547 1.00 89.31 435 PRO A N 1
ATOM 3287 C CA . PRO A 1 435 ? -6.810 11.557 27.967 1.00 89.31 435 PRO A CA 1
ATOM 3288 C C . PRO A 1 435 ? -5.600 10.771 27.462 1.00 89.31 435 PRO A C 1
ATOM 3290 O O . PRO A 1 435 ? -5.017 9.945 28.168 1.00 89.31 435 PRO A O 1
ATOM 3293 N N . LEU A 1 436 ? -5.190 11.068 26.234 1.00 88.31 436 LEU A N 1
ATOM 3294 C CA . LEU A 1 436 ? -4.006 10.513 25.604 1.00 88.31 436 LEU A CA 1
ATOM 3295 C C . LEU A 1 436 ? -3.029 11.638 25.256 1.00 88.31 436 LEU A C 1
ATOM 3297 O O . LEU A 1 436 ? -3.379 12.608 24.583 1.00 88.31 436 LEU A O 1
ATOM 3301 N N . ARG A 1 437 ? -1.772 11.479 25.684 1.00 81.62 437 ARG A N 1
ATOM 3302 C CA . ARG A 1 437 ? -0.661 12.347 25.275 1.00 81.62 437 ARG A CA 1
ATOM 3303 C C . ARG A 1 437 ? 0.036 11.743 24.066 1.00 81.62 437 ARG A C 1
ATOM 3305 O O . ARG A 1 437 ? 0.612 10.658 24.163 1.00 81.62 437 ARG A O 1
ATOM 3312 N N . LEU A 1 438 ? 0.016 12.451 22.943 1.00 73.75 438 LEU A N 1
ATOM 3313 C CA . LEU A 1 438 ? 0.730 12.031 21.743 1.00 73.75 438 LEU A CA 1
ATOM 3314 C C . LEU A 1 438 ? 2.211 12.447 21.812 1.00 73.75 438 LEU A C 1
ATOM 3316 O O . LEU A 1 438 ? 2.519 13.574 22.205 1.00 73.75 438 LEU A O 1
ATOM 3320 N N . PRO A 1 439 ? 3.157 11.575 21.419 1.00 65.00 439 PRO A N 1
ATOM 3321 C CA . PRO A 1 439 ? 4.561 11.959 21.309 1.00 65.00 439 PRO A CA 1
ATOM 3322 C C . PRO A 1 439 ? 4.741 13.066 20.258 1.00 65.00 439 PRO A C 1
ATOM 3324 O O . PRO A 1 439 ? 4.395 12.868 19.098 1.00 65.00 439 PRO A O 1
ATOM 3327 N N . GLY A 1 440 ? 5.310 14.209 20.651 1.00 61.81 440 GLY A N 1
ATOM 3328 C CA . GLY A 1 440 ? 5.650 15.312 19.739 1.00 61.81 440 GLY A CA 1
ATOM 3329 C C . GLY A 1 440 ? 4.576 16.393 19.555 1.00 61.81 440 GLY A C 1
ATOM 3330 O O . GLY A 1 440 ? 4.914 17.463 19.059 1.00 61.81 440 GLY A O 1
ATOM 3331 N N . ASP A 1 441 ? 3.335 16.169 20.004 1.00 58.84 441 ASP A N 1
ATOM 3332 C CA . ASP A 1 441 ? 2.279 17.194 20.037 1.00 58.84 441 ASP A CA 1
ATOM 3333 C C . ASP A 1 441 ? 2.299 17.827 21.439 1.00 58.84 441 ASP A C 1
ATOM 3335 O O . ASP A 1 441 ? 1.833 17.242 22.418 1.00 58.84 441 ASP A O 1
ATOM 3339 N N . GLY A 1 442 ? 3.003 18.954 21.577 1.00 50.97 442 GLY A N 1
ATOM 3340 C CA . GLY A 1 442 ? 3.343 19.558 22.866 1.00 50.97 442 GLY A CA 1
ATOM 3341 C C . GLY A 1 442 ? 2.140 19.714 23.806 1.00 50.97 442 GLY A C 1
ATOM 3342 O O . GLY A 1 442 ? 1.220 20.476 23.541 1.00 50.97 442 GLY A O 1
ATOM 3343 N N . THR A 1 443 ? 2.184 19.029 24.951 1.00 56.66 443 THR A N 1
ATOM 3344 C CA . THR A 1 443 ? 1.344 19.206 26.161 1.00 56.66 443 THR A CA 1
ATOM 3345 C C . THR A 1 443 ? -0.183 19.056 26.069 1.00 56.66 443 THR A C 1
ATOM 3347 O O . THR A 1 443 ? -0.801 18.921 27.123 1.00 56.66 443 THR A O 1
ATOM 3350 N N . LEU A 1 444 ? -0.809 19.031 24.890 1.00 71.62 444 LEU A N 1
ATOM 3351 C CA . LEU A 1 444 ? -2.266 18.906 24.775 1.00 71.62 444 LEU A CA 1
ATOM 3352 C C . LEU A 1 444 ? -2.702 17.438 24.872 1.00 71.62 444 LEU A C 1
ATOM 3354 O O . LEU A 1 444 ? -2.474 16.636 23.967 1.00 71.62 444 LEU A O 1
ATOM 3358 N N . GLU A 1 445 ? -3.342 17.095 25.987 1.00 83.69 445 GLU A N 1
ATOM 3359 C CA . GLU A 1 445 ? -4.096 15.851 26.125 1.00 83.69 445 GLU A CA 1
ATOM 3360 C C . GLU A 1 445 ? -5.351 15.915 25.254 1.00 83.69 445 GLU A C 1
ATOM 3362 O O . GLU A 1 445 ? -6.077 16.910 25.270 1.00 83.69 445 GLU A O 1
ATOM 3367 N N . ARG A 1 446 ? -5.607 14.852 24.488 1.00 89.44 446 ARG A N 1
ATOM 3368 C CA . ARG A 1 446 ? -6.841 14.697 23.708 1.00 89.44 446 ARG A CA 1
ATOM 3369 C C . ARG A 1 446 ? -7.544 13.401 24.100 1.00 89.44 446 ARG A C 1
ATOM 3371 O O . ARG A 1 446 ? -6.842 12.441 24.432 1.00 89.44 446 ARG A O 1
ATOM 3378 N N . PRO A 1 447 ? -8.881 13.333 24.033 1.00 92.62 447 PRO A N 1
ATOM 3379 C CA . PRO A 1 447 ? -9.601 12.074 24.167 1.00 92.62 447 PRO A CA 1
ATOM 3380 C C . PRO A 1 447 ? -9.055 11.017 23.204 1.00 92.62 447 PRO A C 1
ATOM 3382 O O . PRO A 1 447 ? -8.757 11.304 22.039 1.00 92.62 447 PRO A O 1
ATOM 3385 N N . VAL A 1 448 ? -8.925 9.775 23.670 1.00 94.00 448 VAL A N 1
ATOM 3386 C CA . VAL A 1 448 ? -8.441 8.679 22.822 1.00 94.00 448 VAL A CA 1
ATOM 3387 C C . VAL A 1 448 ? -9.376 8.408 21.639 1.00 94.00 448 VAL A C 1
ATOM 3389 O O . VAL A 1 448 ? -8.894 7.992 20.585 1.00 94.00 448 VAL A O 1
ATOM 3392 N N . ALA A 1 449 ? -10.678 8.699 21.763 1.00 95.00 449 ALA A N 1
ATOM 3393 C CA . ALA A 1 449 ? -11.609 8.665 20.635 1.00 95.00 449 ALA A CA 1
ATOM 3394 C C . ALA A 1 449 ? -11.166 9.569 19.479 1.00 95.00 449 ALA A C 1
ATOM 3396 O O . ALA A 1 449 ? -11.083 9.094 18.347 1.00 95.00 449 ALA A O 1
ATOM 3397 N N . ASP A 1 450 ? -10.824 10.828 19.753 1.00 93.94 450 ASP A N 1
ATOM 3398 C CA . ASP A 1 450 ? -10.426 11.791 18.719 1.00 93.94 450 ASP A CA 1
ATOM 3399 C C . ASP A 1 450 ? -9.145 11.356 18.010 1.00 93.94 450 ASP A C 1
ATOM 3401 O O . ASP A 1 450 ? -9.029 11.441 16.784 1.00 93.94 450 ASP A O 1
ATOM 3405 N N . VAL A 1 451 ? -8.187 10.832 18.779 1.00 94.06 451 VAL A N 1
ATOM 3406 C CA . VAL A 1 451 ? -6.941 10.290 18.230 1.00 94.06 451 VAL A CA 1
ATOM 3407 C C . VAL A 1 451 ? -7.226 9.086 17.334 1.00 94.06 451 VAL A C 1
ATOM 3409 O O . VAL A 1 451 ? -6.716 9.021 16.217 1.00 94.06 451 VAL A O 1
ATOM 3412 N N . LEU A 1 452 ? -8.065 8.149 17.782 1.00 95.50 452 LEU A N 1
ATOM 3413 C CA . LEU A 1 452 ? -8.413 6.963 17.003 1.00 95.50 452 LEU A CA 1
ATOM 3414 C C . LEU A 1 452 ? -9.199 7.305 15.736 1.00 95.50 452 LEU A C 1
ATOM 3416 O O . LEU A 1 452 ? -8.918 6.728 14.689 1.00 95.50 452 LEU A O 1
ATOM 3420 N N . LEU A 1 453 ? -10.153 8.235 15.798 1.00 95.88 453 LEU A N 1
ATOM 3421 C CA . LEU A 1 453 ? -10.904 8.679 14.624 1.00 95.88 453 LEU A CA 1
ATOM 3422 C C . LEU A 1 453 ? -9.986 9.350 13.603 1.00 95.88 453 LEU A C 1
ATOM 3424 O O . LEU A 1 453 ? -10.093 9.074 12.409 1.00 95.88 453 LEU A O 1
ATOM 3428 N N . ARG A 1 454 ? -9.026 10.160 14.057 1.00 94.38 454 ARG A N 1
ATOM 3429 C CA . ARG A 1 454 ? -8.011 10.721 13.168 1.00 94.38 454 ARG A CA 1
ATOM 3430 C C . ARG A 1 454 ? -7.160 9.627 12.522 1.00 94.38 454 ARG A C 1
ATOM 3432 O O . ARG A 1 454 ? -7.155 9.509 11.303 1.00 94.38 454 ARG A O 1
ATOM 3439 N N . GLU A 1 455 ? -6.516 8.781 13.323 1.00 93.62 455 GLU A N 1
ATOM 3440 C CA . GLU A 1 455 ? -5.539 7.794 12.838 1.00 93.62 455 GLU A CA 1
ATOM 3441 C C . GLU A 1 455 ? -6.170 6.654 12.005 1.00 93.62 455 GLU A C 1
ATOM 3443 O O . GLU A 1 455 ? -5.507 6.071 11.141 1.00 93.62 455 GLU A O 1
ATOM 3448 N N . LEU A 1 456 ? -7.432 6.288 12.273 1.00 94.12 456 LEU A N 1
ATOM 3449 C CA . LEU A 1 456 ? -8.127 5.185 11.592 1.00 94.12 456 LEU A CA 1
ATOM 3450 C C . LEU A 1 456 ? -9.004 5.634 10.418 1.00 94.12 456 LEU A C 1
ATOM 3452 O O . LEU A 1 456 ? -9.295 4.794 9.565 1.00 94.12 456 LEU A O 1
ATOM 3456 N N . ILE A 1 457 ? -9.442 6.899 10.381 1.00 94.62 457 ILE A N 1
ATOM 3457 C CA . ILE A 1 457 ? -10.351 7.420 9.347 1.00 94.62 457 ILE A CA 1
ATOM 3458 C C . ILE A 1 457 ? -9.704 8.555 8.554 1.00 94.62 457 ILE A C 1
ATOM 3460 O O . ILE A 1 457 ? -9.556 8.419 7.343 1.00 94.62 457 ILE A O 1
ATOM 3464 N N . LEU A 1 458 ? -9.314 9.654 9.206 1.00 93.19 458 LEU A N 1
ATOM 3465 C CA . LEU A 1 458 ? -8.834 10.857 8.507 1.00 93.19 458 LEU A CA 1
ATOM 3466 C C . LEU A 1 458 ? -7.450 10.667 7.881 1.00 93.19 458 LEU A C 1
ATOM 3468 O O . LEU A 1 458 ? -7.223 11.085 6.753 1.00 93.19 458 LEU A O 1
ATOM 3472 N N . ASP A 1 459 ? -6.546 9.977 8.570 1.00 90.75 459 ASP A N 1
ATOM 3473 C CA . ASP A 1 459 ? -5.209 9.675 8.049 1.00 90.75 459 ASP A CA 1
ATOM 3474 C C . ASP A 1 459 ? -5.234 8.474 7.076 1.00 90.75 459 ASP A C 1
ATOM 3476 O O . ASP A 1 459 ? -4.232 8.150 6.443 1.00 90.75 459 ASP A O 1
ATOM 3480 N N . GLN A 1 460 ? -6.378 7.786 6.955 1.00 88.31 460 GLN A N 1
ATOM 3481 C CA . GLN A 1 460 ? -6.564 6.599 6.113 1.00 88.31 460 GLN A CA 1
ATOM 3482 C C . GLN A 1 460 ? -7.820 6.707 5.243 1.00 88.31 460 GLN A C 1
ATOM 3484 O O . GLN A 1 460 ? -8.562 5.729 5.091 1.00 88.31 460 GLN A O 1
ATOM 3489 N N . LEU A 1 461 ? -8.038 7.873 4.625 1.00 92.12 461 LEU A N 1
ATOM 3490 C CA . LEU A 1 461 ? -9.158 8.079 3.705 1.00 92.12 461 LEU A CA 1
ATOM 3491 C C . LEU A 1 461 ? -9.208 6.983 2.621 1.00 92.12 461 LEU A C 1
ATOM 3493 O O . LEU A 1 461 ? -8.166 6.433 2.230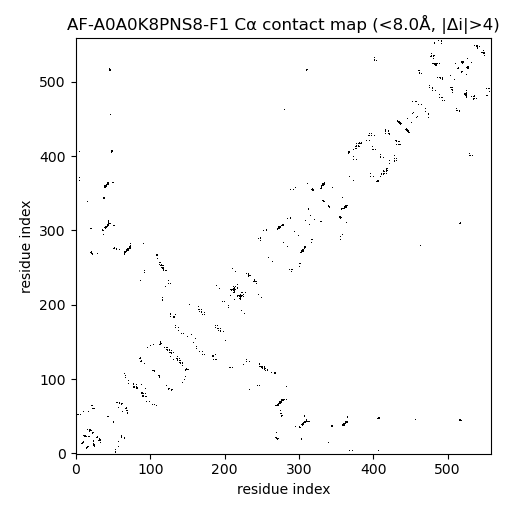 1.00 92.12 461 LEU A O 1
ATOM 3497 N N . PRO A 1 462 ? -10.407 6.610 2.139 1.00 91.94 462 PRO A N 1
ATOM 3498 C CA . PRO A 1 462 ? -10.523 5.724 0.990 1.00 91.94 462 PRO A CA 1
ATOM 3499 C C . PRO A 1 462 ? -9.829 6.335 -0.233 1.00 91.94 462 PRO A C 1
ATOM 3501 O O . PRO A 1 462 ? -10.092 7.479 -0.585 1.00 91.94 462 PRO A O 1
ATOM 3504 N N . VAL A 1 463 ? -8.998 5.551 -0.925 1.00 87.31 463 VAL A N 1
ATOM 3505 C CA . VAL A 1 463 ? -8.240 6.007 -2.112 1.00 87.31 463 VAL A CA 1
ATOM 3506 C C . VAL A 1 463 ? -9.160 6.550 -3.211 1.00 87.31 463 VAL A C 1
ATOM 3508 O O . VAL A 1 463 ? -8.806 7.481 -3.921 1.00 87.31 463 VAL A O 1
ATOM 3511 N N . ARG A 1 464 ? -10.359 5.971 -3.341 1.00 88.75 464 ARG A N 1
ATOM 3512 C CA . ARG A 1 464 ? -11.365 6.339 -4.349 1.00 88.75 464 ARG A CA 1
ATOM 3513 C C . ARG A 1 464 ? -12.411 7.329 -3.829 1.00 88.75 464 ARG A C 1
ATOM 3515 O O . ARG A 1 464 ? -13.435 7.511 -4.480 1.00 88.75 464 ARG A O 1
ATOM 3522 N N . LEU A 1 465 ? -12.205 7.913 -2.646 1.00 92.62 465 LEU A N 1
ATOM 3523 C CA . LEU A 1 465 ? -13.096 8.949 -2.131 1.00 92.62 465 LEU A CA 1
ATOM 3524 C C . LEU A 1 465 ? -12.896 10.230 -2.960 1.00 92.62 465 LEU A C 1
ATOM 3526 O O . LEU A 1 465 ? -11.763 10.720 -3.015 1.00 92.62 465 LEU A O 1
ATOM 3530 N N . PRO A 1 466 ? -13.955 10.795 -3.568 1.00 91.69 466 PRO A N 1
ATOM 3531 C CA . PRO A 1 466 ? -13.855 12.069 -4.273 1.00 91.69 466 PRO A CA 1
ATOM 3532 C C . PRO A 1 466 ? -13.402 13.193 -3.336 1.00 91.69 466 PRO A C 1
ATOM 3534 O O . PRO A 1 466 ? -13.790 13.219 -2.163 1.00 91.69 466 PRO A O 1
ATOM 3537 N N . THR A 1 467 ? -12.569 14.108 -3.835 1.00 90.69 467 THR A N 1
ATOM 3538 C CA . THR A 1 467 ? -11.922 15.159 -3.029 1.00 90.69 467 THR A CA 1
ATOM 3539 C C . THR A 1 467 ? -12.928 16.081 -2.349 1.00 90.69 467 THR A C 1
ATOM 3541 O O . THR A 1 467 ? -12.675 16.529 -1.231 1.00 90.69 467 THR A O 1
ATOM 3544 N N . GLU A 1 468 ? -14.103 16.293 -2.952 1.00 90.62 468 GLU A N 1
ATOM 3545 C CA . GLU A 1 468 ? -15.166 17.131 -2.385 1.00 90.62 468 GLU A CA 1
ATOM 3546 C C . GLU A 1 468 ? -15.722 16.550 -1.074 1.00 90.62 468 GLU A C 1
ATOM 3548 O O . GLU A 1 468 ? -16.232 17.280 -0.226 1.00 90.62 468 GLU A O 1
ATOM 3553 N N . HIS A 1 469 ? -15.586 15.235 -0.874 1.00 91.56 469 HIS A N 1
ATOM 3554 C CA . HIS A 1 469 ? -16.073 14.533 0.311 1.00 91.56 469 HIS A CA 1
ATOM 3555 C C . HIS A 1 469 ? -15.006 14.321 1.394 1.00 91.56 469 HIS A C 1
ATOM 3557 O O . HIS A 1 469 ? -15.348 13.847 2.478 1.00 91.56 469 HIS A O 1
ATOM 3563 N N . HIS A 1 470 ? -13.733 14.670 1.160 1.00 93.12 470 HIS A N 1
ATOM 3564 C CA . HIS A 1 470 ? -12.644 14.404 2.118 1.00 93.12 470 HIS A CA 1
ATOM 3565 C C . HIS A 1 470 ? -12.885 15.077 3.473 1.00 93.12 470 HIS A C 1
ATOM 3567 O O . HIS A 1 470 ? -12.737 14.434 4.511 1.00 93.12 470 HIS A O 1
ATOM 3573 N N . ALA A 1 471 ? -13.318 16.342 3.466 1.00 91.31 471 ALA A N 1
ATOM 3574 C CA . ALA A 1 471 ? -13.540 17.123 4.684 1.00 91.31 471 ALA A CA 1
ATOM 3575 C C . ALA A 1 471 ? -14.732 16.627 5.523 1.00 91.31 471 ALA A C 1
ATOM 3577 O O . ALA A 1 471 ? -14.694 16.704 6.748 1.00 91.31 471 ALA A O 1
ATOM 3578 N N . HIS A 1 472 ? -15.769 16.087 4.877 1.00 91.38 472 HIS A N 1
ATOM 3579 C CA . HIS A 1 472 ? -17.020 15.680 5.532 1.00 91.38 472 HIS A CA 1
ATOM 3580 C C . HIS A 1 472 ? -17.138 14.168 5.740 1.00 91.38 472 HIS A C 1
ATOM 3582 O O . HIS A 1 472 ? -18.122 13.693 6.303 1.00 91.38 472 HIS A O 1
ATOM 3588 N N . TRP A 1 473 ? -16.143 13.386 5.315 1.00 95.25 473 TRP A N 1
ATOM 3589 C CA . TRP A 1 473 ? -16.187 11.927 5.387 1.00 95.25 473 TRP A CA 1
ATOM 3590 C C . TRP A 1 473 ? -16.456 11.408 6.804 1.00 95.25 473 TRP A C 1
ATOM 3592 O O . TRP A 1 473 ? -17.313 10.547 7.005 1.00 95.25 473 TRP A O 1
ATOM 3602 N N . LEU A 1 474 ? -15.767 11.966 7.802 1.00 96.44 474 LEU A N 1
ATOM 3603 C CA . LEU A 1 474 ? -15.964 11.579 9.197 1.00 96.44 474 LEU A CA 1
ATOM 3604 C C . LEU A 1 474 ? -17.363 11.958 9.708 1.00 96.44 474 LEU A C 1
ATOM 3606 O O . LEU A 1 474 ? -17.954 11.188 10.464 1.00 96.44 474 LEU A O 1
ATOM 3610 N N . ASP A 1 475 ? -17.914 13.095 9.281 1.00 94.94 475 ASP A N 1
ATOM 3611 C CA . ASP A 1 475 ? -19.270 13.530 9.642 1.00 94.94 475 ASP A CA 1
ATOM 3612 C C . ASP A 1 475 ? -20.325 12.586 9.075 1.00 94.94 475 ASP A C 1
ATOM 3614 O O . ASP A 1 475 ? -21.174 12.095 9.820 1.00 94.94 475 ASP A O 1
ATOM 3618 N N . LEU A 1 476 ? -20.202 12.227 7.795 1.00 95.62 476 LEU A N 1
ATOM 3619 C CA . LEU A 1 476 ? -21.091 11.258 7.156 1.00 95.62 476 LEU A CA 1
ATOM 3620 C C . LEU A 1 476 ? -21.055 9.906 7.876 1.00 95.62 476 LEU A C 1
ATOM 3622 O O . LEU A 1 476 ? -22.104 9.375 8.235 1.00 95.62 476 LEU A O 1
ATOM 3626 N N . LEU A 1 477 ? -19.864 9.366 8.160 1.00 97.38 477 LEU A N 1
ATOM 3627 C CA . LEU A 1 477 ? -19.741 8.106 8.903 1.00 97.38 477 LEU A CA 1
ATOM 3628 C C . LEU A 1 477 ? -20.324 8.196 10.321 1.00 97.38 477 LEU A C 1
ATOM 3630 O O . LEU A 1 477 ? -20.860 7.213 10.830 1.00 97.38 477 LEU A O 1
ATOM 3634 N N . THR A 1 478 ? -20.237 9.367 10.952 1.00 97.62 478 THR A N 1
ATOM 3635 C CA . THR A 1 478 ? -20.756 9.600 12.306 1.00 97.62 478 THR A CA 1
ATOM 3636 C C . THR A 1 478 ? -22.272 9.471 12.346 1.00 97.62 478 THR A C 1
ATOM 3638 O O . THR A 1 478 ? -22.787 8.706 13.162 1.00 97.62 478 THR A O 1
ATOM 3641 N N . HIS A 1 479 ? -22.976 10.115 11.417 1.00 97.44 479 HIS A N 1
ATOM 3642 C CA . HIS A 1 479 ? -24.428 9.978 11.284 1.00 97.44 479 HIS A CA 1
ATOM 3643 C C . HIS A 1 479 ? -24.834 8.563 10.852 1.00 97.44 479 HIS A C 1
ATOM 3645 O O . HIS A 1 479 ? -25.757 7.976 11.405 1.00 97.44 479 HIS A O 1
ATOM 3651 N N . LEU A 1 480 ? -24.080 7.939 9.945 1.00 97.38 480 LEU A N 1
ATOM 3652 C CA . LEU A 1 480 ? -24.343 6.568 9.491 1.00 97.38 480 LEU A CA 1
ATOM 3653 C C . LEU A 1 480 ? -24.131 5.485 10.558 1.00 97.38 480 LEU A C 1
ATOM 3655 O O . LEU A 1 480 ? -24.525 4.335 10.358 1.00 97.38 480 LEU A O 1
ATOM 3659 N N . SER A 1 481 ? -23.527 5.820 11.699 1.00 96.56 481 SER A N 1
ATOM 3660 C CA . SER A 1 481 ? -23.237 4.859 12.766 1.00 96.56 481 SER A CA 1
ATOM 3661 C C . SER A 1 481 ? -24.480 4.244 13.422 1.00 96.56 481 SER A C 1
ATOM 3663 O O . SER A 1 481 ? -24.373 3.172 14.025 1.00 96.56 481 SER A O 1
ATOM 3665 N N . VAL A 1 482 ? -25.646 4.885 13.279 1.00 96.19 482 VAL A N 1
ATOM 3666 C CA . VAL A 1 482 ? -26.934 4.414 13.817 1.00 96.19 482 VAL A CA 1
ATOM 3667 C C . VAL A 1 482 ? -27.776 3.649 12.787 1.00 96.19 482 VAL A C 1
ATOM 3669 O O . VAL A 1 482 ? -28.787 3.058 13.151 1.00 96.19 482 VAL A O 1
ATOM 3672 N N . ALA A 1 483 ? -27.355 3.608 11.517 1.00 96.31 483 ALA A N 1
ATOM 3673 C CA . ALA A 1 483 ? -28.081 2.904 10.464 1.00 96.31 483 ALA A CA 1
ATOM 3674 C C . ALA A 1 483 ? -27.980 1.375 10.615 1.00 96.31 483 ALA A C 1
ATOM 3676 O O . ALA A 1 483 ? -26.886 0.804 10.730 1.00 96.31 483 ALA A O 1
ATOM 3677 N N . HIS A 1 484 ? -29.130 0.702 10.557 1.00 92.88 484 HIS A N 1
ATOM 3678 C CA . HIS A 1 484 ? -29.213 -0.760 10.610 1.00 92.88 484 HIS A CA 1
ATOM 3679 C C . HIS A 1 484 ? -28.855 -1.423 9.278 1.00 92.88 484 HIS A C 1
ATOM 3681 O O . HIS A 1 484 ? -28.135 -2.418 9.262 1.00 92.88 484 HIS A O 1
ATOM 3687 N N . ASP A 1 485 ? -29.287 -0.842 8.166 1.00 92.81 485 ASP A N 1
ATOM 3688 C CA . ASP A 1 485 ? -29.083 -1.377 6.825 1.00 92.81 485 ASP A CA 1
ATOM 3689 C C . ASP A 1 485 ? -28.783 -0.259 5.812 1.00 92.81 485 ASP A C 1
ATOM 3691 O O . ASP A 1 485 ? -28.561 0.905 6.162 1.00 92.81 485 ASP A O 1
ATOM 3695 N N . THR A 1 486 ? -28.708 -0.638 4.536 1.00 93.56 486 THR A N 1
ATOM 3696 C CA . THR A 1 486 ? -28.463 0.283 3.422 1.00 93.56 486 THR A CA 1
ATOM 3697 C C . THR A 1 486 ? -29.613 1.274 3.218 1.00 93.56 486 THR A C 1
ATOM 3699 O O . THR A 1 486 ? -29.352 2.408 2.830 1.00 93.56 486 THR A O 1
ATOM 3702 N N . GLU A 1 487 ? -30.856 0.895 3.521 1.00 94.31 487 GLU A N 1
ATOM 3703 C CA . GLU A 1 487 ? -32.026 1.758 3.334 1.00 94.31 487 GLU A CA 1
ATOM 3704 C C . GLU A 1 487 ? -32.046 2.890 4.371 1.00 94.31 487 GLU A C 1
ATOM 3706 O O . GLU A 1 487 ? -32.113 4.067 4.008 1.00 94.31 487 GLU A O 1
ATOM 3711 N N . CYS A 1 488 ? -31.853 2.555 5.650 1.00 95.56 488 CYS A N 1
ATOM 3712 C CA . CYS A 1 488 ? -31.671 3.527 6.729 1.00 95.56 488 CYS A CA 1
ATOM 3713 C C . CYS A 1 488 ? -30.483 4.463 6.454 1.00 95.56 488 CYS A C 1
ATOM 3715 O O . CYS A 1 488 ? -30.555 5.673 6.686 1.00 95.56 488 CYS A O 1
ATOM 3717 N N . ALA A 1 489 ? -29.381 3.919 5.929 1.00 96.44 489 ALA A N 1
ATOM 3718 C CA . ALA A 1 489 ? -28.221 4.718 5.553 1.00 96.44 489 ALA A CA 1
ATOM 3719 C C . ALA A 1 489 ? -28.545 5.721 4.431 1.00 96.44 489 ALA A C 1
ATOM 3721 O O . ALA A 1 489 ? -28.110 6.870 4.505 1.00 96.44 489 ALA A O 1
ATOM 3722 N N . ASP A 1 490 ? -29.340 5.334 3.429 1.00 95.69 490 ASP A N 1
ATOM 3723 C CA . ASP A 1 490 ? -29.768 6.231 2.348 1.00 95.69 490 ASP A CA 1
ATOM 3724 C C . ASP A 1 490 ? -30.705 7.346 2.839 1.00 95.69 490 ASP A C 1
ATOM 3726 O O . ASP A 1 490 ? -30.666 8.461 2.313 1.00 95.69 490 ASP A O 1
ATOM 3730 N N . VAL A 1 491 ? -31.545 7.092 3.846 1.00 96.56 491 VAL A N 1
ATOM 3731 C CA . VAL A 1 491 ? -32.371 8.136 4.485 1.00 96.56 491 VAL A CA 1
ATOM 3732 C C . VAL A 1 491 ? -31.485 9.186 5.158 1.00 96.56 491 VAL A C 1
ATOM 3734 O O . VAL A 1 491 ? -31.617 10.380 4.877 1.00 96.56 491 VAL A O 1
ATOM 3737 N N . LEU A 1 492 ? -30.530 8.750 5.983 1.00 96.81 492 LEU A N 1
ATOM 3738 C CA . LEU A 1 492 ? -29.598 9.647 6.673 1.00 96.81 492 LEU A CA 1
ATOM 3739 C C . LEU A 1 492 ? -28.711 10.422 5.695 1.00 96.81 492 LEU A C 1
ATOM 3741 O O . LEU A 1 492 ? -28.529 11.629 5.848 1.00 96.81 492 LEU A O 1
ATOM 3745 N N . LEU A 1 493 ? -28.195 9.756 4.659 1.00 96.06 493 LEU A N 1
ATOM 3746 C CA . LEU A 1 493 ? -27.381 10.391 3.624 1.00 96.06 493 LEU A CA 1
ATOM 3747 C C . LEU A 1 493 ? -28.159 11.459 2.865 1.00 96.06 493 LEU A C 1
ATOM 3749 O O . LEU A 1 493 ? -27.609 12.531 2.615 1.00 96.06 493 LEU A O 1
ATOM 3753 N N . ARG A 1 494 ? -29.423 11.196 2.515 1.00 94.19 494 ARG A N 1
ATOM 3754 C CA . ARG A 1 494 ? -30.281 12.185 1.851 1.00 94.19 494 ARG A CA 1
ATOM 3755 C C . ARG A 1 494 ? -30.569 13.385 2.736 1.00 94.19 494 ARG A C 1
ATOM 3757 O O . ARG A 1 494 ? -30.669 14.475 2.194 1.00 94.19 494 ARG A O 1
ATOM 3764 N N . HIS A 1 495 ? -30.703 13.202 4.050 1.00 94.56 495 HIS A N 1
ATOM 3765 C CA . HIS A 1 495 ? -30.942 14.292 4.997 1.00 94.56 495 HIS A CA 1
ATOM 3766 C C . HIS A 1 495 ? -29.689 15.146 5.243 1.00 94.56 495 HIS A C 1
ATOM 3768 O O . HIS A 1 495 ? -29.735 16.366 5.111 1.00 94.56 495 HIS A O 1
ATOM 3774 N N . HIS A 1 496 ? -28.550 14.521 5.547 1.00 92.75 496 HIS A N 1
ATOM 3775 C CA . HIS A 1 496 ? -27.326 15.242 5.925 1.00 92.75 496 HIS A CA 1
ATOM 3776 C C . HIS A 1 496 ? -26.563 15.831 4.738 1.00 92.75 496 HIS A C 1
ATOM 3778 O O . HIS A 1 496 ? -25.793 16.772 4.907 1.00 92.75 496 HIS A O 1
ATOM 3784 N N . GLN A 1 497 ? -26.796 15.326 3.524 1.00 92.31 497 GLN A N 1
ATOM 3785 C CA . GLN A 1 497 ? -26.216 15.893 2.305 1.00 92.31 497 GLN A CA 1
ATOM 3786 C C . GLN A 1 497 ? -27.145 16.897 1.605 1.00 92.31 497 GLN A C 1
ATOM 3788 O O . GLN A 1 497 ? -26.819 17.339 0.503 1.00 92.31 497 GLN A O 1
ATOM 3793 N N . GLN A 1 498 ? -28.274 17.304 2.205 1.00 88.31 498 GLN A N 1
ATOM 3794 C CA . GLN A 1 498 ? -29.143 18.330 1.609 1.00 88.31 498 GLN A CA 1
ATOM 3795 C C . GLN A 1 498 ? -28.347 19.607 1.310 1.00 88.31 498 GLN A C 1
ATOM 3797 O O . GLN A 1 498 ? -27.573 20.081 2.138 1.00 88.31 498 GLN A O 1
ATOM 3802 N N . GLY A 1 499 ? -28.506 20.145 0.098 1.00 80.94 499 GLY A N 1
ATOM 3803 C CA . GLY A 1 499 ? -27.805 21.354 -0.346 1.00 80.94 499 GLY A CA 1
ATOM 3804 C C . GLY A 1 499 ? -26.362 21.152 -0.828 1.00 80.94 499 GLY A C 1
ATOM 3805 O O . GLY A 1 499 ? -25.752 22.117 -1.282 1.00 80.94 499 GLY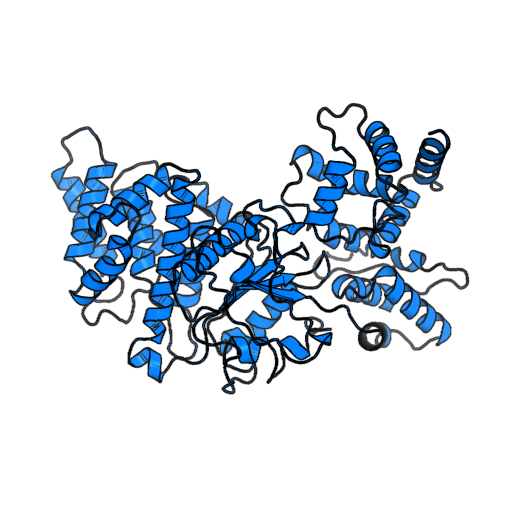 A O 1
ATOM 3806 N N . HIS A 1 500 ? -25.818 19.931 -0.786 1.00 82.88 500 HIS A N 1
ATOM 3807 C CA . HIS A 1 500 ? -24.533 19.620 -1.420 1.00 82.88 500 HIS A CA 1
ATOM 3808 C C . HIS A 1 500 ? -24.728 19.358 -2.920 1.00 82.88 500 HIS A C 1
ATOM 3810 O O . HIS A 1 500 ? -25.746 18.810 -3.324 1.00 82.88 500 HIS A O 1
ATOM 3816 N N . LEU A 1 501 ? -23.761 19.737 -3.761 1.00 77.38 501 LEU A N 1
ATOM 3817 C CA . LEU A 1 501 ? -23.830 19.486 -5.213 1.00 77.38 501 LEU A CA 1
ATOM 3818 C C . LEU A 1 501 ? -23.496 18.031 -5.580 1.00 77.38 501 LEU A C 1
ATOM 3820 O O . LEU A 1 501 ? -23.974 17.517 -6.589 1.00 77.38 501 LEU A O 1
ATOM 3824 N N . HIS A 1 502 ? -22.681 17.373 -4.755 1.00 83.38 502 HIS A N 1
ATOM 3825 C CA . HIS A 1 502 ? -22.252 15.990 -4.934 1.00 83.38 502 HIS A CA 1
ATOM 3826 C C . HIS A 1 502 ? -22.780 15.146 -3.775 1.00 83.38 502 HIS A C 1
ATOM 3828 O O . HIS A 1 502 ? -22.656 15.536 -2.613 1.00 83.38 502 HIS A O 1
ATOM 3834 N N . HIS A 1 503 ? -23.389 14.002 -4.094 1.00 89.56 503 HIS A N 1
ATOM 3835 C CA . HIS A 1 503 ? -24.000 13.111 -3.112 1.00 89.56 503 HIS A CA 1
ATOM 3836 C C . HIS A 1 503 ? -23.431 11.700 -3.220 1.00 89.56 503 HIS A C 1
ATOM 3838 O O . HIS A 1 503 ? -23.347 11.122 -4.308 1.00 89.56 503 HIS A O 1
ATOM 3844 N N . LEU A 1 504 ? -23.117 11.110 -2.071 1.00 93.19 504 LEU A N 1
ATOM 3845 C CA . LEU A 1 504 ? -22.832 9.687 -1.950 1.00 93.19 504 LEU A CA 1
ATOM 3846 C C . LEU A 1 504 ? -24.116 8.922 -1.624 1.00 93.19 504 LEU A C 1
ATOM 3848 O O . LEU A 1 504 ? -24.920 9.360 -0.800 1.00 93.19 504 LEU A O 1
ATOM 3852 N N . THR A 1 505 ? -24.276 7.757 -2.251 1.00 94.12 505 THR A N 1
ATOM 3853 C CA . THR A 1 505 ? -25.312 6.771 -1.913 1.00 94.12 505 THR A CA 1
ATOM 3854 C C . THR A 1 505 ? -24.786 5.807 -0.853 1.00 94.12 505 THR A C 1
ATOM 3856 O O . THR A 1 505 ? -23.570 5.619 -0.722 1.00 94.12 505 THR A O 1
ATOM 3859 N N . ALA A 1 506 ? -25.676 5.133 -0.127 1.00 94.62 506 ALA A N 1
ATOM 3860 C CA . ALA A 1 506 ? -25.291 4.117 0.847 1.00 94.62 506 ALA A CA 1
ATOM 3861 C C . ALA A 1 506 ? -24.500 2.976 0.191 1.00 94.62 506 ALA A C 1
ATOM 3863 O O . ALA A 1 506 ? -23.540 2.469 0.773 1.00 94.62 506 ALA A O 1
ATOM 3864 N N . HIS A 1 507 ? -24.818 2.627 -1.061 1.00 94.19 507 HIS A N 1
ATOM 3865 C CA . HIS A 1 507 ? -24.027 1.674 -1.837 1.00 94.19 507 HIS A CA 1
ATOM 3866 C C . HIS A 1 507 ? -22.587 2.163 -2.074 1.00 94.19 507 HIS A C 1
ATOM 3868 O O . HIS A 1 507 ? -21.639 1.404 -1.860 1.00 94.19 507 HIS A O 1
ATOM 3874 N N . HIS A 1 508 ? -22.394 3.431 -2.463 1.00 94.69 508 HIS A N 1
ATOM 3875 C CA . HIS A 1 508 ? -21.054 4.007 -2.627 1.00 94.69 508 HIS A CA 1
ATOM 3876 C C . HIS A 1 508 ? -20.275 3.997 -1.309 1.00 94.69 508 HIS A C 1
ATOM 3878 O O . HIS A 1 508 ? -19.132 3.542 -1.281 1.00 94.69 508 HIS A O 1
ATOM 3884 N N . VAL A 1 509 ? -20.894 4.425 -0.204 1.00 95.56 509 VAL A N 1
ATOM 3885 C CA . VAL A 1 509 ? -20.250 4.425 1.119 1.00 95.56 509 VAL A CA 1
ATOM 3886 C C . VAL A 1 509 ? -19.894 3.003 1.564 1.00 95.56 509 VAL A C 1
ATOM 3888 O O . VAL A 1 509 ? -18.775 2.771 2.018 1.00 95.56 509 VAL A O 1
ATOM 3891 N N . SER A 1 510 ? -20.790 2.030 1.378 1.00 93.88 510 SER A N 1
ATOM 3892 C CA . SER A 1 510 ? -20.539 0.618 1.702 1.00 93.88 510 SER A CA 1
ATOM 3893 C C . SER A 1 510 ? -19.353 0.050 0.913 1.00 93.88 510 SER A C 1
ATOM 3895 O O . SER A 1 510 ? -18.476 -0.612 1.480 1.00 93.88 510 SER A O 1
ATOM 3897 N N . ARG A 1 511 ? -19.256 0.380 -0.382 1.00 92.00 511 ARG A N 1
ATOM 3898 C CA . ARG A 1 511 ? -18.098 0.018 -1.209 1.00 92.00 511 ARG A CA 1
ATOM 3899 C C . ARG A 1 511 ? -16.810 0.667 -0.716 1.00 92.00 511 ARG A C 1
ATOM 3901 O O . ARG A 1 511 ? -15.812 -0.033 -0.597 1.00 92.00 511 ARG A O 1
ATOM 3908 N N . LEU A 1 512 ? -16.827 1.955 -0.370 1.00 93.81 512 LEU A N 1
ATOM 3909 C CA . LEU A 1 512 ? -15.656 2.655 0.173 1.00 93.81 512 LEU A CA 1
ATOM 3910 C C . LEU A 1 512 ? -15.203 2.061 1.519 1.00 93.81 512 LEU A C 1
ATOM 3912 O O . LEU A 1 512 ? -14.003 1.901 1.751 1.00 93.81 512 LEU A O 1
ATOM 3916 N N . LEU A 1 513 ? -16.137 1.676 2.394 1.00 93.31 513 LEU A N 1
ATOM 3917 C CA . LEU A 1 513 ? -15.837 0.985 3.656 1.00 93.31 513 LEU A CA 1
ATOM 3918 C C . LEU A 1 513 ? -15.228 -0.405 3.419 1.00 93.31 513 LEU A C 1
ATOM 3920 O O . LEU A 1 513 ? -14.239 -0.772 4.054 1.00 93.31 513 LEU A O 1
ATOM 3924 N N . THR A 1 514 ? -15.768 -1.151 2.457 1.00 90.19 514 THR A N 1
ATOM 3925 C CA . THR A 1 514 ? -15.240 -2.467 2.069 1.00 90.19 514 THR A CA 1
ATOM 3926 C C . THR A 1 514 ? -13.842 -2.346 1.455 1.00 90.19 514 THR A C 1
ATOM 3928 O O . THR A 1 514 ? -12.928 -3.078 1.834 1.00 90.19 514 THR A O 1
ATOM 3931 N N . ASP A 1 515 ? -13.639 -1.374 0.562 1.00 89.06 515 ASP A N 1
ATOM 3932 C CA . ASP A 1 515 ? -12.353 -1.095 -0.086 1.00 89.06 515 ASP A CA 1
ATOM 3933 C C . ASP A 1 515 ? -11.290 -0.633 0.921 1.00 89.06 515 ASP A C 1
ATOM 3935 O O . ASP A 1 515 ? -10.108 -0.953 0.781 1.00 89.06 515 ASP A O 1
ATOM 3939 N N . THR A 1 516 ? -11.703 0.058 1.986 1.00 90.12 516 THR A N 1
ATOM 3940 C CA . THR A 1 516 ? -10.817 0.410 3.104 1.00 90.12 516 THR A CA 1
ATOM 3941 C C . THR A 1 516 ? -10.570 -0.738 4.081 1.00 90.12 516 THR A C 1
ATOM 3943 O O . THR A 1 516 ? -9.689 -0.619 4.933 1.00 90.12 516 THR A O 1
ATOM 3946 N N . GLY A 1 517 ? -11.242 -1.879 3.917 1.00 90.00 517 GLY A N 1
ATOM 3947 C CA . GLY A 1 517 ? -11.028 -3.085 4.713 1.00 90.00 517 GLY A CA 1
ATOM 3948 C C . GLY A 1 517 ? -11.785 -3.099 6.040 1.00 90.00 517 GLY A C 1
ATOM 3949 O O . GLY A 1 517 ? -11.384 -3.820 6.959 1.00 90.00 517 GLY A O 1
ATOM 3950 N N . TRP A 1 518 ? -12.849 -2.302 6.177 1.00 92.06 518 TRP A N 1
ATOM 3951 C CA . TRP A 1 518 ? -13.772 -2.429 7.303 1.00 92.06 518 TRP A CA 1
ATOM 3952 C C . TRP A 1 518 ? -14.688 -3.649 7.112 1.00 92.06 518 TRP A C 1
ATOM 3954 O O . TRP A 1 518 ? -15.170 -3.878 6.003 1.00 92.06 518 TRP A O 1
ATOM 3964 N N . PRO A 1 519 ? -14.930 -4.452 8.165 1.00 89.69 519 PRO A N 1
ATOM 3965 C CA . PRO A 1 519 ? -15.834 -5.592 8.088 1.00 89.69 519 PRO A CA 1
ATOM 3966 C C . PRO A 1 519 ? -17.285 -5.146 7.876 1.00 89.69 519 PRO A C 1
ATOM 3968 O O . PRO A 1 519 ? -17.739 -4.154 8.450 1.00 89.69 519 PRO A O 1
ATOM 3971 N N . SER A 1 520 ? -18.020 -5.927 7.089 1.00 88.62 520 SER A N 1
ATOM 3972 C CA . SER A 1 520 ? -19.465 -5.807 6.914 1.00 88.62 520 SER A CA 1
ATOM 3973 C C . SER A 1 520 ? -20.226 -6.556 8.015 1.00 88.62 520 SER A C 1
ATOM 3975 O O . SER A 1 520 ? -19.714 -7.493 8.630 1.00 88.62 520 SER A O 1
ATOM 3977 N N . CYS A 1 521 ? -21.471 -6.153 8.263 1.00 89.06 521 CYS A N 1
ATOM 3978 C CA . CYS A 1 521 ? -22.397 -6.835 9.164 1.00 89.06 521 CYS A CA 1
ATOM 3979 C C . CYS A 1 521 ? -23.797 -6.792 8.553 1.00 89.06 521 CYS A C 1
ATOM 3981 O O . CYS A 1 521 ? -24.187 -5.775 7.994 1.00 89.06 521 CYS A O 1
ATOM 3983 N N . GLU A 1 522 ? -24.573 -7.862 8.705 1.00 87.69 522 GLU A N 1
ATOM 3984 C CA . GLU A 1 522 ? -25.964 -7.899 8.229 1.00 87.69 522 GLU A CA 1
ATOM 3985 C C . GLU A 1 522 ? -26.896 -6.981 9.031 1.00 87.69 522 GLU A C 1
ATOM 3987 O O . GLU A 1 522 ? -27.932 -6.566 8.535 1.00 87.69 522 GLU A O 1
ATOM 3992 N N . ARG A 1 523 ? -26.552 -6.683 10.292 1.00 89.44 523 ARG A N 1
ATOM 3993 C CA . ARG A 1 523 ? -27.440 -5.973 11.233 1.00 89.44 523 ARG A CA 1
ATOM 3994 C C . ARG A 1 523 ? -27.159 -4.477 11.369 1.00 89.44 523 ARG A C 1
ATOM 3996 O O . ARG A 1 523 ? -27.888 -3.794 12.087 1.00 89.44 523 ARG A O 1
ATOM 4003 N N . HIS A 1 524 ? -26.028 -4.020 10.839 1.00 94.00 524 HIS A N 1
ATOM 4004 C CA . HIS A 1 524 ? -25.582 -2.636 10.969 1.00 94.00 524 HIS A CA 1
ATOM 4005 C C . HIS A 1 524 ? -24.812 -2.225 9.725 1.00 94.00 524 HIS A C 1
ATOM 4007 O O . HIS A 1 524 ? -23.910 -2.949 9.297 1.00 94.00 524 HIS A O 1
ATOM 4013 N N . PHE A 1 525 ? -25.095 -1.024 9.226 1.00 95.81 525 PHE A N 1
ATOM 4014 C CA . PHE A 1 525 ? -24.413 -0.470 8.063 1.00 95.81 525 PHE A CA 1
ATOM 4015 C C . PHE A 1 525 ? -22.904 -0.305 8.311 1.00 95.81 525 PHE A C 1
ATOM 4017 O O . PHE A 1 525 ? -22.077 -0.754 7.516 1.00 95.81 525 PHE A O 1
ATOM 4024 N N . ILE A 1 526 ? -22.529 0.260 9.466 1.00 95.88 526 ILE A N 1
ATOM 4025 C CA . ILE A 1 526 ? -21.151 0.208 9.970 1.00 95.88 526 ILE A CA 1
ATOM 4026 C C . ILE A 1 526 ? -20.956 -1.126 10.696 1.00 95.88 526 ILE A C 1
ATOM 4028 O O . ILE A 1 526 ? -21.341 -1.290 11.861 1.00 95.88 526 ILE A O 1
ATOM 4032 N N . GLY A 1 527 ? -20.375 -2.091 9.983 1.00 92.19 527 GLY A N 1
ATOM 4033 C CA . GLY A 1 527 ? -20.282 -3.470 10.458 1.00 92.19 527 GLY A CA 1
ATOM 4034 C C . GLY A 1 527 ? -19.246 -3.714 11.554 1.00 92.19 527 GLY A C 1
ATOM 4035 O O . GLY A 1 527 ? -19.419 -4.622 12.369 1.00 92.19 527 GLY A O 1
ATOM 4036 N N . ASP A 1 528 ? -18.200 -2.890 11.635 1.00 92.94 528 ASP A N 1
ATOM 4037 C CA . ASP A 1 528 ? -17.210 -2.986 12.708 1.00 92.94 528 ASP A CA 1
ATOM 4038 C C . ASP A 1 528 ? -17.760 -2.428 14.023 1.00 92.94 528 ASP A C 1
ATOM 4040 O O . ASP A 1 528 ? -18.085 -1.245 14.129 1.00 92.94 528 ASP A O 1
ATOM 4044 N N . PHE A 1 529 ? -17.831 -3.280 15.046 1.00 92.31 529 PHE A N 1
ATOM 4045 C CA . PHE A 1 529 ? -18.364 -2.890 16.347 1.00 92.31 529 PHE A CA 1
ATOM 4046 C C . PHE A 1 529 ? -17.566 -1.748 16.988 1.00 92.31 529 PHE A C 1
ATOM 4048 O O . PHE A 1 529 ? -18.173 -0.789 17.459 1.00 92.31 529 PHE A O 1
ATOM 4055 N N . GLY A 1 530 ? -16.231 -1.837 16.995 1.00 92.56 530 GLY A N 1
ATOM 4056 C CA . GLY A 1 530 ? -15.353 -0.857 17.638 1.00 92.56 530 GLY A CA 1
ATOM 4057 C C . GLY A 1 530 ? -15.440 0.519 16.984 1.00 92.56 530 GLY A C 1
ATOM 4058 O O . GLY A 1 530 ? -15.669 1.516 17.668 1.00 92.56 530 GLY A O 1
ATOM 4059 N N . LEU A 1 531 ? -15.358 0.565 15.652 1.00 94.69 531 LEU A N 1
ATOM 4060 C CA . LEU A 1 531 ? -15.569 1.786 14.876 1.00 94.69 531 LEU A CA 1
ATOM 4061 C C . LEU A 1 531 ? -16.962 2.366 15.117 1.00 94.69 531 LEU A C 1
ATOM 4063 O O . LEU A 1 531 ? -17.090 3.564 15.350 1.00 94.69 531 LEU A O 1
ATOM 4067 N N . ARG A 1 532 ? -18.006 1.531 15.107 1.00 95.50 532 ARG A N 1
ATOM 4068 C CA . ARG A 1 532 ? -19.364 2.002 15.386 1.00 95.50 532 ARG A CA 1
ATOM 4069 C C . ARG A 1 532 ? -19.467 2.622 16.778 1.00 95.50 532 ARG A C 1
ATOM 4071 O O . ARG A 1 532 ? -20.101 3.660 16.912 1.00 95.50 532 ARG A O 1
ATOM 4078 N N . GLN A 1 533 ? -18.834 2.042 17.803 1.00 95.19 533 GLN A N 1
ATOM 4079 C CA . GLN A 1 533 ? -18.825 2.644 19.144 1.00 95.19 533 GLN A CA 1
ATOM 4080 C C . GLN A 1 533 ? -18.115 4.005 19.165 1.00 95.19 533 GLN A C 1
ATOM 4082 O O . GLN A 1 533 ? -18.629 4.923 19.796 1.00 95.19 533 GLN A O 1
ATOM 4087 N N . LEU A 1 534 ? -16.989 4.154 18.455 1.00 95.69 534 LEU A N 1
ATOM 4088 C CA . LEU A 1 534 ? -16.284 5.438 18.319 1.00 95.69 534 LEU A CA 1
ATOM 4089 C C . LEU A 1 534 ? -17.163 6.500 17.645 1.00 95.69 534 LEU A C 1
ATOM 4091 O O . LEU A 1 534 ? -17.261 7.626 18.126 1.00 95.69 534 LEU A O 1
ATOM 4095 N N . LEU A 1 535 ? -17.830 6.132 16.550 1.00 96.81 535 LEU A N 1
ATOM 4096 C CA . LEU A 1 535 ? -18.686 7.040 15.789 1.00 96.81 535 LEU A CA 1
ATOM 4097 C C . LEU A 1 535 ? -19.964 7.408 16.553 1.00 96.81 535 LEU A C 1
ATOM 4099 O O . LEU A 1 535 ? -20.334 8.574 16.571 1.00 96.81 535 LEU A O 1
ATOM 4103 N N . VAL A 1 536 ? -20.601 6.459 17.248 1.00 95.69 536 VAL A N 1
ATOM 4104 C CA . VAL A 1 536 ? -21.767 6.742 18.106 1.00 95.69 536 VAL A CA 1
ATOM 4105 C C . VAL A 1 536 ? -21.377 7.640 19.280 1.00 95.69 536 VAL A C 1
ATOM 4107 O O . VAL A 1 536 ? -22.126 8.550 19.626 1.00 95.69 536 VAL A O 1
ATOM 4110 N N . HIS A 1 537 ? -20.209 7.408 19.884 1.00 95.12 537 HIS A N 1
ATOM 4111 C CA . HIS A 1 537 ? -19.686 8.269 20.943 1.00 95.12 537 HIS A CA 1
ATOM 4112 C C . HIS A 1 537 ? -19.475 9.704 20.433 1.00 95.12 537 HIS A C 1
ATOM 4114 O O . HIS A 1 537 ? -19.960 10.647 21.055 1.00 95.12 537 HIS A O 1
ATOM 4120 N N . ARG A 1 538 ? -18.886 9.869 19.238 1.00 95.62 538 ARG A N 1
ATOM 4121 C CA . ARG A 1 538 ? -18.797 11.177 18.574 1.00 95.62 538 ARG A CA 1
ATOM 4122 C C . ARG A 1 538 ? -20.172 11.785 18.297 1.00 95.62 538 ARG A C 1
ATOM 4124 O O . ARG A 1 538 ? -20.372 12.951 18.608 1.00 95.62 538 ARG A O 1
ATOM 4131 N N . LEU A 1 539 ? -21.118 11.018 17.747 1.00 96.38 539 LEU A N 1
ATOM 4132 C CA . LEU A 1 539 ? -22.472 11.486 17.422 1.00 96.38 539 LEU A CA 1
ATOM 4133 C C . LEU A 1 539 ? -23.197 12.027 18.660 1.00 96.38 539 LEU A C 1
ATOM 4135 O O . LEU A 1 539 ? -23.847 13.068 18.591 1.00 96.38 539 LEU A O 1
ATOM 4139 N N . TYR A 1 540 ? -23.045 11.353 19.800 1.00 93.69 540 TYR A N 1
ATOM 4140 C CA . TYR A 1 540 ? -23.599 11.813 21.070 1.00 93.69 540 TYR A CA 1
ATOM 4141 C C . TYR A 1 540 ? -22.960 13.133 21.540 1.00 93.69 540 TYR A C 1
ATOM 4143 O O . TYR A 1 540 ? -23.649 13.984 22.092 1.00 93.69 540 TYR A O 1
ATOM 4151 N N . GLY A 1 541 ? -21.667 13.336 21.271 1.00 91.62 541 GLY A N 1
ATOM 4152 C CA . GLY A 1 541 ? -20.946 14.576 21.578 1.00 91.62 541 GLY A CA 1
ATOM 4153 C C . GLY A 1 541 ? -21.101 15.709 20.552 1.00 91.62 541 GLY A C 1
ATOM 4154 O O . GLY A 1 541 ? -20.690 16.830 20.838 1.00 91.62 541 GLY A O 1
ATOM 4155 N N . LEU A 1 542 ? -21.687 15.465 19.369 1.00 92.94 542 LEU A N 1
ATOM 4156 C CA . LEU A 1 542 ? -21.788 16.475 18.298 1.00 92.94 542 LEU A CA 1
ATOM 4157 C C . LEU A 1 542 ? -22.677 17.670 18.667 1.00 92.94 542 LEU A C 1
ATOM 4159 O O . LEU A 1 542 ? -22.459 18.780 18.182 1.00 92.94 542 LEU A O 1
ATOM 4163 N N . ARG A 1 543 ? -23.713 17.446 19.481 1.00 92.44 543 ARG A N 1
ATOM 4164 C CA . ARG A 1 543 ? -24.621 18.487 19.979 1.00 92.44 543 ARG A CA 1
ATOM 4165 C C . ARG A 1 543 ? -24.902 18.255 21.465 1.00 92.44 543 ARG A C 1
ATOM 4167 O O . ARG A 1 543 ? -24.867 17.100 21.889 1.00 92.44 543 ARG A O 1
ATOM 4174 N N . PRO A 1 544 ? -25.221 19.314 22.236 1.00 91.50 544 PRO A N 1
ATOM 4175 C CA . PRO A 1 544 ? -25.566 19.184 23.649 1.00 91.50 544 PRO A CA 1
ATOM 4176 C C . PRO A 1 544 ? -26.637 18.116 23.887 1.00 91.50 544 PRO A C 1
ATOM 4178 O O . PRO A 1 544 ? -27.535 17.937 23.058 1.00 91.50 544 PRO A O 1
ATOM 4181 N N . ASP A 1 545 ? -26.507 17.400 25.004 1.00 89.38 545 ASP A N 1
ATOM 4182 C CA . ASP A 1 545 ? -27.442 16.365 25.461 1.00 89.38 545 ASP A CA 1
ATOM 4183 C C . ASP A 1 545 ? -27.719 15.246 24.438 1.00 89.38 545 ASP A C 1
ATOM 4185 O O . ASP A 1 545 ? -28.767 14.602 24.469 1.00 89.38 545 ASP A O 1
ATOM 4189 N N . GLY A 1 546 ? -26.796 15.007 23.497 1.00 90.00 546 GLY A N 1
ATOM 4190 C CA . GLY A 1 546 ? -26.972 13.994 22.458 1.00 90.00 546 GLY A CA 1
ATOM 4191 C C . GLY A 1 546 ? -28.040 14.350 21.424 1.00 90.00 546 GLY A C 1
ATOM 4192 O O . GLY A 1 546 ? -28.533 13.463 20.729 1.00 90.00 546 GLY A O 1
ATOM 4193 N N . ALA A 1 547 ? -28.414 15.626 21.280 1.00 94.25 547 ALA A N 1
ATOM 4194 C CA . ALA A 1 547 ? -29.514 16.040 20.405 1.00 94.25 547 ALA A CA 1
ATOM 4195 C C . ALA A 1 547 ? -29.354 15.580 18.941 1.00 94.25 547 ALA A C 1
ATOM 4197 O O . ALA A 1 547 ? -30.348 15.289 18.278 1.00 94.25 547 ALA A O 1
ATOM 4198 N N . ALA A 1 548 ? -28.119 15.481 18.432 1.00 94.00 548 ALA A N 1
ATOM 4199 C CA . ALA A 1 548 ? -27.851 14.941 17.095 1.00 94.00 548 ALA A CA 1
ATOM 4200 C C . ALA A 1 548 ? -28.216 13.450 16.993 1.00 94.00 548 ALA A C 1
ATOM 4202 O O . ALA A 1 548 ? -28.886 13.040 16.051 1.00 94.00 548 ALA A O 1
ATOM 4203 N N . TRP A 1 549 ? -27.843 12.660 18.001 1.00 95.69 549 TRP A N 1
ATOM 4204 C CA . TRP A 1 549 ? -28.179 11.241 18.086 1.00 95.69 549 TRP A CA 1
ATOM 4205 C C . TRP A 1 549 ? -29.695 11.010 18.136 1.00 95.69 549 TRP A C 1
ATOM 4207 O O . TRP A 1 549 ? -30.206 10.148 17.418 1.00 95.69 549 TRP A O 1
ATOM 4217 N N . TYR A 1 550 ? -30.419 11.797 18.942 1.00 95.62 550 TYR A N 1
ATOM 4218 C CA . TYR A 1 550 ? -31.882 11.728 19.011 1.00 95.62 550 TYR A CA 1
ATOM 4219 C C . TYR A 1 550 ? -32.534 12.114 17.682 1.00 95.62 550 TYR A C 1
ATOM 4221 O O . TYR A 1 550 ? -33.468 11.441 17.253 1.00 95.62 550 TYR A O 1
ATOM 4229 N N . ALA A 1 551 ? -32.042 13.165 17.019 1.00 95.12 551 ALA A N 1
ATOM 4230 C CA . ALA A 1 551 ? -32.565 13.603 15.727 1.00 95.12 551 ALA A CA 1
ATOM 4231 C C . ALA A 1 551 ? -32.438 12.508 14.657 1.00 95.12 551 ALA A C 1
ATOM 4233 O O . ALA A 1 551 ? -33.416 12.224 13.969 1.00 95.12 551 ALA A O 1
ATOM 4234 N N . ASP A 1 552 ? -31.282 11.844 14.572 1.00 95.94 552 ASP A N 1
ATOM 4235 C CA . ASP A 1 552 ? -31.070 10.749 13.620 1.00 95.94 552 ASP A CA 1
ATOM 4236 C C . ASP A 1 552 ? -31.977 9.542 13.922 1.00 95.94 552 ASP A C 1
ATOM 4238 O O . ASP A 1 552 ? -32.542 8.952 13.004 1.00 95.94 552 ASP A O 1
ATOM 4242 N N . HIS A 1 553 ? -32.187 9.198 15.199 1.00 94.12 553 HIS A N 1
ATOM 4243 C CA . HIS A 1 553 ? -33.120 8.127 15.577 1.00 94.12 553 HIS A CA 1
ATOM 4244 C C . HIS A 1 553 ? -34.576 8.479 15.276 1.00 94.12 553 HIS A C 1
ATOM 4246 O O . HIS A 1 553 ? -35.329 7.614 14.840 1.00 94.12 553 HIS A O 1
ATOM 4252 N N . HIS A 1 554 ? -34.986 9.727 15.509 1.00 95.75 554 HIS A N 1
ATOM 4253 C CA . HIS A 1 554 ? -36.325 10.185 15.152 1.00 95.75 554 HIS A CA 1
ATOM 4254 C C . HIS A 1 554 ? -36.539 10.128 13.641 1.00 95.75 554 HIS A C 1
ATOM 4256 O O . HIS A 1 554 ? -37.537 9.568 13.205 1.00 95.75 554 HIS A O 1
ATOM 4262 N N . LEU A 1 555 ? -35.568 10.603 12.859 1.00 95.31 555 LEU A N 1
ATOM 4263 C CA . LEU A 1 555 ? -35.610 10.531 11.402 1.00 95.31 555 LEU A CA 1
ATOM 4264 C C . LEU A 1 555 ? -35.743 9.086 10.898 1.00 95.31 555 LEU A C 1
ATOM 4266 O O . LEU A 1 555 ? -36.557 8.827 10.020 1.00 95.31 555 LEU A O 1
ATOM 4270 N N . LEU A 1 556 ? -34.972 8.152 11.460 1.00 94.88 556 LEU A N 1
ATOM 4271 C CA . LEU A 1 556 ? -35.044 6.736 11.088 1.00 94.88 556 LEU A CA 1
ATOM 4272 C C . LEU A 1 556 ? -36.314 6.029 11.566 1.00 94.88 556 LEU A C 1
ATOM 4274 O O . LEU A 1 556 ? -36.703 5.043 10.963 1.00 94.88 556 LEU A O 1
ATOM 4278 N N . ARG A 1 557 ? -36.921 6.474 12.670 1.00 93.62 557 ARG A N 1
ATOM 4279 C CA . ARG A 1 557 ? -38.182 5.917 1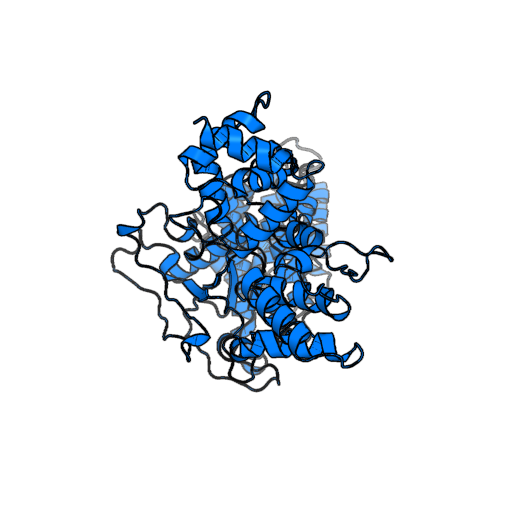3.181 1.00 93.62 557 ARG A CA 1
ATOM 4280 C C . ARG A 1 557 ? -39.384 6.394 12.367 1.00 93.62 557 ARG A C 1
ATOM 4282 O O . ARG A 1 557 ? -40.397 5.704 12.318 1.00 93.62 557 ARG A O 1
ATOM 4289 N N . ASP A 1 558 ? -39.305 7.615 11.846 1.00 92.31 558 ASP A N 1
ATOM 4290 C CA . ASP A 1 558 ? -40.377 8.235 11.074 1.00 92.31 558 ASP A CA 1
ATOM 4291 C C . ASP A 1 558 ? -40.372 7.768 9.596 1.00 92.31 558 ASP A C 1
ATOM 4293 O O . ASP A 1 558 ? -41.383 7.935 8.910 1.00 92.31 558 ASP A O 1
ATOM 4297 N N . HIS A 1 559 ? -39.261 7.176 9.127 1.00 89.44 559 HIS A N 1
ATOM 4298 C CA . HIS A 1 559 ? -39.165 6.358 7.905 1.00 89.44 559 HIS A CA 1
ATOM 4299 C C . HIS A 1 559 ? -39.639 4.932 8.183 1.00 89.44 559 HIS A C 1
ATOM 4301 O O . HIS A 1 559 ? -40.428 4.417 7.359 1.00 89.44 559 HIS A O 1
#

InterPro domains:
  IPR027417 P-loop containing nucleoside triphosphate hydrolase [SSF52540] (36-311)

pLDDT: mean 84.58, std 13.97, range [33.94, 98.5]

Secondary structure (DSSP, 8-state):
--TTTT-HHHHSTTSHHHHHHTB-TTS-B---SS-SSPPEEEEE--TTS-HHHHHHHHHHHHTTTS-EEEEETT-THHHHHHTT-TTT--HHHHHHHHHHHHHHT--STT-----HHHHHHHHHHGGG-TT--HHHHHHHHHTTTTS--TTTSTT--TTHHHHHHHHHHHHHHHHHHTT--S-HHHHHHHHHHHHHHHHS-HHHHHHHHHHHTTSTT-TT-HHHHHHHHHHHHHH-HHHHHHHHHHHHHHHHHHHHHHHHSHHHHHH--S--EEEEETTTSHHHHHHHHHHHHHHHTT-----EEEEEESSTTS-GGGGTT--GGG-PPPEEE-GGGSSPPP------S-TTS--GGGGEEEEEPPPPPHHHHHHHHHHHHTTS----HHHHHHHHHHHHHHHTT-HHHHHHHHHHTTT----TT--GGGGGG-EEPPTTS-S--EEHHHHHHIIIIITT--TT--GGGTTTHHHHHHHHTT-SSHHHHHHHHHHHTTT-SS---HHHHHHHHHHTTPPP-SS-SS--HHHHHHHHHHHHHSSGGGHHHHHHHHHHHH-